Protein AF-0000000074821696 (afdb_homodimer)

Foldseek 3Di:
DVVVVVVVVVVLVVVLCLAANFQADFAFDDLVLDVQSQVNQLAAHDFQQDDQLAQDDPPPPDQPPPDNVVVVVVVVVVCFVVVQVVLVVVSVVVSPDCPVVVVVVVVSVVVVVVVPVVGVFVSVVVVDPDDPPKGWDGKWWWWKHGSRITFTWMWTQILFWTKTWGSGWHWDADPVRDIGIDIDMDIGTLLFWLDWDWDADVVDNSRIWIWIAGNVGDIIIIHNTPDPVVVSVSSVVSSVVNVVVVCVVDVDDDPDRDHPPPD/DVVVVVVVVVVLVVVLCLAANFQADFAFDDLVLDVQSQVNQLAAHDFQQDDQLAQDPPPPPDQPPPDNVVCVVVVVVVCFVVVQVVLVVVSVVVSPDCPVVVVVVVCSCVSVVVVPVVGVFVSVVVVDPDDPPKGWDGKWWWWKHGSRITFTWMWTQILFWTKTWGSGWHWDADPVRDIHIDIDMDIGTLLFWLDWDWDADVVDNSRIWIWIAGPVGDIIIIHNTPDPVVVSVSSVVSSVVNVVVCCVVDVDDDPDRDHPPPD

pLDDT: mean 73.21, std 23.99, range [20.97, 98.19]

Structure (mmCIF, N/CA/C/O backbone):
data_AF-0000000074821696-model_v1
#
loop_
_entity.id
_entity.type
_entity.pdbx_description
1 polymer 'GRAM domain-containing protein'
#
loop_
_atom_site.group_PDB
_atom_site.id
_atom_site.type_symbol
_atom_site.label_atom_id
_atom_site.label_alt_id
_atom_site.label_comp_id
_atom_site.label_asym_id
_atom_site.label_entity_id
_atom_site.label_seq_id
_atom_site.pdbx_PDB_ins_code
_atom_site.Cartn_x
_atom_site.Cartn_y
_atom_site.Cartn_z
_atom_site.occupancy
_atom_site.B_iso_or_equiv
_atom_site.auth_seq_id
_atom_site.auth_comp_id
_atom_site.auth_asym_id
_atom_site.auth_atom_id
_atom_site.pdbx_PDB_model_num
ATOM 1 N N . MET A 1 1 ? -38.719 -5.297 4.23 1 27.41 1 MET A N 1
ATOM 2 C CA . MET A 1 1 ? -37.75 -5.375 5.336 1 27.41 1 MET A CA 1
ATOM 3 C C . MET A 1 1 ? -36.312 -5.238 4.832 1 27.41 1 MET A C 1
ATOM 5 O O . MET A 1 1 ? -35.375 -5.164 5.625 1 27.41 1 MET A O 1
ATOM 9 N N . GLU A 1 2 ? -36.094 -5.566 3.521 1 35.81 2 GLU A N 1
ATOM 10 C CA . GLU A 1 2 ? -34.781 -5.488 2.883 1 35.81 2 GLU A CA 1
ATOM 11 C C . GLU A 1 2 ? -34.406 -4.043 2.592 1 35.81 2 GLU A C 1
ATOM 13 O O . GLU A 1 2 ? -33.219 -3.729 2.445 1 35.81 2 GLU A O 1
ATOM 18 N N . LYS A 1 3 ? -35.406 -3.154 2.291 1 40.69 3 LYS A N 1
ATOM 19 C CA . LYS A 1 3 ? -35.188 -1.759 1.918 1 40.69 3 LYS A CA 1
ATOM 20 C C . LYS A 1 3 ? -34.719 -0.937 3.113 1 40.69 3 LYS A C 1
ATOM 22 O O . LYS A 1 3 ? -34.188 0.164 2.945 1 40.69 3 LYS A O 1
ATOM 27 N N . ASP A 1 4 ? -35.125 -1.34 4.277 1 32.97 4 ASP A N 1
ATOM 28 C CA . ASP A 1 4 ? -34.812 -0.548 5.465 1 32.97 4 ASP A CA 1
ATOM 29 C C . ASP A 1 4 ? -33.375 -0.733 5.891 1 32.97 4 ASP A C 1
ATOM 31 O O . ASP A 1 4 ? -32.844 0.04 6.699 1 32.97 4 ASP A O 1
ATOM 35 N N . ALA A 1 5 ? -32.719 -1.918 5.574 1 38.72 5 ALA A N 1
ATOM 36 C CA . ALA A 1 5 ? -31.344 -2.219 5.953 1 38.72 5 ALA A CA 1
ATOM 37 C C . ALA A 1 5 ? -30.359 -1.371 5.156 1 38.72 5 ALA A C 1
ATOM 39 O O . ALA A 1 5 ? -29.328 -0.947 5.684 1 38.72 5 ALA A O 1
ATOM 40 N N . LYS A 1 6 ? -30.703 -1.022 3.91 1 43.06 6 LYS A N 1
ATOM 41 C CA . LYS A 1 6 ? -29.844 -0.192 3.07 1 43.06 6 LYS A CA 1
ATOM 42 C C . LYS A 1 6 ? -29.828 1.252 3.564 1 43.06 6 LYS A C 1
ATOM 44 O O . LYS A 1 6 ? -28.812 1.937 3.455 1 43.06 6 LYS A O 1
ATOM 49 N N . VAL A 1 7 ? -30.922 1.675 4.098 1 41.69 7 VAL A N 1
ATOM 50 C CA . VAL A 1 7 ? -31.062 3.066 4.508 1 41.69 7 VAL A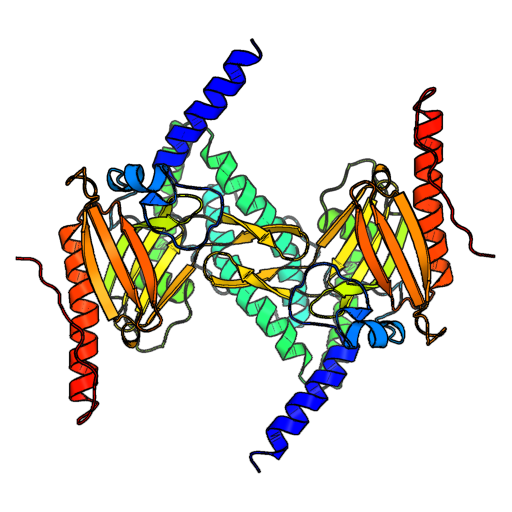 CA 1
ATOM 51 C C . VAL A 1 7 ? -30.312 3.295 5.82 1 41.69 7 VAL A C 1
ATOM 53 O O . VAL A 1 7 ? -29.688 4.336 6.012 1 41.69 7 VAL A O 1
ATOM 56 N N . VAL A 1 8 ? -30.297 2.367 6.727 1 40.09 8 VAL A N 1
ATOM 57 C CA . VAL A 1 8 ? -29.578 2.436 7.992 1 40.09 8 VAL A CA 1
ATOM 58 C C . VAL A 1 8 ? -28.078 2.311 7.738 1 40.09 8 VAL A C 1
ATOM 60 O O . VAL A 1 8 ? -27.281 3 8.375 1 40.09 8 VAL A O 1
ATOM 63 N N . ASP A 1 9 ? -27.719 1.516 6.816 1 43.44 9 ASP A N 1
ATOM 64 C CA . ASP A 1 9 ? -26.312 1.338 6.473 1 43.44 9 ASP A CA 1
ATOM 65 C C . ASP A 1 9 ? -25.719 2.611 5.863 1 43.44 9 ASP A C 1
ATOM 67 O O . ASP A 1 9 ? -24.594 3.004 6.188 1 43.44 9 ASP A O 1
ATOM 71 N N . ALA A 1 10 ? -26.609 3.316 5.125 1 45.69 10 ALA A N 1
ATOM 72 C CA . ALA A 1 10 ? -26.219 4.59 4.523 1 45.69 10 ALA A CA 1
ATOM 73 C C . ALA A 1 10 ? -26.125 5.688 5.578 1 45.69 10 ALA A C 1
ATOM 75 O O . ALA A 1 10 ? -25.234 6.539 5.516 1 45.69 10 ALA A O 1
ATOM 76 N N . HIS A 1 11 ? -27.016 5.758 6.426 1 44.62 11 HIS A N 1
ATOM 77 C CA . HIS A 1 11 ? -27.031 6.777 7.469 1 44.62 11 HIS A CA 1
ATOM 78 C C . HIS A 1 11 ? -25.891 6.582 8.445 1 44.62 11 HIS A C 1
ATOM 80 O O . HIS A 1 11 ? -25.297 7.559 8.922 1 44.62 11 HIS A O 1
ATOM 86 N N . VAL A 1 12 ? -25.656 5.41 8.875 1 45.12 12 VAL A N 1
ATOM 87 C CA . VAL A 1 12 ? -24.531 5.086 9.75 1 45.12 12 VAL A CA 1
ATOM 88 C C . VAL A 1 12 ? -23.219 5.398 9.039 1 45.12 12 VAL A C 1
ATOM 90 O O . VAL A 1 12 ? -22.281 5.918 9.656 1 45.12 12 VAL A O 1
ATOM 93 N N . ASP A 1 13 ? -23.344 5.305 7.723 1 53.25 13 ASP A N 1
ATOM 94 C CA . ASP A 1 13 ? -22.156 5.574 6.914 1 53.25 13 ASP A CA 1
ATOM 95 C C . ASP A 1 13 ? -21.844 7.066 6.879 1 53.25 13 ASP A C 1
ATOM 97 O O . ASP A 1 13 ? -20.688 7.469 7.008 1 53.25 13 ASP A O 1
ATOM 101 N N . ALA A 1 14 ? -23.016 7.812 6.957 1 52.31 14 ALA A N 1
ATOM 102 C CA . ALA A 1 14 ? -22.812 9.258 6.871 1 52.31 14 ALA A CA 1
ATOM 103 C C . ALA A 1 14 ? -22.266 9.812 8.188 1 52.31 14 ALA A C 1
ATOM 105 O O . ALA A 1 14 ? -21.391 10.688 8.188 1 52.31 14 ALA A O 1
ATOM 106 N N . ALA A 1 15 ? -22.859 9.344 9.312 1 54.56 15 ALA A N 1
ATOM 107 C CA . ALA A 1 15 ? -22.391 9.836 10.602 1 54.56 15 ALA A CA 1
ATOM 108 C C . ALA A 1 15 ? -20.938 9.414 10.859 1 54.56 15 ALA A C 1
ATOM 110 O O . ALA A 1 15 ? -20.156 10.18 11.414 1 54.56 15 ALA A O 1
ATOM 111 N N . GLU A 1 16 ? -20.703 8.273 10.43 1 56.75 16 GLU A N 1
ATOM 112 C CA . GLU A 1 16 ? -19.344 7.762 10.562 1 56.75 16 GLU A CA 1
ATOM 113 C C . GLU A 1 16 ? -18.359 8.547 9.695 1 56.75 16 GLU A C 1
ATOM 115 O O . GLU A 1 16 ? -17.234 8.836 10.109 1 56.75 16 GLU A O 1
ATOM 120 N N . GLN A 1 17 ? -18.875 8.82 8.547 1 60.59 17 GLN A N 1
ATOM 121 C CA . GLN A 1 17 ? -18.062 9.633 7.652 1 60.59 17 GLN A CA 1
ATOM 122 C C . GLN A 1 17 ? -17.828 11.023 8.227 1 60.59 17 GLN A C 1
ATOM 124 O O . GLN A 1 17 ? -16.766 11.609 8.031 1 60.59 17 GLN A O 1
ATOM 129 N N . ALA A 1 18 ? -18.828 11.492 8.93 1 61.31 18 ALA A N 1
ATOM 130 C CA . ALA A 1 18 ? -18.703 12.82 9.523 1 61.31 18 ALA A CA 1
ATOM 131 C C . ALA A 1 18 ? -17.641 12.844 10.617 1 61.31 18 ALA A C 1
ATOM 133 O O . ALA A 1 18 ? -16.922 13.828 10.773 1 61.31 18 ALA A O 1
ATOM 134 N N . LYS A 1 19 ? -17.484 11.641 11.234 1 63.94 19 LYS A N 1
ATOM 135 C CA . LYS A 1 19 ? -16.547 11.648 12.352 1 63.94 19 LYS A CA 1
ATOM 136 C C . LYS A 1 19 ? -15.141 11.242 11.906 1 63.94 19 LYS A C 1
ATOM 138 O O . LYS A 1 19 ? -14.148 11.852 12.312 1 63.94 19 LYS A O 1
ATOM 143 N N . TRP A 1 20 ? -15.133 10.352 10.906 1 71.56 20 TRP A N 1
ATOM 144 C CA . TRP A 1 20 ? -13.812 9.773 10.68 1 71.56 20 TRP A CA 1
ATOM 145 C C . TRP A 1 20 ? -13.32 10.07 9.266 1 71.56 20 TRP A C 1
ATOM 147 O O . TRP A 1 20 ? -12.156 9.836 8.945 1 71.56 20 TRP A O 1
ATOM 157 N N . GLY A 1 21 ? -14.125 10.672 8.477 1 84.88 21 GLY A N 1
ATOM 158 C CA . GLY A 1 21 ? -13.734 10.953 7.102 1 84.88 21 GLY A CA 1
ATOM 159 C C . GLY A 1 21 ? -13.828 9.742 6.191 1 84.88 21 GLY A C 1
ATOM 160 O O . GLY A 1 21 ? -14.547 8.789 6.496 1 84.88 21 GLY A O 1
ATOM 161 N N . THR A 1 22 ? -13.219 9.789 5.082 1 89.88 22 THR A N 1
ATOM 162 C CA . THR A 1 22 ? -13.305 8.766 4.047 1 89.88 22 THR A CA 1
ATOM 163 C C . THR A 1 22 ? -12.461 7.547 4.414 1 89.88 22 THR A C 1
ATOM 165 O O . THR A 1 22 ? -11.461 7.672 5.117 1 89.88 22 THR A O 1
ATOM 168 N N . ARG A 1 23 ? -12.852 6.395 3.904 1 87.56 23 ARG A N 1
ATOM 169 C CA . ARG A 1 23 ? -12.117 5.141 4.07 1 87.56 23 ARG A CA 1
ATOM 170 C C . ARG A 1 23 ? -11.203 4.875 2.879 1 87.56 23 ARG A C 1
ATOM 172 O O . ARG A 1 23 ? -10.297 4.043 2.959 1 87.56 23 ARG A O 1
ATOM 179 N N . GLN A 1 24 ? -11.445 5.617 1.85 1 93.69 24 GLN A N 1
ATOM 180 C CA . GLN A 1 24 ? -10.719 5.41 0.603 1 93.69 24 GLN A CA 1
ATOM 181 C C . GLN A 1 24 ? -9.648 6.48 0.41 1 93.69 24 GLN A C 1
ATOM 183 O O . GLN A 1 24 ? -9.875 7.656 0.692 1 93.69 24 GLN A O 1
ATOM 188 N N . MET A 1 25 ? -8.539 6.039 -0.016 1 95.19 25 MET A N 1
ATOM 189 C CA . MET A 1 25 ? -7.473 6.992 -0.301 1 95.19 25 MET A CA 1
ATOM 190 C C . MET A 1 25 ? -7.676 7.645 -1.666 1 95.19 25 MET A C 1
ATOM 192 O O . MET A 1 25 ? -7.918 6.953 -2.658 1 95.19 25 MET A O 1
ATOM 196 N N . GLY A 1 26 ? -7.652 8.961 -1.725 1 97.19 26 GLY A N 1
ATOM 197 C CA . GLY A 1 26 ? -7.672 9.742 -2.951 1 97.19 26 GLY A CA 1
ATOM 198 C C . GLY A 1 26 ? -6.574 10.789 -3.008 1 97.19 26 GLY A C 1
ATOM 199 O O . GLY A 1 26 ? -5.977 11.125 -1.984 1 97.19 26 GLY A O 1
ATOM 200 N N . PRO A 1 27 ? -6.242 11.211 -4.199 1 97.56 27 PRO A N 1
ATOM 201 C CA . PRO A 1 27 ? -5.258 12.289 -4.297 1 97.56 27 PRO A CA 1
ATOM 202 C C . PRO A 1 27 ? -5.746 13.594 -3.668 1 97.56 27 PRO A C 1
ATOM 204 O O . PRO A 1 27 ? -6.953 13.812 -3.555 1 97.56 27 PRO A O 1
ATOM 207 N N . PRO A 1 28 ? -4.793 14.422 -3.211 1 97.62 28 PRO A N 1
ATOM 208 C CA . PRO A 1 28 ? -5.219 15.75 -2.764 1 97.62 28 PRO A CA 1
ATOM 209 C C . PRO A 1 28 ? -6.051 16.484 -3.811 1 97.62 28 PRO A C 1
ATOM 211 O O . PRO A 1 28 ? -5.781 16.375 -5.008 1 97.62 28 PRO A O 1
ATOM 214 N N . ALA A 1 29 ? -7.133 17.141 -3.342 1 97.69 29 ALA A N 1
ATOM 215 C CA . ALA A 1 29 ? -8.031 17.844 -4.254 1 97.69 29 ALA A CA 1
ATOM 216 C C . ALA A 1 29 ? -8.703 19.016 -3.557 1 97.69 29 ALA A C 1
ATOM 218 O O . ALA A 1 29 ? -8.812 19.047 -2.328 1 97.69 29 ALA A O 1
ATOM 219 N N . ALA A 1 30 ? -9.141 19.906 -4.383 1 96.25 30 ALA A N 1
ATOM 220 C CA . ALA A 1 30 ? -9.867 21.062 -3.846 1 96.25 30 ALA A CA 1
ATOM 221 C C . ALA A 1 30 ? -11.141 20.625 -3.127 1 96.25 30 ALA A C 1
ATOM 223 O O . ALA A 1 30 ? -11.734 19.609 -3.475 1 96.25 30 ALA A O 1
ATOM 224 N N . PRO A 1 31 ? -11.531 21.422 -2.135 1 94.75 31 PRO A N 1
ATOM 225 C CA . PRO A 1 31 ? -12.711 21.047 -1.344 1 94.75 31 PRO A CA 1
ATOM 226 C C . PRO A 1 31 ? -13.938 20.781 -2.207 1 94.75 31 PRO A C 1
ATOM 228 O O . PRO A 1 31 ? -14.781 19.953 -1.849 1 94.75 31 PRO A O 1
ATOM 231 N N . ALA A 1 32 ? -14.062 21.344 -3.359 1 93.69 32 ALA A N 1
ATOM 232 C CA . ALA A 1 32 ? -15.227 21.188 -4.227 1 93.69 32 ALA A CA 1
ATOM 233 C C . ALA A 1 32 ? -15.227 19.828 -4.906 1 93.69 32 ALA A C 1
ATOM 235 O O . ALA A 1 32 ? -16.234 19.406 -5.473 1 93.69 32 ALA A O 1
ATOM 236 N N . ALA A 1 33 ? -14.156 19.094 -4.875 1 95.06 33 ALA A N 1
ATOM 237 C CA . ALA A 1 33 ? -14 17.828 -5.578 1 95.06 33 ALA A CA 1
ATOM 238 C C . ALA A 1 33 ? -14.906 16.75 -4.969 1 95.06 33 ALA A C 1
ATOM 240 O O . ALA A 1 33 ? -15.18 15.734 -5.602 1 95.06 33 ALA A O 1
ATOM 241 N N . HIS A 1 34 ? -15.289 16.906 -3.756 1 93.31 34 HIS A N 1
ATOM 242 C CA . HIS A 1 34 ? -16.156 15.969 -3.049 1 93.31 34 HIS A CA 1
ATOM 243 C C . HIS A 1 34 ? -17.078 16.688 -2.08 1 93.31 34 HIS A C 1
ATOM 245 O O . HIS A 1 34 ? -16.641 17.531 -1.296 1 93.31 34 HIS A O 1
ATOM 251 N N . PRO A 1 35 ? -18.297 16.359 -2.027 1 89.56 35 PRO A N 1
ATOM 252 C CA . PRO A 1 35 ? -19.25 17.078 -1.186 1 89.56 35 PRO A CA 1
ATOM 253 C C . PRO A 1 35 ? -18.906 17 0.299 1 89.56 35 PRO A C 1
ATOM 255 O O . PRO A 1 35 ? -19.125 17.969 1.037 1 89.56 35 PRO A O 1
ATOM 258 N N . GLU A 1 36 ? -18.312 15.984 0.751 1 91.94 36 GLU A N 1
ATOM 259 C CA . GLU A 1 36 ? -18.031 15.812 2.172 1 91.94 36 GLU A CA 1
ATOM 260 C C . GLU A 1 36 ? -16.859 16.688 2.611 1 91.94 36 GLU A C 1
ATOM 262 O O . GLU A 1 36 ? -16.703 16.969 3.801 1 91.94 36 GLU A O 1
ATOM 267 N N . ASN A 1 37 ? -16.062 17.078 1.688 1 92.75 37 ASN A N 1
ATOM 268 C CA . ASN A 1 37 ? -14.984 18 2.041 1 92.75 37 ASN A CA 1
ATOM 269 C C . ASN A 1 37 ? -15.523 19.312 2.59 1 92.75 37 ASN A C 1
ATOM 271 O O . ASN A 1 37 ? -15.023 19.828 3.594 1 92.75 37 ASN A O 1
ATOM 275 N N . GLN A 1 38 ? -16.5 19.875 1.955 1 87.44 38 GLN A N 1
ATOM 276 C CA . GLN A 1 38 ? -17.078 21.141 2.396 1 87.44 38 GLN A CA 1
ATOM 277 C C . GLN A 1 38 ? -17.75 20.984 3.758 1 87.44 38 GLN A C 1
ATOM 279 O O . GLN A 1 38 ? -17.672 21.875 4.602 1 87.44 38 GLN A O 1
ATOM 284 N N . ARG A 1 39 ? -18.297 19.844 3.947 1 88.69 39 ARG A N 1
ATOM 285 C CA . ARG A 1 39 ? -18.953 19.594 5.223 1 88.69 39 ARG A CA 1
ATOM 286 C C . ARG A 1 39 ? -17.938 19.438 6.348 1 88.69 39 ARG A C 1
ATOM 288 O O . ARG A 1 39 ? -18.188 19.859 7.48 1 88.69 39 ARG A O 1
ATOM 295 N N . ALA A 1 40 ? -16.859 18.875 6.012 1 91.44 40 ALA A N 1
ATOM 296 C CA . ALA A 1 40 ? -15.836 18.594 7.016 1 91.44 40 ALA A CA 1
ATOM 297 C C . ALA A 1 40 ? -15.25 19.891 7.578 1 91.44 40 ALA A C 1
ATOM 299 O O . ALA A 1 40 ? -14.688 19.891 8.672 1 91.44 40 ALA A O 1
ATOM 300 N N . ALA A 1 41 ? -15.383 20.969 6.836 1 89.75 41 ALA A N 1
ATOM 301 C CA . ALA A 1 41 ? -14.906 22.266 7.309 1 89.75 41 ALA A CA 1
ATOM 302 C C . ALA A 1 41 ? -15.672 22.703 8.555 1 89.75 41 ALA A C 1
ATOM 304 O O . ALA A 1 41 ? -15.211 23.578 9.289 1 89.75 41 ALA A O 1
ATOM 305 N N . LEU A 1 42 ? -16.828 22.047 8.719 1 86.56 42 LEU A N 1
ATOM 306 C CA . LEU A 1 42 ? -17.672 22.422 9.852 1 86.56 42 LEU A CA 1
ATOM 307 C C . LEU A 1 42 ? -17.562 21.391 10.969 1 86.56 42 LEU A C 1
ATOM 309 O O . LEU A 1 42 ? -18.203 21.531 12.016 1 86.56 42 LEU A O 1
ATOM 313 N N . TRP A 1 43 ? -16.766 20.406 10.734 1 82.5 43 TRP A N 1
ATOM 314 C CA . TRP A 1 43 ? -16.594 19.359 11.742 1 82.5 43 TRP A CA 1
ATOM 315 C C . TRP A 1 43 ? -15.414 19.672 12.664 1 82.5 43 TRP A C 1
ATOM 317 O O . TRP A 1 43 ? -14.57 20.516 12.336 1 82.5 43 TRP A O 1
ATOM 327 N N . THR A 1 44 ? -15.539 19.156 13.875 1 77.44 44 THR A N 1
ATOM 328 C CA . THR A 1 44 ? -14.375 19.141 14.758 1 77.44 44 THR A CA 1
ATOM 329 C C . THR A 1 44 ? -13.945 17.703 15.047 1 77.44 44 THR A C 1
ATOM 331 O O . THR A 1 44 ? -14.75 16.891 15.508 1 77.44 44 THR A O 1
ATOM 334 N N . LEU A 1 45 ? -12.742 17.453 14.625 1 74.94 45 LEU A N 1
ATOM 335 C CA . LEU A 1 45 ? -12.242 16.094 14.766 1 74.94 45 LEU A CA 1
ATOM 336 C C . LEU A 1 45 ? -11.961 15.773 16.234 1 74.94 45 LEU A C 1
ATOM 338 O O . LEU A 1 45 ? -12.586 14.875 16.797 1 74.94 45 LEU A O 1
ATOM 342 N N . ARG A 1 46 ? -11.039 16.391 16.891 1 73.25 46 ARG A N 1
ATOM 343 C CA . ARG A 1 46 ? -10.625 16.25 18.281 1 73.25 46 ARG A CA 1
ATOM 344 C C . ARG A 1 46 ? -9.844 17.469 18.75 1 73.25 46 ARG A C 1
ATOM 346 O O . ARG A 1 46 ? -9.602 18.391 17.969 1 73.25 46 ARG A O 1
ATOM 353 N N . GLY A 1 47 ? -9.641 17.375 20.016 1 74.62 47 GLY A N 1
ATOM 354 C CA . GLY A 1 47 ? -8.82 18.453 20.531 1 74.62 47 GLY A CA 1
ATOM 355 C C . GLY A 1 47 ? -7.379 18.391 20.078 1 74.62 47 GLY A C 1
ATOM 356 O O . GLY A 1 47 ? -6.852 17.312 19.812 1 74.62 47 GLY A O 1
ATOM 357 N N . ASP A 1 48 ? -6.742 19.484 19.969 1 73.56 48 ASP A N 1
ATOM 358 C CA . ASP A 1 48 ? -5.371 19.562 19.469 1 73.56 48 ASP A CA 1
ATOM 359 C C . ASP A 1 48 ? -4.406 18.844 20.406 1 73.56 48 ASP A C 1
ATOM 361 O O . ASP A 1 48 ? -3.326 18.422 19.984 1 73.56 48 ASP A O 1
ATOM 365 N N . ASP A 1 49 ? -4.828 18.75 21.609 1 70.94 49 ASP A N 1
ATOM 366 C CA . ASP A 1 49 ? -3.953 18.125 22.594 1 70.94 49 ASP A CA 1
ATOM 367 C C . ASP A 1 49 ? -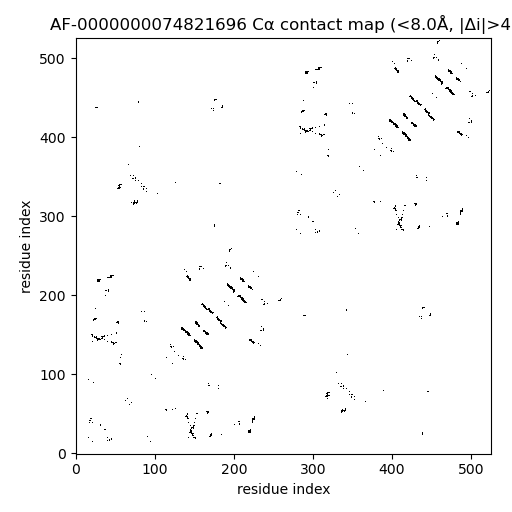4.234 16.625 22.703 1 70.94 49 ASP A C 1
ATOM 369 O O . ASP A 1 49 ? -3.541 15.914 23.438 1 70.94 49 ASP A O 1
ATOM 373 N N . GLU A 1 50 ? -5.23 16.359 21.891 1 71.12 50 GLU A N 1
ATOM 374 C CA . GLU A 1 50 ? -5.57 14.945 21.922 1 71.12 50 GLU A CA 1
ATOM 375 C C . GLU A 1 50 ? -4.703 14.141 20.969 1 71.12 50 GLU A C 1
ATOM 377 O O . GLU A 1 50 ? -4.539 14.516 19.812 1 71.12 50 GLU A O 1
ATOM 382 N N . HIS A 1 51 ? -4.043 13.125 21.453 1 65.5 51 HIS A N 1
ATOM 383 C CA . HIS A 1 51 ? -3.189 12.273 20.641 1 65.5 51 HIS A CA 1
ATOM 384 C C . HIS A 1 51 ? -4.004 11.539 19.578 1 65.5 51 HIS A C 1
ATOM 386 O O . HIS A 1 51 ? -5.137 11.125 19.828 1 65.5 51 HIS A O 1
ATOM 392 N N . PRO A 1 52 ? -3.389 11.609 18.344 1 64.19 52 PRO A N 1
ATOM 393 C CA . PRO A 1 52 ? -4.078 10.789 17.344 1 64.19 52 PRO A CA 1
ATOM 394 C C . PRO A 1 52 ? -4.152 9.312 17.75 1 64.19 52 PRO A C 1
ATOM 396 O O . PRO A 1 52 ? -3.307 8.828 18.5 1 64.19 52 PRO A O 1
ATOM 399 N N . PRO A 1 53 ? -5.105 8.742 17.391 1 54.16 53 PRO A N 1
ATOM 400 C CA . PRO A 1 53 ? -5.246 7.328 17.734 1 54.16 53 PRO A CA 1
ATOM 401 C C . PRO A 1 53 ? -4.195 6.445 17.062 1 54.16 53 PRO A C 1
ATOM 403 O O . PRO A 1 53 ? -4.078 5.262 17.391 1 54.16 53 PRO A O 1
ATOM 406 N N . TYR A 1 54 ? -3.324 7.109 16.156 1 52.25 54 TYR A N 1
ATOM 407 C CA . TYR A 1 54 ? -2.494 6.246 15.32 1 52.25 54 TYR A CA 1
ATOM 408 C C . TYR A 1 54 ? -1.22 5.844 16.047 1 52.25 54 TYR A C 1
ATOM 410 O O . TYR A 1 54 ? -0.421 5.059 15.539 1 52.25 54 TYR A O 1
ATOM 418 N N . VAL A 1 55 ? -0.673 6.648 17.109 1 44.72 55 VAL A N 1
ATOM 419 C CA . VAL A 1 55 ? 0.764 6.715 17.344 1 44.72 55 VAL A CA 1
ATOM 420 C C . VAL A 1 55 ? 1.197 5.535 18.219 1 44.72 55 VAL A C 1
ATOM 422 O O . VAL A 1 55 ? 0.733 5.387 19.344 1 44.72 55 VAL A O 1
ATOM 425 N N . LEU A 1 56 ? 1.634 4.32 17.5 1 38.72 56 LEU A N 1
ATOM 426 C CA . LEU A 1 56 ? 2.092 3.191 18.297 1 38.72 56 LEU A CA 1
ATOM 427 C C . LEU A 1 56 ? 3.551 3.369 18.703 1 38.72 56 LEU A C 1
ATOM 429 O O . LEU A 1 56 ? 4.328 3.998 17.984 1 38.72 56 LEU A O 1
ATOM 433 N N . ASP A 1 57 ? 3.875 3.287 19.922 1 34.06 57 ASP A N 1
ATOM 434 C CA . ASP A 1 57 ? 5.184 3.236 20.562 1 34.06 57 ASP A CA 1
ATOM 435 C C . ASP A 1 57 ? 5.977 2.018 20.094 1 34.06 57 ASP A C 1
ATOM 437 O O . ASP A 1 57 ? 5.535 0.88 20.266 1 34.06 57 ASP A O 1
ATOM 441 N N . PHE A 1 58 ? 6.617 2.057 18.953 1 34.03 58 PHE A N 1
ATOM 442 C CA . PHE A 1 58 ? 7.535 0.979 18.594 1 34.03 58 PHE A CA 1
ATOM 443 C C . PHE A 1 58 ? 8.641 0.846 19.641 1 34.03 58 PHE A C 1
ATOM 445 O O . PHE A 1 58 ? 9.406 1.786 19.875 1 34.03 58 PHE A O 1
ATOM 452 N N . GLN A 1 59 ? 8.305 0.129 20.672 1 34.28 59 GLN A N 1
ATOM 453 C CA . GLN A 1 59 ? 9.562 -0.242 21.312 1 34.28 59 GLN A CA 1
ATOM 454 C C . GLN A 1 59 ? 10.414 -1.118 20.391 1 34.28 59 GLN A C 1
ATOM 456 O O . GLN A 1 59 ? 9.906 -2.066 19.781 1 34.28 59 GLN A O 1
ATOM 461 N N . PRO A 1 60 ? 11.531 -0.548 19.953 1 33.31 60 PRO A N 1
ATOM 462 C CA . PRO A 1 60 ? 12.422 -1.427 19.188 1 33.31 60 PRO A CA 1
ATOM 463 C C . PRO A 1 60 ? 12.516 -2.83 19.781 1 33.31 60 PRO A C 1
ATOM 465 O O . PRO A 1 60 ? 12.727 -2.984 20.984 1 33.31 60 PRO A O 1
ATOM 468 N N . VAL A 1 61 ? 11.727 -3.756 19.453 1 32.19 61 VAL A N 1
ATOM 469 C CA . VAL A 1 61 ? 12 -5.105 19.922 1 32.19 61 VAL A CA 1
ATOM 470 C C . VAL A 1 61 ? 13.43 -5.5 19.562 1 32.19 61 VAL A C 1
ATOM 472 O O . VAL A 1 61 ? 13.93 -5.148 18.5 1 32.19 61 VAL A O 1
ATOM 475 N N . SER A 1 62 ? 14.102 -5.82 20.641 1 32.44 62 SER A N 1
ATOM 476 C CA . SER A 1 62 ? 15.461 -6.344 20.578 1 32.44 62 SER A CA 1
ATOM 477 C C . SER A 1 62 ? 15.586 -7.426 19.516 1 32.44 62 SER A C 1
ATOM 479 O O . SER A 1 62 ? 14.695 -8.266 19.359 1 32.44 62 SER A O 1
ATOM 481 N N . ARG A 1 63 ? 16.422 -7.113 18.547 1 38.19 63 ARG A N 1
ATOM 482 C CA . ARG A 1 63 ? 16.828 -7.977 17.438 1 38.19 63 ARG A CA 1
ATOM 483 C C . ARG A 1 63 ? 17.141 -9.391 17.938 1 38.19 63 ARG A C 1
ATOM 485 O O . ARG A 1 63 ? 17.984 -9.578 18.797 1 38.19 63 ARG A O 1
ATOM 492 N N . PRO A 1 64 ? 16.188 -10.297 17.938 1 37.28 64 PRO A N 1
ATOM 493 C CA . PRO A 1 64 ? 16.766 -11.578 18.359 1 37.28 64 PRO A CA 1
ATOM 494 C C . PRO A 1 64 ? 18.016 -11.953 17.562 1 37.28 64 PRO A C 1
ATOM 496 O O . PRO A 1 64 ? 18.188 -11.508 16.438 1 37.28 64 PRO A O 1
ATOM 499 N N . ALA A 1 65 ? 19 -12.648 18.031 1 36.28 65 ALA A N 1
ATOM 500 C CA . ALA A 1 65 ? 20.312 -13.117 17.594 1 36.28 65 ALA A CA 1
ATOM 501 C C . ALA A 1 65 ? 20.219 -13.875 16.281 1 36.28 65 ALA A C 1
ATOM 503 O O . ALA A 1 65 ? 21.25 -14.297 15.719 1 36.28 65 ALA A O 1
ATOM 504 N N . GLY A 1 66 ? 19.047 -14.492 15.797 1 39.09 66 GLY A N 1
ATOM 505 C CA . GLY A 1 66 ? 19.078 -15.32 14.594 1 39.09 66 GLY A CA 1
ATOM 506 C C . GLY A 1 66 ? 19.062 -14.508 13.312 1 39.09 66 GLY A C 1
ATOM 507 O O . GLY A 1 66 ? 19.031 -13.281 13.352 1 39.09 66 GLY A O 1
ATOM 508 N N . SER A 1 67 ? 19.219 -15 11.977 1 44.34 67 SER A N 1
ATOM 509 C CA . SER A 1 67 ? 19.531 -14.219 10.781 1 44.34 67 SER A CA 1
ATOM 510 C C . SER A 1 67 ? 18.484 -13.133 10.555 1 44.34 67 SER A C 1
ATOM 512 O O . SER A 1 67 ? 17.297 -13.406 10.531 1 44.34 67 SER A O 1
ATOM 514 N N . PRO A 1 68 ? 18.797 -11.945 10.656 1 48.59 68 PRO A N 1
ATOM 515 C CA . PRO A 1 68 ? 18 -10.719 10.75 1 48.59 68 PRO A CA 1
ATOM 516 C C . PRO A 1 68 ? 17.047 -10.547 9.562 1 48.59 68 PRO A C 1
ATOM 518 O O . PRO A 1 68 ? 15.914 -10.102 9.742 1 48.59 68 PRO A O 1
ATOM 521 N N . MET A 1 69 ? 17.484 -11.117 8.398 1 50.47 69 MET A N 1
ATOM 522 C CA . MET A 1 69 ? 16.703 -10.812 7.211 1 50.47 69 MET A CA 1
ATOM 523 C C . MET A 1 69 ? 15.469 -11.703 7.137 1 50.47 69 MET A C 1
ATOM 525 O O . MET A 1 69 ? 14.375 -11.242 6.793 1 50.47 69 MET A O 1
ATOM 529 N N . GLU A 1 70 ? 15.68 -13.062 7.34 1 47.66 70 GLU A N 1
ATOM 530 C CA . GLU A 1 70 ? 14.547 -13.984 7.336 1 47.66 70 GLU A CA 1
ATOM 531 C C . GLU A 1 70 ? 13.469 -13.547 8.328 1 47.66 70 GLU A C 1
ATOM 533 O O . GLU A 1 70 ? 12.273 -13.633 8.039 1 47.66 70 GLU A O 1
ATOM 538 N N . SER A 1 71 ? 14.062 -13.133 9.383 1 50.5 71 SER A N 1
ATOM 539 C CA . SER A 1 71 ? 13.148 -12.672 10.422 1 50.5 71 SER A CA 1
ATOM 540 C C . SER A 1 71 ? 12.367 -11.438 9.969 1 50.5 71 SER A C 1
ATOM 542 O O . SER A 1 71 ? 11.18 -11.305 10.273 1 50.5 71 SER A O 1
ATOM 544 N N . ILE A 1 72 ? 13.062 -10.758 9.062 1 54.97 72 ILE A N 1
ATOM 545 C CA . ILE A 1 72 ? 12.453 -9.508 8.617 1 54.97 72 ILE A CA 1
ATOM 546 C C . ILE A 1 72 ? 11.359 -9.797 7.598 1 54.97 72 ILE A C 1
ATOM 548 O O . ILE A 1 72 ? 10.258 -9.25 7.684 1 54.97 72 ILE A O 1
ATOM 552 N N . LEU A 1 73 ? 11.703 -10.742 6.672 1 54.75 73 LEU A N 1
ATOM 553 C CA . LEU A 1 73 ? 10.734 -11.055 5.625 1 54.75 73 LEU A CA 1
ATOM 554 C C . LEU A 1 73 ? 9.508 -11.75 6.207 1 54.75 73 LEU A C 1
ATOM 556 O O . LEU A 1 73 ? 8.375 -11.445 5.828 1 54.75 73 LEU A O 1
ATOM 560 N N . ASP A 1 74 ? 9.82 -12.695 7.074 1 50.06 74 ASP A N 1
ATOM 561 C CA . ASP A 1 74 ? 8.711 -13.367 7.75 1 50.06 74 ASP A CA 1
ATOM 562 C C . ASP A 1 74 ? 7.84 -12.367 8.5 1 50.06 74 ASP A C 1
ATOM 564 O O . ASP A 1 74 ? 6.609 -12.453 8.453 1 50.06 74 ASP A O 1
ATOM 568 N N . TYR A 1 75 ? 8.57 -11.578 9.18 1 51.81 75 TYR A N 1
ATOM 569 C CA . TYR A 1 75 ? 7.859 -10.547 9.938 1 51.81 75 TYR A CA 1
ATOM 570 C C . TYR A 1 75 ? 7.047 -9.648 9.008 1 51.81 75 TYR A C 1
ATOM 572 O O . TYR A 1 75 ? 5.887 -9.344 9.297 1 51.81 75 TYR A O 1
ATOM 580 N N . PHE A 1 76 ? 7.543 -9.508 7.859 1 59.41 76 PHE A N 1
ATOM 581 C CA . PHE A 1 76 ? 6.891 -8.609 6.918 1 59.41 76 PHE A CA 1
ATOM 582 C C . PHE A 1 76 ? 5.637 -9.25 6.332 1 59.41 76 PHE A C 1
ATOM 584 O O . PHE A 1 76 ? 4.586 -8.609 6.254 1 59.41 76 PHE A O 1
ATOM 591 N N . ASN A 1 77 ? 5.762 -10.469 5.906 1 52.59 77 ASN A N 1
ATOM 592 C CA . ASN A 1 77 ? 4.625 -11.164 5.32 1 52.59 77 ASN A CA 1
ATOM 593 C C . ASN A 1 77 ? 3.479 -11.312 6.32 1 52.59 77 ASN A C 1
ATOM 595 O O . ASN A 1 77 ? 2.318 -11.078 5.98 1 52.59 77 ASN A O 1
ATOM 599 N N . SER A 1 78 ? 3.848 -11.773 7.477 1 53.97 78 SER A N 1
ATOM 600 C CA . SER A 1 78 ? 2.842 -11.938 8.516 1 53.97 78 SER A CA 1
ATOM 601 C C . SER A 1 78 ? 2.121 -10.625 8.812 1 53.97 78 SER A C 1
ATOM 603 O O . SER A 1 78 ? 0.909 -10.617 9.031 1 53.97 78 SER A O 1
ATOM 605 N N . TRP A 1 79 ? 2.945 -9.789 8.562 1 59.19 79 TRP A N 1
ATOM 606 C CA . TRP A 1 79 ? 2.404 -8.492 8.961 1 59.19 79 TRP A CA 1
ATOM 607 C C . TRP A 1 79 ? 1.585 -7.871 7.836 1 59.19 79 TRP A C 1
ATOM 609 O O . TRP A 1 79 ? 0.571 -7.215 8.086 1 59.19 79 TRP A O 1
ATOM 619 N N . ALA A 1 80 ? 1.965 -8.258 6.609 1 61.38 80 ALA A N 1
ATOM 620 C CA . ALA A 1 80 ? 1.252 -7.609 5.512 1 61.38 80 ALA A CA 1
ATOM 621 C C . ALA A 1 80 ? -0.22 -8.008 5.504 1 61.38 80 ALA A C 1
ATOM 623 O O . ALA A 1 80 ? -1.103 -7.156 5.395 1 61.38 80 ALA A O 1
ATOM 624 N N . LYS A 1 81 ? -0.458 -9.312 5.602 1 62.53 81 LYS A N 1
ATOM 625 C CA . LYS A 1 81 ? -1.846 -9.766 5.645 1 62.53 81 LYS A CA 1
ATOM 626 C C . LYS A 1 81 ? -2.549 -9.258 6.898 1 62.53 81 LYS A C 1
ATOM 628 O O . LYS A 1 81 ? -3.682 -8.773 6.832 1 62.53 81 LYS A O 1
ATOM 633 N N . LYS A 1 82 ? -1.894 -9.43 7.984 1 61.44 82 LYS A N 1
ATOM 634 C CA . LYS A 1 82 ? -2.469 -8.984 9.25 1 61.44 82 LYS A CA 1
ATOM 635 C C . LYS A 1 82 ? -2.773 -7.488 9.211 1 61.44 82 LYS A C 1
ATOM 637 O O . LYS A 1 82 ? -3.799 -7.047 9.734 1 61.44 82 LYS A O 1
ATOM 642 N N . ALA A 1 83 ? -1.799 -6.852 8.578 1 64.38 83 ALA A N 1
ATOM 643 C CA . ALA A 1 83 ? -1.999 -5.41 8.469 1 64.38 83 ALA A CA 1
ATOM 644 C C . ALA A 1 83 ? -3.24 -5.086 7.641 1 64.38 83 ALA A C 1
ATOM 646 O O . ALA A 1 83 ? -4.008 -4.188 7.988 1 64.38 83 ALA A O 1
ATOM 647 N N . GLU A 1 84 ? -3.367 -5.875 6.586 1 65.94 84 GLU A N 1
ATOM 648 C CA . GLU A 1 84 ? -4.555 -5.688 5.762 1 65.94 84 GLU A CA 1
ATOM 649 C C . GLU A 1 84 ? -5.828 -5.992 6.547 1 65.94 84 GLU A C 1
ATOM 651 O O . GLU A 1 84 ? -6.801 -5.234 6.484 1 65.94 84 GLU A O 1
ATOM 656 N N . ASP A 1 85 ? -5.797 -7.066 7.227 1 65.31 85 ASP A N 1
ATOM 657 C CA . ASP A 1 85 ? -6.949 -7.445 8.039 1 65.31 85 ASP A CA 1
ATOM 658 C C . ASP A 1 85 ? -7.215 -6.414 9.133 1 65.31 85 ASP A C 1
ATOM 660 O O . ASP A 1 85 ? -8.367 -6.059 9.391 1 65.31 85 ASP A O 1
ATOM 664 N N . LEU A 1 86 ? -6.121 -5.992 9.773 1 64.62 86 LEU A N 1
ATOM 665 C CA . LEU A 1 86 ? -6.258 -5.012 10.844 1 64.62 86 LEU A CA 1
ATOM 666 C C . LEU A 1 86 ? -6.805 -3.691 10.312 1 64.62 86 LEU A C 1
ATOM 668 O O . LEU A 1 86 ? -7.684 -3.084 10.922 1 64.62 86 LEU A O 1
ATOM 672 N N . ALA A 1 87 ? -6.273 -3.334 9.195 1 69.06 87 ALA A N 1
ATOM 673 C CA . ALA A 1 87 ? -6.766 -2.1 8.586 1 69.06 87 ALA A CA 1
ATOM 674 C C . ALA A 1 87 ? -8.258 -2.189 8.297 1 69.06 87 ALA A C 1
ATOM 676 O O . ALA A 1 87 ? -9.008 -1.249 8.562 1 69.06 87 ALA A O 1
ATOM 677 N N . HIS A 1 88 ? -8.656 -3.324 7.797 1 66.94 88 HIS A N 1
ATOM 678 C CA . HIS A 1 88 ? -10.07 -3.555 7.523 1 66.94 88 HIS A CA 1
ATOM 679 C C . HIS A 1 88 ? -10.891 -3.518 8.812 1 66.94 88 HIS A C 1
ATOM 681 O O . HIS A 1 88 ? -11.977 -2.932 8.844 1 66.94 88 HIS A O 1
ATOM 687 N N . ASN A 1 89 ? -10.375 -4.078 9.828 1 62.91 89 ASN A N 1
ATOM 688 C CA . ASN A 1 89 ? -11.07 -4.184 11.109 1 62.91 89 ASN A CA 1
ATOM 689 C C . ASN A 1 89 ? -11.18 -2.826 11.797 1 62.91 89 ASN A C 1
ATOM 691 O O . ASN A 1 89 ? -12.164 -2.562 12.492 1 62.91 89 ASN A O 1
ATOM 695 N N . ILE A 1 90 ? -10.195 -2.061 11.672 1 64.19 90 ILE A N 1
ATOM 696 C CA . ILE A 1 90 ? -10.219 -0.736 12.281 1 64.19 90 ILE A CA 1
ATOM 697 C C . ILE A 1 90 ? -11.461 0.025 11.812 1 64.19 90 ILE A C 1
ATOM 699 O O . ILE A 1 90 ? -12.141 0.672 12.617 1 64.19 90 ILE A O 1
ATOM 703 N N . TRP A 1 91 ? -11.805 -0.138 10.625 1 64.62 91 TRP A N 1
ATOM 704 C CA . TRP A 1 91 ? -12.969 0.571 10.109 1 64.62 91 TRP A CA 1
ATOM 705 C C . TRP A 1 91 ? -14.266 -0.092 10.57 1 64.62 91 TRP A C 1
ATOM 707 O O . TRP A 1 91 ? -15.258 0.588 10.844 1 64.62 91 TRP A O 1
ATOM 717 N N . HIS A 1 92 ? -14.32 -1.391 10.703 1 60.06 92 HIS A N 1
ATOM 718 C CA . HIS A 1 92 ? -15.516 -2.115 11.109 1 60.06 92 HIS A CA 1
ATOM 719 C C . HIS A 1 92 ? -15.766 -1.965 12.609 1 60.06 92 HIS A C 1
ATOM 721 O O . HIS A 1 92 ? -16.922 -1.901 13.047 1 60.06 92 HIS A O 1
ATOM 727 N N . ASN A 1 93 ? -14.742 -2.117 13.352 1 51.75 93 ASN A N 1
ATOM 728 C CA . ASN A 1 93 ? -14.906 -1.982 14.797 1 51.75 93 ASN A CA 1
ATOM 729 C C . ASN A 1 93 ? -15.32 -0.565 15.188 1 51.75 93 ASN A C 1
ATOM 731 O O . ASN A 1 93 ? -15.953 -0.362 16.219 1 51.75 93 ASN A O 1
ATOM 735 N N . LEU A 1 94 ? -14.883 0.341 14.461 1 51.69 94 LEU A N 1
ATOM 736 C CA . LEU A 1 94 ? -15.344 1.697 14.742 1 51.69 94 LEU A CA 1
ATOM 737 C C . LEU A 1 94 ? -16.844 1.823 14.5 1 51.69 94 LEU A C 1
ATOM 739 O O . LEU A 1 94 ? -17.5 2.688 15.078 1 51.69 94 LEU A O 1
ATOM 743 N N . LYS A 1 95 ? -17.453 0.995 13.703 1 47.59 95 LYS A N 1
ATOM 744 C CA . LYS A 1 95 ? -18.906 0.993 13.492 1 47.59 95 LYS A CA 1
ATOM 745 C C . LYS A 1 95 ? -19.641 0.511 14.734 1 47.59 95 LYS A C 1
ATOM 747 O O . LYS A 1 95 ? -20.812 0.837 14.93 1 47.59 95 LYS A O 1
ATOM 752 N N . ALA A 1 96 ? -19.234 -0.435 15.453 1 43.84 96 ALA A N 1
ATOM 753 C CA . ALA A 1 96 ? -20.016 -0.858 16.609 1 43.84 96 ALA A CA 1
ATOM 754 C C . ALA A 1 96 ? -20.156 0.275 17.625 1 43.84 96 ALA A C 1
ATOM 756 O O . ALA A 1 96 ? -19.312 1.182 17.672 1 43.84 96 ALA A O 1
ATOM 757 N N . ALA A 1 97 ? -21.344 0.321 18.609 1 37.44 97 ALA A N 1
ATOM 758 C CA . ALA A 1 97 ? -21.922 1.351 19.469 1 37.44 97 ALA A CA 1
ATOM 759 C C . ALA A 1 97 ? -20.828 2.141 20.188 1 37.44 97 ALA A C 1
ATOM 761 O O . ALA A 1 97 ? -19.844 1.565 20.641 1 37.44 97 ALA A O 1
ATOM 762 N N . PRO A 1 98 ? -20.938 3.549 20.188 1 38.88 98 PRO A N 1
ATOM 763 C CA . PRO A 1 98 ? -20.156 4.609 20.828 1 38.88 98 PRO A CA 1
ATOM 764 C C . PRO A 1 98 ? -19.703 4.234 22.234 1 38.88 98 PRO A C 1
ATOM 766 O O . PRO A 1 98 ? -18.734 4.82 22.75 1 38.88 98 PRO A O 1
ATOM 769 N N . SER A 1 99 ? -20.547 3.533 22.984 1 37.38 99 SER A N 1
ATOM 770 C CA . SER A 1 99 ? -20.312 3.354 24.406 1 37.38 99 SER A CA 1
ATOM 771 C C . SER A 1 99 ? -19.031 2.572 24.672 1 37.38 99 SER A C 1
ATOM 773 O O . SER A 1 99 ? -18.25 2.908 25.562 1 37.38 99 SER A O 1
ATOM 775 N N . MET A 1 100 ? -18.812 1.434 24.109 1 35.5 100 MET A N 1
ATOM 776 C CA . MET A 1 100 ? -17.609 0.637 24.344 1 35.5 100 MET A CA 1
ATOM 777 C C . MET A 1 100 ? -16.422 1.185 23.531 1 35.5 100 MET A C 1
ATOM 779 O O . MET A 1 100 ? -15.273 1.046 23.938 1 35.5 100 MET A O 1
ATOM 783 N N . THR A 1 101 ? -16.625 1.816 22.531 1 37.22 101 THR A N 1
ATOM 784 C CA . THR A 1 101 ? -15.609 2.422 21.672 1 37.22 101 THR A CA 1
ATOM 785 C C . THR A 1 101 ? -15.094 3.723 22.281 1 37.22 101 THR A C 1
ATOM 787 O O . THR A 1 101 ? -13.898 4.012 22.234 1 37.22 101 THR A O 1
ATOM 790 N N . GLU A 1 102 ? -15.984 4.531 22.953 1 38.34 102 GLU A N 1
ATOM 791 C CA . GLU A 1 102 ? -15.555 5.707 23.703 1 38.34 102 GLU A CA 1
ATOM 792 C C . GLU A 1 102 ? -14.695 5.309 24.906 1 38.34 102 GLU A C 1
ATOM 794 O O . GLU A 1 102 ? -13.695 5.965 25.203 1 38.34 102 GLU A O 1
ATOM 799 N N . ALA A 1 103 ? -15.203 4.363 25.719 1 35.56 103 ALA A N 1
ATOM 800 C CA . ALA A 1 103 ? -14.438 3.896 26.875 1 35.56 103 ALA A CA 1
ATOM 801 C C . ALA A 1 103 ? -13.117 3.268 26.438 1 35.56 103 ALA A C 1
ATOM 803 O O . ALA A 1 103 ? -12.094 3.449 27.094 1 35.56 103 ALA A O 1
ATOM 804 N N . ALA A 1 104 ? -13.102 2.547 25.391 1 34.97 104 ALA A N 1
ATOM 805 C CA . ALA A 1 104 ? -11.898 1.926 24.844 1 34.97 104 ALA A CA 1
ATOM 806 C C . ALA A 1 104 ? -10.977 2.971 24.234 1 34.97 104 ALA A C 1
ATOM 808 O O . ALA A 1 104 ? -9.75 2.877 24.344 1 34.97 104 ALA A O 1
ATOM 809 N N . MET A 1 105 ? -11.586 4.008 23.734 1 38.97 105 MET A N 1
ATOM 810 C CA . MET A 1 105 ? -10.812 5.172 23.312 1 38.97 105 MET A CA 1
ATOM 811 C C . MET A 1 105 ? -10.258 5.922 24.516 1 38.97 105 MET A C 1
ATOM 813 O O . MET A 1 105 ? -9.234 6.598 24.422 1 38.97 105 MET A O 1
ATOM 817 N N . GLY A 1 106 ? -10.977 6.004 25.594 1 34.31 106 GLY A N 1
ATOM 818 C CA . GLY A 1 106 ? -10.5 6.582 26.844 1 34.31 106 GLY A CA 1
ATOM 819 C C . GLY A 1 106 ? -9.266 5.887 27.391 1 34.31 106 GLY A C 1
ATOM 820 O O . GLY A 1 106 ? -8.32 6.543 27.828 1 34.31 106 GLY A O 1
ATOM 821 N N . LYS A 1 107 ? -9.305 4.531 27.547 1 33.78 107 LYS A N 1
ATOM 822 C CA . LYS A 1 107 ? -8.172 3.77 28.062 1 33.78 107 LYS A CA 1
ATOM 823 C C . LYS A 1 107 ? -7.043 3.701 27.047 1 33.78 107 LYS A C 1
ATOM 825 O O . LYS A 1 107 ? -5.879 3.52 27.406 1 33.78 107 LYS A O 1
ATOM 830 N N . LEU A 1 108 ? -7.27 3.707 25.781 1 36.41 108 LEU A N 1
ATOM 831 C CA . LEU A 1 108 ? -6.273 3.969 24.75 1 36.41 108 LEU A CA 1
ATOM 832 C C . LEU A 1 108 ? -5.48 5.23 25.062 1 36.41 108 LEU A C 1
ATOM 834 O O . LEU A 1 108 ? -4.301 5.336 24.719 1 36.41 108 LEU A O 1
ATOM 838 N N . SER A 1 109 ? -6.031 6.062 25.75 1 32.84 109 SER A N 1
ATOM 839 C CA . SER A 1 109 ? -5.406 7.254 26.312 1 32.84 109 SER A CA 1
ATOM 840 C C . SER A 1 109 ? -4.352 6.891 27.344 1 32.84 109 SER A C 1
ATOM 842 O O . SER A 1 109 ? -3.34 7.582 27.484 1 32.84 109 SER A O 1
ATOM 844 N N . LEU A 1 110 ? -4.637 5.809 28.109 1 32 110 LEU A N 1
ATOM 845 C CA . LEU A 1 110 ? -3.688 5.512 29.188 1 32 110 LEU A CA 1
ATOM 846 C C . LEU A 1 110 ? -2.398 4.93 28.609 1 32 110 LEU A C 1
ATOM 848 O O . LEU A 1 110 ? -1.305 5.254 29.078 1 32 110 LEU A O 1
ATOM 852 N N . SER A 1 111 ? -2.361 3.904 27.781 1 33.38 111 SER A N 1
ATOM 853 C CA . SER A 1 111 ? -1.122 3.416 27.188 1 33.38 111 SER A CA 1
ATOM 854 C C . SER A 1 111 ? -0.476 4.477 26.297 1 33.38 111 SER A C 1
ATOM 856 O O . SER A 1 111 ? 0.676 4.332 25.891 1 33.38 111 SER A O 1
ATOM 858 N N . ALA A 1 112 ? -1.126 5.406 25.906 1 37.34 112 ALA A N 1
ATOM 859 C CA . ALA A 1 112 ? -0.648 6.734 25.547 1 37.34 112 ALA A CA 1
ATOM 860 C C . ALA A 1 112 ? 0.305 7.285 26.609 1 37.34 112 ALA A C 1
ATOM 862 O O . ALA A 1 112 ? 1.137 8.148 26.312 1 37.34 112 ALA A O 1
ATOM 863 N N . LYS A 1 113 ? 0.079 6.867 27.734 1 35.72 113 LYS A N 1
ATOM 864 C CA . LYS A 1 113 ? 0.975 7.363 28.781 1 35.72 113 LYS A CA 1
ATOM 865 C C . LYS A 1 113 ? 2.426 7.004 28.469 1 35.72 113 LYS A C 1
ATOM 867 O O . LYS A 1 113 ? 3.33 7.812 28.688 1 35.72 113 LYS A O 1
ATOM 872 N N . ALA A 1 114 ? 2.656 5.734 28.172 1 36.41 114 ALA A N 1
ATOM 873 C CA . ALA A 1 114 ? 4.062 5.398 27.953 1 36.41 114 ALA A CA 1
ATOM 874 C C . ALA A 1 114 ? 4.621 6.141 26.75 1 36.41 114 ALA A C 1
ATOM 876 O O . ALA A 1 114 ? 5.84 6.227 26.578 1 36.41 114 ALA A O 1
ATOM 877 N N . PHE A 1 115 ? 3.795 6.434 25.734 1 41.44 115 PHE A N 1
ATOM 878 C CA . PHE A 1 115 ? 4.125 7.43 24.719 1 41.44 115 PHE A CA 1
ATOM 879 C C . PHE A 1 115 ? 4.566 8.734 25.359 1 41.44 115 PHE A C 1
ATOM 881 O O . PHE A 1 115 ? 5.07 9.633 24.672 1 41.44 115 PHE A O 1
ATOM 888 N N . THR A 1 116 ? 4.184 8.938 26.453 1 41.97 116 THR A N 1
ATOM 889 C CA . THR A 1 116 ? 4.355 10.141 27.25 1 41.97 116 THR A CA 1
ATOM 890 C C . THR A 1 116 ? 5.809 10.609 27.219 1 41.97 116 THR A C 1
ATOM 892 O O . THR A 1 116 ? 6.078 11.812 27.312 1 41.97 116 THR A O 1
ATOM 895 N N . GLU A 1 117 ? 6.703 9.742 27.188 1 48.09 117 GLU A N 1
ATOM 896 C CA . GLU A 1 117 ? 7.859 10.523 27.625 1 48.09 117 GLU A CA 1
ATOM 897 C C . GLU A 1 117 ? 8.336 11.461 26.516 1 48.09 117 GLU A C 1
ATOM 899 O O . GLU A 1 117 ? 8.953 12.492 26.781 1 48.09 117 GLU A O 1
ATOM 904 N N . GLY A 1 118 ? 7.746 11.164 25.266 1 58.84 118 GLY A N 1
ATOM 905 C CA . GLY A 1 118 ? 8.312 12.102 24.297 1 58.84 118 GLY A CA 1
ATOM 906 C C . GLY A 1 118 ? 7.266 12.938 23.594 1 58.84 118 GLY A C 1
ATOM 907 O O . GLY A 1 118 ? 7.602 13.852 22.844 1 58.84 118 GLY A O 1
ATOM 908 N N . GLY A 1 119 ? 5.949 12.773 23.969 1 72.88 119 GLY A N 1
ATOM 909 C CA . GLY A 1 119 ? 4.891 13.648 23.484 1 72.88 119 GLY A CA 1
ATOM 910 C C . GLY A 1 119 ? 4.738 13.602 21.969 1 72.88 119 GLY A C 1
ATOM 911 O O . GLY A 1 119 ? 5 12.57 21.344 1 72.88 119 GLY A O 1
ATOM 912 N N . PHE A 1 120 ? 4.27 14.602 21.297 1 80.12 120 PHE A N 1
ATOM 913 C CA . PHE A 1 120 ? 4.027 14.711 19.859 1 80.12 120 PHE A CA 1
ATOM 914 C C . PHE A 1 120 ? 5.336 14.672 19.078 1 80.12 120 PHE A C 1
ATOM 916 O O . PHE A 1 120 ? 5.371 14.219 17.938 1 80.12 120 PHE A O 1
ATOM 923 N N . GLU A 1 121 ? 6.422 15 19.781 1 85.19 121 GLU A N 1
ATOM 924 C CA . GLU A 1 121 ? 7.73 14.953 19.141 1 85.19 121 GLU A CA 1
ATOM 925 C C . GLU A 1 121 ? 8.133 13.516 18.812 1 85.19 121 GLU A C 1
ATOM 927 O O . GLU A 1 121 ? 8.57 13.227 17.703 1 85.19 121 GLU A O 1
ATOM 932 N N . SER A 1 122 ? 8.047 12.758 19.719 1 77.94 122 SER A N 1
ATOM 933 C CA . SER A 1 122 ? 8.383 11.352 19.516 1 77.94 122 SER A CA 1
ATOM 934 C C . SER A 1 122 ? 7.496 10.719 18.453 1 77.94 122 SER A C 1
ATOM 936 O O . SER A 1 122 ? 7.973 9.93 17.625 1 77.94 122 SER A O 1
ATOM 938 N N . LEU A 1 123 ? 6.246 11.023 18.516 1 78.06 123 LEU A N 1
ATOM 939 C CA . LEU A 1 123 ? 5.309 10.508 17.516 1 78.06 123 LEU A CA 1
ATOM 940 C C . LEU A 1 123 ? 5.699 10.953 16.125 1 78.06 123 LEU A C 1
ATOM 942 O O . LEU A 1 123 ? 5.668 10.156 15.18 1 78.06 123 LEU A O 1
ATOM 946 N N . TYR A 1 124 ? 6.016 12.18 16.031 1 86.5 124 TYR A N 1
ATOM 947 C CA . TYR A 1 124 ? 6.438 12.742 14.75 1 86.5 124 TYR A CA 1
ATOM 948 C C . TYR A 1 124 ? 7.652 12 14.203 1 86.5 124 TYR A C 1
ATOM 950 O O . TYR A 1 124 ? 7.676 11.617 13.031 1 86.5 124 TYR A O 1
ATOM 958 N N . ARG A 1 125 ? 8.594 11.711 14.961 1 81.38 125 ARG A N 1
ATOM 959 C CA . ARG A 1 125 ? 9.844 11.078 14.555 1 81.38 125 ARG A CA 1
ATOM 960 C C . ARG A 1 125 ? 9.633 9.609 14.203 1 81.38 125 ARG A C 1
ATOM 962 O O . ARG A 1 125 ? 10.344 9.055 13.367 1 81.38 125 ARG A O 1
ATOM 969 N N . ARG A 1 126 ? 8.711 9.094 14.75 1 74.94 126 ARG A N 1
ATOM 970 C CA . ARG A 1 126 ? 8.398 7.695 14.469 1 74.94 126 ARG A CA 1
ATOM 971 C C . ARG A 1 126 ? 7.578 7.562 13.188 1 74.94 126 ARG A C 1
ATOM 973 O O . ARG A 1 126 ? 7.625 6.527 12.523 1 74.94 126 ARG A O 1
ATOM 980 N N . THR A 1 127 ? 6.812 8.562 12.898 1 77.75 127 THR A N 1
ATOM 981 C CA . THR A 1 127 ? 5.895 8.523 11.766 1 77.75 127 THR A CA 1
ATOM 982 C C . THR A 1 127 ? 6.609 8.906 10.469 1 77.75 127 THR A C 1
ATOM 984 O O . THR A 1 127 ? 6.324 8.352 9.406 1 77.75 127 THR A O 1
ATOM 987 N N . PHE A 1 128 ? 7.535 9.805 10.594 1 83.19 128 PHE A N 1
ATOM 988 C CA . PHE A 1 128 ? 8.188 10.359 9.414 1 83.19 128 PHE A CA 1
ATOM 989 C C . PHE A 1 128 ? 9.703 10.234 9.531 1 83.19 128 PHE A C 1
ATOM 991 O O . PHE A 1 128 ? 10.242 10.125 10.633 1 83.19 128 PHE A O 1
ATOM 998 N N . HIS A 1 129 ? 10.281 10.156 8.375 1 80.81 129 HIS A N 1
ATOM 999 C CA . HIS A 1 129 ? 11.734 10.328 8.344 1 80.81 129 HIS A CA 1
ATOM 1000 C C . HIS A 1 129 ? 12.117 11.789 8.523 1 80.81 129 HIS A C 1
ATOM 1002 O O . HIS A 1 129 ? 11.805 12.625 7.676 1 80.81 129 HIS A O 1
ATOM 1008 N N . THR A 1 130 ? 12.836 12.047 9.633 1 87 130 THR A N 1
ATOM 1009 C CA . THR A 1 130 ? 13.148 13.438 9.961 1 87 130 THR A CA 1
ATOM 1010 C C . THR A 1 130 ? 14.648 13.617 10.156 1 87 130 THR A C 1
ATOM 1012 O O . THR A 1 130 ? 15.359 12.664 10.477 1 87 130 THR A O 1
ATOM 1015 N N . ASP A 1 131 ? 15.078 14.812 9.969 1 90.94 131 ASP A N 1
ATOM 1016 C CA . ASP A 1 131 ? 16.453 15.18 10.305 1 90.94 131 ASP A CA 1
ATOM 1017 C C . ASP A 1 131 ? 16.672 15.195 11.812 1 90.94 131 ASP A C 1
ATOM 1019 O O . ASP A 1 131 ? 15.797 15.617 12.57 1 90.94 131 ASP A O 1
ATOM 1023 N N . PRO A 1 132 ? 17.844 14.852 12.234 1 90.44 132 PRO A N 1
ATOM 1024 C CA . PRO A 1 132 ? 18.125 14.828 13.672 1 90.44 132 PRO A CA 1
ATOM 1025 C C . PRO A 1 132 ? 17.953 16.203 14.328 1 90.44 132 PRO A C 1
ATOM 1027 O O . PRO A 1 132 ? 17.594 16.281 15.508 1 90.44 132 PRO A O 1
ATOM 1030 N N . ASN A 1 133 ? 18.141 17.234 13.586 1 92.81 133 ASN A N 1
ATOM 1031 C CA . ASN A 1 133 ? 18.078 18.578 14.156 1 92.81 133 ASN A CA 1
ATOM 1032 C C . ASN A 1 133 ? 16.688 19.188 13.992 1 92.81 133 ASN A C 1
ATOM 1034 O O . ASN A 1 133 ? 16.422 20.297 14.484 1 92.81 133 ASN A O 1
ATOM 1038 N N . GLU A 1 134 ? 15.844 18.516 13.328 1 95.25 134 GLU A N 1
ATOM 1039 C CA . GLU A 1 134 ? 14.484 19 13.133 1 95.25 134 GLU A CA 1
ATOM 1040 C C . GLU A 1 134 ? 13.68 18.922 14.43 1 95.25 134 GLU A C 1
ATOM 1042 O O . GLU A 1 134 ? 13.812 17.969 15.188 1 95.25 134 GLU A O 1
ATOM 1047 N N . ARG A 1 135 ? 12.922 19.984 14.727 1 94.94 135 ARG A N 1
ATOM 1048 C CA . ARG A 1 135 ? 12.102 20.016 15.93 1 94.94 135 ARG A CA 1
ATOM 1049 C C . ARG A 1 135 ? 10.633 20.266 15.578 1 94.94 135 ARG A C 1
ATOM 1051 O O . ARG A 1 135 ? 10.336 21.109 14.727 1 94.94 135 ARG A O 1
ATOM 1058 N N . LEU A 1 136 ? 9.812 19.594 16.25 1 95.12 136 LEU A N 1
ATOM 1059 C CA . LEU A 1 136 ? 8.375 19.812 16.094 1 95.12 136 LEU A CA 1
ATOM 1060 C C . LEU A 1 136 ? 7.938 21.062 16.828 1 95.12 136 LEU A C 1
ATOM 1062 O O . LEU A 1 136 ? 8.266 21.25 18.016 1 95.12 136 LEU A O 1
ATOM 1066 N N . LYS A 1 137 ? 7.207 21.922 16.172 1 95.31 137 LYS A N 1
ATOM 1067 C CA . LYS A 1 137 ? 6.734 23.172 16.766 1 95.31 137 LYS A CA 1
ATOM 1068 C C . LYS A 1 137 ? 5.312 23.016 17.312 1 95.31 137 LYS A C 1
ATOM 1070 O O . LYS A 1 137 ? 5.016 23.438 18.422 1 95.31 137 LYS A O 1
ATOM 1075 N N . LYS A 1 138 ? 4.43 22.484 16.484 1 94.44 138 LYS A N 1
ATOM 1076 C CA . LYS A 1 138 ? 3.02 22.406 16.859 1 94.44 138 LYS A CA 1
ATOM 1077 C C . LYS A 1 138 ? 2.314 21.281 16.094 1 94.44 138 LYS A C 1
ATOM 1079 O O . LYS A 1 138 ? 2.783 20.859 15.039 1 94.44 138 LYS A O 1
ATOM 1084 N N . THR A 1 139 ? 1.277 20.75 16.703 1 93.31 139 THR A N 1
ATOM 1085 C CA . THR A 1 139 ? 0.415 19.766 16.062 1 93.31 139 THR A CA 1
ATOM 1086 C C . THR A 1 139 ? -1.044 20.203 16.109 1 93.31 139 THR A C 1
ATOM 1088 O O . THR A 1 139 ? -1.475 20.844 17.078 1 93.31 139 THR A O 1
ATOM 1091 N N . PHE A 1 140 ? -1.814 19.875 15.07 1 92.88 140 PHE A N 1
ATOM 1092 C CA . PHE A 1 140 ? -3.242 20.172 15.016 1 92.88 140 PHE A CA 1
ATOM 1093 C C . PHE A 1 140 ? -4.02 18.984 14.469 1 92.88 140 PHE A C 1
ATOM 1095 O O . PHE A 1 140 ? -3.613 18.359 13.477 1 92.88 140 PHE A O 1
ATOM 1102 N N . ALA A 1 141 ? -5.129 18.641 15.133 1 90.12 141 ALA A N 1
ATOM 1103 C CA . ALA A 1 141 ? -6.082 17.719 14.508 1 90.12 141 ALA A CA 1
ATOM 1104 C C . ALA A 1 141 ? -6.867 18.422 13.398 1 90.12 141 ALA A C 1
ATOM 1106 O O . ALA A 1 141 ? -7.301 19.562 13.57 1 90.12 141 ALA A O 1
ATOM 1107 N N . CYS A 1 142 ? -7.016 17.75 12.281 1 94.06 142 CYS A N 1
ATOM 1108 C CA . CYS A 1 142 ? -7.734 18.375 11.18 1 94.06 142 CYS A CA 1
ATOM 1109 C C . CYS A 1 142 ? -8.125 17.344 10.125 1 94.06 142 CYS A C 1
ATOM 1111 O O . CYS A 1 142 ? -8.016 16.141 10.359 1 94.06 142 CYS A O 1
ATOM 1113 N N . TYR A 1 143 ? -8.734 17.828 9.039 1 94.94 143 TYR A N 1
ATOM 1114 C CA . TYR A 1 143 ? -9.008 17.031 7.844 1 94.94 143 TYR A CA 1
ATOM 1115 C C . TYR A 1 143 ? -8.203 17.531 6.652 1 94.94 143 TYR A C 1
ATOM 1117 O O . TYR A 1 143 ? -7.953 18.734 6.527 1 94.94 143 TYR A O 1
ATOM 1125 N N . LEU A 1 144 ? -7.773 16.641 5.84 1 97.31 144 LEU A N 1
ATOM 1126 C CA . LEU A 1 144 ? -7.184 16.953 4.539 1 97.31 144 LEU A CA 1
ATOM 1127 C C . LEU A 1 144 ? -8.164 16.656 3.412 1 97.31 144 LEU A C 1
ATOM 1129 O O . LEU A 1 144 ? -8.742 15.562 3.354 1 97.31 144 LEU A O 1
ATOM 1133 N N . SER A 1 145 ? -8.336 17.609 2.555 1 97.5 145 SER A N 1
ATOM 1134 C CA . SER A 1 145 ? -9.25 17.453 1.431 1 97.5 145 SER A CA 1
ATOM 1135 C C . SER A 1 145 ? -8.656 16.562 0.347 1 97.5 145 SER A C 1
ATOM 1137 O O . SER A 1 145 ? -7.523 16.781 -0.086 1 97.5 145 SER A O 1
ATOM 1139 N N . THR A 1 146 ? -9.422 15.523 -0.106 1 97.88 146 THR A N 1
ATOM 1140 C CA . THR A 1 146 ? -8.992 14.656 -1.2 1 97.88 146 THR A CA 1
ATOM 1141 C C . THR A 1 146 ? -10.141 14.414 -2.174 1 97.88 146 THR A C 1
ATOM 1143 O O . THR A 1 146 ? -11.281 14.797 -1.907 1 97.88 146 THR A O 1
ATOM 1146 N N . ALA A 1 147 ? -9.844 13.797 -3.332 1 97.81 147 ALA A N 1
ATOM 1147 C CA . ALA A 1 147 ? -10.844 13.477 -4.34 1 97.81 147 ALA A CA 1
ATOM 1148 C C . ALA A 1 147 ? -11.812 12.414 -3.826 1 97.81 147 ALA A C 1
ATOM 1150 O O . ALA A 1 147 ? -12.914 12.258 -4.363 1 97.81 147 ALA A O 1
ATOM 1151 N N . ALA A 1 148 ? -11.414 11.695 -2.762 1 96.75 148 ALA A N 1
ATOM 1152 C CA . ALA A 1 148 ? -12.258 10.641 -2.211 1 96.75 148 ALA A CA 1
ATOM 1153 C C . ALA A 1 148 ? -12.977 11.117 -0.952 1 96.75 148 ALA A C 1
ATOM 1155 O O . ALA A 1 148 ? -13.672 10.336 -0.292 1 96.75 148 ALA A O 1
ATOM 1156 N N . GLY A 1 149 ? -12.766 12.367 -0.58 1 95.88 149 GLY A N 1
ATOM 1157 C CA . GLY A 1 149 ? -13.352 12.922 0.628 1 95.88 149 GLY A CA 1
ATOM 1158 C C . GLY A 1 149 ? -12.32 13.367 1.646 1 95.88 149 GLY A C 1
ATOM 1159 O O . GLY A 1 149 ? -11.117 13.258 1.407 1 95.88 149 GLY A O 1
ATOM 1160 N N . PRO A 1 150 ? -12.812 13.883 2.709 1 96.06 150 PRO A N 1
ATOM 1161 C CA . PRO A 1 150 ? -11.891 14.375 3.734 1 96.06 150 PRO A CA 1
ATOM 1162 C C . PRO A 1 150 ? -11.211 13.242 4.504 1 96.06 150 PRO A C 1
ATOM 1164 O O . PRO A 1 150 ? -11.859 12.266 4.875 1 96.06 150 PRO A O 1
ATOM 1167 N N . VAL A 1 151 ? -9.992 13.422 4.715 1 94.31 151 VAL A N 1
ATOM 1168 C CA . VAL A 1 151 ? -9.211 12.469 5.492 1 94.31 151 VAL A CA 1
ATOM 1169 C C . VAL A 1 151 ? -8.898 13.055 6.871 1 94.31 151 VAL A C 1
ATOM 1171 O O . VAL A 1 151 ? -8.25 14.094 6.977 1 94.31 151 VAL A O 1
ATOM 1174 N N . ALA A 1 152 ? -9.367 12.352 7.906 1 91.38 152 ALA A N 1
ATOM 1175 C CA . ALA A 1 152 ? -9.102 12.781 9.273 1 91.38 152 ALA A CA 1
ATOM 1176 C C . ALA A 1 152 ? -7.668 12.445 9.688 1 91.38 152 ALA A C 1
ATOM 1178 O O . ALA A 1 152 ? -7.184 11.344 9.422 1 91.38 152 ALA A O 1
ATOM 1179 N N . GLY A 1 153 ? -6.996 13.461 10.289 1 90.94 153 GLY A N 1
ATOM 1180 C CA . GLY A 1 153 ? -5.629 13.188 10.703 1 90.94 153 GLY A CA 1
ATOM 1181 C C . GLY A 1 153 ? -5.012 14.32 11.5 1 90.94 153 GLY A C 1
ATOM 1182 O O . GLY A 1 153 ? -5.727 15.102 12.141 1 90.94 153 GLY A O 1
ATOM 1183 N N . THR A 1 154 ? -3.699 14.258 11.617 1 90.94 154 THR A N 1
ATOM 1184 C CA . THR A 1 154 ? -2.941 15.234 12.391 1 90.94 154 THR A CA 1
ATOM 1185 C C . THR A 1 154 ? -1.945 15.977 11.508 1 90.94 154 THR A C 1
ATOM 1187 O O . THR A 1 154 ? -1.218 15.359 10.727 1 90.94 154 THR A O 1
ATOM 1190 N N . LEU A 1 155 ? -2.008 17.25 11.617 1 95.69 155 LEU A N 1
ATOM 1191 C CA . LEU A 1 155 ? -1.038 18.125 10.969 1 95.69 155 LEU A CA 1
ATOM 1192 C C . LEU A 1 155 ? 0.137 18.422 11.898 1 95.69 155 LEU A C 1
ATOM 1194 O O . LEU A 1 155 ? -0.059 18.797 13.055 1 95.69 155 LEU A O 1
ATOM 1198 N N . TYR A 1 156 ? 1.304 18.203 11.414 1 94.19 156 TYR A N 1
ATOM 1199 C CA . TYR A 1 156 ? 2.541 18.469 12.141 1 94.19 156 TYR A CA 1
ATOM 1200 C C . TYR A 1 156 ? 3.301 19.625 11.523 1 94.19 156 TYR A C 1
ATOM 1202 O O . TYR A 1 156 ? 3.617 19.609 10.328 1 94.19 156 TYR A O 1
ATOM 1210 N N . ILE A 1 157 ? 3.578 20.625 12.32 1 97.56 157 ILE A N 1
ATOM 1211 C CA . ILE A 1 157 ? 4.395 21.75 11.891 1 97.56 157 ILE A CA 1
ATOM 1212 C C . ILE A 1 157 ? 5.746 21.703 12.602 1 97.56 157 ILE A C 1
ATOM 1214 O O . ILE A 1 157 ? 5.812 21.844 13.828 1 97.56 157 ILE A O 1
ATOM 1218 N N . SER A 1 158 ? 6.797 21.516 11.859 1 97.12 158 SER A N 1
ATOM 1219 C CA . SER A 1 158 ? 8.141 21.469 12.43 1 97.12 158 SER A CA 1
ATOM 1220 C C . SER A 1 158 ? 9.008 22.609 11.914 1 97.12 158 SER A C 1
ATOM 1222 O O . SER A 1 158 ? 8.508 23.516 11.234 1 97.12 158 SER A O 1
ATOM 1224 N N . THR A 1 159 ? 10.242 22.641 12.273 1 96.75 159 THR A N 1
ATOM 1225 C CA . THR A 1 159 ? 11.188 23.656 11.828 1 96.75 159 THR A CA 1
ATOM 1226 C C . THR A 1 159 ? 11.602 23.422 10.383 1 96.75 159 THR A C 1
ATOM 1228 O O . THR A 1 159 ? 12.234 24.266 9.758 1 96.75 159 THR A O 1
ATOM 1231 N N . ALA A 1 160 ? 11.18 22.25 9.805 1 96.75 160 ALA A N 1
ATOM 1232 C CA . ALA A 1 160 ? 11.688 21.922 8.477 1 96.75 160 ALA A CA 1
ATOM 1233 C C . ALA A 1 160 ? 10.539 21.578 7.531 1 96.75 160 ALA A C 1
ATOM 1235 O O . ALA A 1 160 ? 10.656 21.75 6.312 1 96.75 160 ALA A O 1
ATOM 1236 N N . ASN A 1 161 ? 9.43 21.078 8.117 1 97.75 161 ASN A N 1
ATOM 1237 C CA . ASN A 1 161 ? 8.391 20.516 7.266 1 97.75 161 ASN A CA 1
ATOM 1238 C C . ASN A 1 161 ? 6.992 20.844 7.793 1 97.75 161 ASN A C 1
ATOM 1240 O O . ASN A 1 161 ? 6.824 21.109 8.984 1 97.75 161 ASN A O 1
ATOM 1244 N N . VAL A 1 162 ? 6.07 20.859 6.914 1 98.12 162 VAL A N 1
ATOM 1245 C CA . VAL A 1 162 ? 4.66 20.625 7.211 1 98.12 162 VAL A CA 1
ATOM 1246 C C . VAL A 1 162 ? 4.27 19.203 6.809 1 98.12 162 VAL A C 1
ATOM 1248 O O . VAL A 1 162 ? 4.422 18.828 5.648 1 98.12 162 VAL A O 1
ATOM 1251 N N . ALA A 1 163 ? 3.779 18.422 7.746 1 95.88 163 ALA A N 1
ATOM 1252 C CA . ALA A 1 163 ? 3.475 17.016 7.469 1 95.88 163 ALA A CA 1
ATOM 1253 C C . ALA A 1 163 ? 2.072 16.656 7.953 1 95.88 163 ALA A C 1
ATOM 1255 O O . ALA A 1 163 ? 1.544 17.281 8.875 1 95.88 163 ALA A O 1
ATOM 1256 N N . PHE A 1 164 ? 1.448 15.742 7.348 1 95.56 164 PHE A N 1
ATOM 1257 C CA . PHE A 1 164 ? 0.125 15.242 7.703 1 95.56 164 PHE A CA 1
ATOM 1258 C C . PHE A 1 164 ? 0.1 13.719 7.699 1 95.56 164 PHE A C 1
ATOM 1260 O O . PHE A 1 164 ? 0.665 13.086 6.809 1 95.56 164 PHE A O 1
ATOM 1267 N N . CYS A 1 165 ? -0.493 13.172 8.656 1 89.31 165 CYS A N 1
ATOM 1268 C CA . CYS A 1 165 ? -0.719 11.727 8.695 1 89.31 165 CYS A CA 1
ATOM 1269 C C . CYS A 1 165 ? -2.152 11.414 9.102 1 89.31 165 CYS A C 1
ATOM 1271 O O . CYS A 1 165 ? -2.66 11.969 10.078 1 89.31 165 CYS A O 1
ATOM 1273 N N . SER A 1 166 ? -2.795 10.531 8.383 1 88.81 166 SER A N 1
ATOM 1274 C CA . SER A 1 166 ? -4.168 10.148 8.695 1 88.81 166 SER A CA 1
ATOM 1275 C C . SER A 1 166 ? -4.242 9.398 10.016 1 88.81 166 SER A C 1
ATOM 1277 O O . SER A 1 166 ? -3.279 8.742 10.422 1 88.81 166 SER A O 1
ATOM 1279 N N . ASP A 1 167 ? -5.344 9.43 10.617 1 80.5 167 ASP A N 1
ATOM 1280 C CA . ASP A 1 167 ? -5.574 8.758 11.891 1 80.5 167 ASP A CA 1
ATOM 1281 C C . ASP A 1 167 ? -5.75 7.254 11.695 1 80.5 167 ASP A C 1
ATOM 1283 O O . ASP A 1 167 ? -5.605 6.48 12.648 1 80.5 167 ASP A O 1
ATOM 1287 N N . ARG A 1 168 ? -6.125 6.93 10.469 1 77.38 168 ARG A N 1
ATOM 1288 C CA . ARG A 1 168 ? -6.363 5.527 10.141 1 77.38 168 ARG A CA 1
ATOM 1289 C C . ARG A 1 168 ? -5.836 5.191 8.75 1 77.38 168 ARG A C 1
ATOM 1291 O O . ARG A 1 168 ? -5.672 6.078 7.91 1 77.38 168 ARG A O 1
ATOM 1298 N N . PRO A 1 169 ? -5.602 3.816 8.617 1 81 169 PRO A N 1
ATOM 1299 C CA . PRO A 1 169 ? -5.25 3.424 7.254 1 81 169 PRO A CA 1
ATOM 1300 C C . PRO A 1 169 ? -6.418 3.566 6.281 1 81 169 PRO A C 1
ATOM 1302 O O . PRO A 1 169 ? -7.578 3.393 6.672 1 81 169 PRO A O 1
ATOM 1305 N N . LEU A 1 170 ? -6.059 3.854 5.117 1 87.69 170 LEU A N 1
ATOM 1306 C CA . LEU A 1 170 ? -7.059 4 4.066 1 87.69 170 LEU A CA 1
ATOM 1307 C C . LEU A 1 170 ? -6.832 2.979 2.957 1 87.69 170 LEU A C 1
ATOM 1309 O O . LEU A 1 170 ? -5.703 2.551 2.719 1 87.69 170 LEU A O 1
ATOM 1313 N N . SER A 1 171 ? -7.879 2.611 2.336 1 88.88 171 SER A N 1
ATOM 1314 C CA . SER A 1 171 ? -7.805 1.602 1.285 1 88.88 171 SER A CA 1
ATOM 1315 C C . SER A 1 171 ? -7.605 2.242 -0.084 1 88.88 171 SER A C 1
ATOM 1317 O O . SER A 1 171 ? -8.062 3.361 -0.325 1 88.88 171 SER A O 1
ATOM 1319 N N . PHE A 1 172 ? -6.902 1.568 -0.95 1 92.19 172 PHE A N 1
ATOM 1320 C CA . PHE A 1 172 ? -6.773 1.938 -2.355 1 92.19 172 PHE A CA 1
ATOM 1321 C C . PHE A 1 172 ? -6.336 0.741 -3.191 1 92.19 172 PHE A C 1
ATOM 1323 O O . PHE A 1 172 ? -5.973 -0.304 -2.646 1 92.19 172 PHE A O 1
ATOM 1330 N N . ARG A 1 173 ? -6.508 0.856 -4.488 1 93.31 173 ARG A N 1
ATOM 1331 C CA . ARG A 1 173 ? -6.176 -0.239 -5.391 1 93.31 173 ARG A CA 1
ATOM 1332 C C . ARG A 1 173 ? -4.73 -0.137 -5.867 1 93.31 173 ARG A C 1
ATOM 1334 O O . ARG A 1 173 ? -4.316 0.9 -6.391 1 93.31 173 ARG A O 1
ATOM 1341 N N . ALA A 1 174 ? -3.906 -1.187 -5.648 1 92.69 174 ALA A N 1
ATOM 1342 C CA . ALA A 1 174 ? -2.539 -1.257 -6.156 1 92.69 174 ALA A CA 1
ATOM 1343 C C . ALA A 1 174 ? -2.525 -1.515 -7.66 1 92.69 174 ALA A C 1
ATOM 1345 O O . ALA A 1 174 ? -3.541 -1.913 -8.234 1 92.69 174 ALA A O 1
ATOM 1346 N N . PRO A 1 175 ? -1.357 -1.303 -8.352 1 94.12 175 PRO A N 1
ATOM 1347 C CA . PRO A 1 175 ? -1.281 -1.545 -9.789 1 94.12 175 PRO A CA 1
ATOM 1348 C C . PRO A 1 175 ? -1.59 -2.992 -10.164 1 94.12 175 PRO A C 1
ATOM 1350 O O . PRO A 1 175 ? -2.059 -3.262 -11.273 1 94.12 175 PRO A O 1
ATOM 1353 N N . SER A 1 176 ? -1.35 -3.924 -9.281 1 92.88 176 SER A N 1
ATOM 1354 C CA . SER A 1 176 ? -1.651 -5.332 -9.523 1 92.88 176 SER A CA 1
ATOM 1355 C C . SER A 1 176 ? -3.156 -5.57 -9.602 1 92.88 176 SER A C 1
ATOM 1357 O O . SER A 1 176 ? -3.602 -6.617 -10.07 1 92.88 176 SER A O 1
ATOM 1359 N N . GLY A 1 177 ? -3.932 -4.625 -9.078 1 92.06 177 GLY A N 1
ATOM 1360 C CA . GLY A 1 177 ? -5.379 -4.758 -9.016 1 92.06 177 GLY A CA 1
ATOM 1361 C C . GLY A 1 177 ? -5.883 -5.113 -7.633 1 92.06 177 GLY A C 1
ATOM 1362 O O . GLY A 1 177 ? -7.086 -5.027 -7.363 1 92.06 177 GLY A O 1
ATOM 1363 N N . GLN A 1 178 ? -5.012 -5.438 -6.719 1 89.19 178 GLN A N 1
ATOM 1364 C CA . GLN A 1 178 ? -5.422 -5.832 -5.375 1 89.19 178 GLN A CA 1
ATOM 1365 C C . GLN A 1 178 ? -5.754 -4.609 -4.523 1 89.19 178 GLN A C 1
ATOM 1367 O O . GLN A 1 178 ? -5.203 -3.529 -4.738 1 89.19 178 GLN A O 1
ATOM 1372 N N . GLU A 1 179 ? -6.609 -4.832 -3.566 1 87.56 179 GLU A N 1
ATOM 1373 C CA . GLU A 1 179 ? -6.84 -3.811 -2.549 1 87.56 179 GLU A CA 1
ATOM 1374 C C . GLU A 1 179 ? -5.715 -3.793 -1.52 1 87.56 179 GLU A C 1
ATOM 1376 O O . GLU A 1 179 ? -5.25 -4.848 -1.082 1 87.56 179 GLU A O 1
ATOM 1381 N N . THR A 1 180 ? -5.25 -2.648 -1.193 1 83.94 180 THR A N 1
ATOM 1382 C CA . THR A 1 180 ? -4.23 -2.492 -0.163 1 83.94 180 THR A CA 1
ATOM 1383 C C . THR A 1 180 ? -4.578 -1.338 0.772 1 83.94 180 THR A C 1
ATOM 1385 O O . THR A 1 180 ? -5.59 -0.658 0.578 1 83.94 180 THR A O 1
ATOM 1388 N N . TRP A 1 181 ? -3.779 -1.226 1.891 1 82.12 181 TRP A N 1
ATOM 1389 C CA . TRP A 1 181 ? -4.066 -0.261 2.947 1 82.12 181 TRP A CA 1
ATOM 1390 C C . TRP A 1 181 ? -2.789 0.438 3.406 1 82.12 181 TRP A C 1
ATOM 1392 O O . TRP A 1 181 ? -1.735 -0.192 3.521 1 82.12 181 TRP A O 1
ATOM 1402 N N . SER A 1 182 ? -2.916 1.697 3.641 1 83.44 182 SER A N 1
ATOM 1403 C CA . SER A 1 182 ? -1.812 2.465 4.207 1 83.44 182 SER A CA 1
ATOM 1404 C C . SER A 1 182 ? -2.312 3.744 4.871 1 83.44 182 SER A C 1
ATOM 1406 O O . SER A 1 182 ? -3.406 4.223 4.562 1 83.44 182 SER A O 1
ATOM 1408 N N . TYR A 1 183 ? -1.509 4.223 5.758 1 84.5 183 TYR A N 1
ATOM 1409 C CA . TYR A 1 183 ? -1.774 5.578 6.23 1 84.5 183 TYR A CA 1
ATOM 1410 C C . TYR A 1 183 ? -1.534 6.602 5.129 1 84.5 183 TYR A C 1
ATOM 1412 O O . TYR A 1 183 ? -0.648 6.422 4.289 1 84.5 183 TYR A O 1
ATOM 1420 N N . TYR A 1 184 ? -2.383 7.598 5.199 1 89.75 184 TYR A N 1
ATOM 1421 C CA . TYR A 1 184 ? -2.197 8.734 4.305 1 89.75 184 TYR A CA 1
ATOM 1422 C C . TYR A 1 184 ? -1.124 9.68 4.836 1 89.75 184 TYR A C 1
ATOM 1424 O O . TYR A 1 184 ? -1.294 10.289 5.895 1 89.75 184 TYR A O 1
ATOM 1432 N N . LYS A 1 185 ? -0.047 9.82 4.152 1 90.56 185 LYS A N 1
ATOM 1433 C CA . LYS A 1 185 ? 1.048 10.664 4.621 1 90.56 185 LYS A CA 1
ATOM 1434 C C . LYS A 1 185 ? 1.429 11.703 3.568 1 90.56 185 LYS A C 1
ATOM 1436 O O . LYS A 1 185 ? 1.495 11.398 2.377 1 90.56 185 LYS A O 1
ATOM 1441 N N . VAL A 1 186 ? 1.601 12.906 4.047 1 95.19 186 VAL A N 1
ATOM 1442 C CA . VAL A 1 186 ? 2.105 14.023 3.252 1 95.19 186 VAL A CA 1
ATOM 1443 C C . VAL A 1 186 ? 3.227 14.727 4.008 1 95.19 186 VAL A C 1
ATOM 1445 O O . VAL A 1 186 ? 3.129 14.945 5.219 1 95.19 186 VAL A O 1
ATOM 1448 N N . MET A 1 187 ? 4.25 14.984 3.34 1 95.25 187 MET A N 1
ATOM 1449 C CA . MET A 1 187 ? 5.336 15.789 3.896 1 95.25 187 MET A CA 1
ATOM 1450 C C . MET A 1 187 ? 5.773 16.875 2.914 1 95.25 187 MET A C 1
ATOM 1452 O O . MET A 1 187 ? 6.191 16.562 1.795 1 95.25 187 MET A O 1
ATOM 1456 N N . ILE A 1 188 ? 5.668 18.078 3.326 1 97.12 188 ILE A N 1
ATOM 1457 C CA . ILE A 1 188 ? 6.02 19.234 2.506 1 97.12 188 ILE A CA 1
ATOM 1458 C C . ILE A 1 188 ? 7.156 20.016 3.17 1 97.12 188 ILE A C 1
ATOM 1460 O O . ILE A 1 188 ? 6.957 20.656 4.203 1 97.12 188 ILE A O 1
ATOM 1464 N N . PRO A 1 189 ? 8.352 19.984 2.594 1 96.81 189 PRO A N 1
ATOM 1465 C CA . PRO A 1 189 ? 9.391 20.844 3.139 1 96.81 189 PRO A CA 1
ATOM 1466 C C . PRO A 1 189 ? 9 22.328 3.117 1 96.81 189 PRO A C 1
ATOM 1468 O O . PRO A 1 189 ? 8.422 22.797 2.133 1 96.81 189 PRO A O 1
ATOM 1471 N N . LEU A 1 190 ? 9.336 23.031 4.148 1 97.5 190 LEU A N 1
ATOM 1472 C CA . LEU A 1 190 ? 8.984 24.438 4.242 1 97.5 190 LEU A CA 1
ATOM 1473 C C . LEU A 1 190 ? 9.562 25.219 3.072 1 97.5 190 LEU A C 1
ATOM 1475 O O . LEU A 1 190 ? 8.906 26.125 2.543 1 97.5 190 LEU A O 1
ATOM 1479 N N . GLY A 1 191 ? 10.703 24.875 2.613 1 96 191 GLY A N 1
ATOM 1480 C CA . GLY A 1 191 ? 11.359 25.562 1.513 1 96 191 GLY A CA 1
ATOM 1481 C C . GLY A 1 191 ? 10.656 25.359 0.181 1 96 191 GLY A C 1
ATOM 1482 O O . GLY A 1 191 ? 10.93 26.078 -0.784 1 96 191 GLY A O 1
ATOM 1483 N N . LYS A 1 192 ? 9.719 24.469 0.13 1 96.69 192 LYS A N 1
ATOM 1484 C CA . LYS A 1 192 ? 9.016 24.188 -1.114 1 96.69 192 LYS A CA 1
ATOM 1485 C C . LYS A 1 192 ? 7.605 24.766 -1.095 1 96.69 192 LYS A C 1
ATOM 1487 O O . LYS A 1 192 ? 6.828 24.547 -2.027 1 96.69 192 LYS A O 1
ATOM 1492 N N . ILE A 1 193 ? 7.238 25.438 -0.024 1 97.5 193 ILE A N 1
ATOM 1493 C CA . ILE A 1 193 ? 5.918 26.062 0.068 1 97.5 193 ILE A CA 1
ATOM 1494 C C . ILE A 1 193 ? 5.953 27.453 -0.558 1 97.5 193 ILE A C 1
ATOM 1496 O O . ILE A 1 193 ? 6.734 28.312 -0.138 1 97.5 193 ILE A O 1
ATOM 1500 N N . ALA A 1 194 ? 5.133 27.656 -1.549 1 96.75 194 ALA A N 1
ATOM 1501 C CA . ALA A 1 194 ? 5.031 28.938 -2.229 1 96.75 194 ALA A CA 1
ATOM 1502 C C . ALA A 1 194 ? 4.078 29.875 -1.488 1 96.75 194 ALA A C 1
ATOM 1504 O O . ALA A 1 194 ? 4.355 31.078 -1.353 1 96.75 194 ALA A O 1
ATOM 1505 N N . ASN A 1 195 ? 2.959 29.266 -1.029 1 96.56 195 ASN A N 1
ATOM 1506 C CA . ASN A 1 195 ? 1.941 30.109 -0.408 1 96.56 195 ASN A CA 1
ATOM 1507 C C . ASN A 1 195 ? 1.106 29.328 0.601 1 96.56 195 ASN A C 1
ATOM 1509 O O . ASN A 1 195 ? 0.833 28.141 0.4 1 96.56 195 ASN A O 1
ATOM 1513 N N . VAL A 1 196 ? 0.794 29.969 1.646 1 97.69 196 VAL A N 1
ATOM 1514 C CA . VAL A 1 196 ? -0.202 29.516 2.613 1 97.69 196 VAL A CA 1
ATOM 1515 C C . VAL A 1 196 ? -1.308 30.562 2.738 1 97.69 196 VAL A C 1
ATOM 1517 O O . VAL A 1 196 ? -1.039 31.719 3.051 1 97.69 196 VAL A O 1
ATOM 1520 N N . SER A 1 197 ? -2.609 30.078 2.561 1 95.75 197 SER A N 1
ATOM 1521 C CA . SER A 1 197 ? -3.693 31.062 2.547 1 95.75 197 SER A CA 1
ATOM 1522 C C . SER A 1 197 ? -4.922 30.531 3.287 1 95.75 197 SER A C 1
ATOM 1524 O O . SER A 1 197 ? -5.527 29.547 2.869 1 95.75 197 SER A O 1
ATOM 1526 N N . PRO A 1 198 ? -5.211 31.188 4.391 1 94.38 198 PRO A N 1
ATOM 1527 C CA . PRO A 1 198 ? -6.547 30.922 4.926 1 94.38 198 PRO A CA 1
ATOM 1528 C C . PRO A 1 198 ? -7.664 31.359 3.986 1 94.38 198 PRO A C 1
ATOM 1530 O O . PRO A 1 198 ? -7.617 32.469 3.455 1 94.38 198 PRO A O 1
ATOM 1533 N N . THR A 1 199 ? -8.531 30.406 3.635 1 90.12 199 THR A N 1
ATOM 1534 C CA . THR A 1 199 ? -9.594 30.719 2.684 1 90.12 199 THR A CA 1
ATOM 1535 C C . THR A 1 199 ? -10.93 30.188 3.178 1 90.12 199 THR A C 1
ATOM 1537 O O . THR A 1 199 ? -10.984 29.406 4.125 1 90.12 199 THR A O 1
ATOM 1540 N N . THR A 1 200 ? -11.969 30.75 2.646 1 85.38 200 THR A N 1
ATOM 1541 C CA . THR A 1 200 ? -13.32 30.281 2.918 1 85.38 200 THR A CA 1
ATOM 1542 C C . THR A 1 200 ? -13.984 29.781 1.635 1 85.38 200 THR A C 1
ATOM 1544 O O . THR A 1 200 ? -13.523 30.094 0.534 1 85.38 200 THR A O 1
ATOM 1547 N N . SER A 1 201 ? -14.883 28.906 1.787 1 76.94 201 SER A N 1
ATOM 1548 C CA . SER A 1 201 ? -15.656 28.5 0.621 1 76.94 201 SER A CA 1
ATOM 1549 C C . SER A 1 201 ? -16.594 29.625 0.163 1 76.94 201 SER A C 1
ATOM 1551 O O . SER A 1 201 ? -17.109 30.375 0.985 1 76.94 201 SER A O 1
ATOM 1553 N N . GLY A 1 202 ? -16.531 30.156 -1.098 1 68.25 202 GLY A N 1
ATOM 1554 C CA . GLY A 1 202 ? -17.25 31.281 -1.666 1 68.25 202 GLY A CA 1
ATOM 1555 C C . GLY A 1 202 ? -18.625 31.484 -1.06 1 68.25 202 GLY A C 1
ATOM 1556 O O . GLY A 1 202 ? -19.078 32.625 -0.876 1 68.25 202 GLY A O 1
ATOM 1557 N N . GLY A 1 203 ? -19.234 30.531 -0.653 1 68.12 203 GLY A N 1
ATOM 1558 C CA . GLY A 1 203 ? -20.609 30.781 -0.251 1 68.12 203 GLY A CA 1
ATOM 1559 C C . GLY A 1 203 ? -20.859 30.547 1.229 1 68.12 203 GLY A C 1
ATOM 1560 O O . GLY A 1 203 ? -21.938 30.828 1.739 1 68.12 203 GLY A O 1
ATOM 1561 N N . ASN A 1 204 ? -19.938 30.172 1.958 1 80.25 204 ASN A N 1
ATOM 1562 C CA . ASN A 1 204 ? -20.156 29.906 3.375 1 80.25 204 ASN A CA 1
ATOM 1563 C C . ASN A 1 204 ? -18.922 30.25 4.207 1 80.25 204 ASN A C 1
ATOM 1565 O O . ASN A 1 204 ? -17.984 29.453 4.305 1 80.25 204 ASN A O 1
ATOM 1569 N N . PRO A 1 205 ? -18.969 31.438 4.855 1 81.75 205 PRO A N 1
ATOM 1570 C CA . PRO A 1 205 ? -17.812 31.891 5.625 1 81.75 205 PRO A CA 1
ATOM 1571 C C . PRO A 1 205 ? -17.453 30.953 6.773 1 81.75 205 PRO A C 1
ATOM 1573 O O . PRO A 1 205 ? -16.359 31.031 7.328 1 81.75 205 PRO A O 1
ATOM 1576 N N . ALA A 1 206 ? -18.391 30.125 7.059 1 84.31 206 ALA A N 1
ATOM 1577 C CA . ALA A 1 206 ? -18.141 29.203 8.164 1 84.31 206 ALA A CA 1
ATOM 1578 C C . ALA A 1 206 ? -17.234 28.047 7.73 1 84.31 206 ALA A C 1
ATOM 1580 O O . ALA A 1 206 ? -16.609 27.391 8.562 1 84.31 206 ALA A O 1
ATOM 1581 N N . GLN A 1 207 ? -17.188 27.891 6.445 1 90.81 207 GLN A N 1
ATOM 1582 C CA . GLN A 1 207 ? -16.328 26.844 5.926 1 90.81 207 GLN A CA 1
ATOM 1583 C C . GLN A 1 207 ? -14.922 27.375 5.633 1 90.81 207 GLN A C 1
ATOM 1585 O O . GLN A 1 207 ? -14.688 27.969 4.578 1 90.81 207 GLN A O 1
ATOM 1590 N N . LYS A 1 208 ? -14.07 27.125 6.539 1 92.56 208 LYS A N 1
ATOM 1591 C CA . LYS A 1 208 ? -12.719 27.672 6.453 1 92.56 208 LYS A CA 1
ATOM 1592 C C . LYS A 1 208 ? -11.711 26.578 6.078 1 92.56 208 LYS A C 1
ATOM 1594 O O . LYS A 1 208 ? -11.805 25.438 6.551 1 92.56 208 LYS A O 1
ATOM 1599 N N . PHE A 1 209 ? -10.758 27.031 5.203 1 95 209 PHE A N 1
ATOM 1600 C CA . PHE A 1 209 ? -9.695 26.156 4.738 1 95 209 PHE A CA 1
ATOM 1601 C C . PHE A 1 209 ? -8.344 26.859 4.816 1 95 209 PHE A C 1
ATOM 1603 O O . PHE A 1 209 ? -8.266 28.078 4.664 1 95 209 PHE A O 1
ATOM 1610 N N . ILE A 1 210 ? -7.375 26.141 5.137 1 97.31 210 ILE A N 1
ATOM 1611 C CA . ILE A 1 210 ? -6.023 26.625 4.875 1 97.31 210 ILE A CA 1
ATOM 1612 C C . ILE A 1 210 ? -5.504 26 3.576 1 97.31 210 ILE A C 1
ATOM 1614 O O . ILE A 1 210 ? -5.336 24.781 3.48 1 97.31 210 ILE A O 1
ATOM 1618 N N . HIS A 1 211 ? -5.305 26.766 2.637 1 97.75 211 HIS A N 1
ATOM 1619 C CA . HIS A 1 211 ? -4.824 26.359 1.321 1 97.75 211 HIS A CA 1
ATOM 1620 C C . HIS A 1 211 ? -3.307 26.484 1.227 1 97.75 211 HIS A C 1
ATOM 1622 O O . HIS A 1 211 ? -2.756 27.578 1.416 1 97.75 211 HIS A O 1
ATOM 1628 N N . VAL A 1 212 ? -2.596 25.422 0.984 1 98.12 212 VAL A N 1
ATOM 1629 C CA . VAL A 1 212 ? -1.143 25.406 0.845 1 98.12 212 VAL A CA 1
ATOM 1630 C C . VAL A 1 212 ? -0.767 25.062 -0.594 1 98.12 212 VAL A C 1
ATOM 1632 O O . VAL A 1 212 ? -1.229 24.047 -1.139 1 98.12 212 VAL A O 1
ATOM 1635 N N . VAL A 1 213 ? 0.016 25.859 -1.194 1 97.81 213 VAL A N 1
ATOM 1636 C CA . VAL A 1 213 ? 0.476 25.641 -2.562 1 97.81 213 VAL A CA 1
ATOM 1637 C C . VAL A 1 213 ? 1.999 25.531 -2.584 1 97.81 213 VAL A C 1
ATOM 1639 O O . VAL A 1 213 ? 2.699 26.359 -1.993 1 97.81 213 VAL A O 1
ATOM 1642 N N . THR A 1 214 ? 2.512 24.484 -3.24 1 97.56 214 THR A N 1
ATOM 1643 C CA . THR A 1 214 ? 3.957 24.312 -3.344 1 97.56 214 THR A CA 1
ATOM 1644 C C . THR A 1 214 ? 4.5 25.031 -4.574 1 97.56 214 THR A C 1
ATOM 1646 O O . THR A 1 214 ? 3.734 25.438 -5.457 1 97.56 214 THR A O 1
ATOM 1649 N N . VAL A 1 215 ? 5.816 25.141 -4.629 1 96.81 215 VAL A N 1
ATOM 1650 C CA . VAL A 1 215 ? 6.492 25.844 -5.715 1 96.81 215 VAL A CA 1
ATOM 1651 C C . VAL A 1 215 ? 6.254 25.109 -7.035 1 96.81 215 VAL A C 1
ATOM 1653 O O . VAL A 1 215 ? 6.191 25.75 -8.094 1 96.81 215 VAL A O 1
ATOM 1656 N N . ASP A 1 216 ? 6.074 23.844 -7.035 1 95.5 216 ASP A N 1
ATOM 1657 C CA . ASP A 1 216 ? 5.867 23.047 -8.242 1 95.5 216 ASP A CA 1
ATOM 1658 C C . ASP A 1 216 ? 4.379 22.922 -8.562 1 95.5 216 ASP A C 1
ATOM 1660 O O . ASP A 1 216 ? 3.988 22.125 -9.406 1 95.5 216 ASP A O 1
ATOM 1664 N N . GLY A 1 217 ? 3.537 23.531 -7.84 1 95.69 217 GLY A N 1
ATOM 1665 C CA . GLY A 1 217 ? 2.139 23.656 -8.219 1 95.69 217 GLY A CA 1
ATOM 1666 C C . GLY A 1 217 ? 1.238 22.641 -7.543 1 95.69 217 GLY A C 1
ATOM 1667 O O . GLY A 1 217 ? 0.07 22.5 -7.91 1 95.69 217 GLY A O 1
ATOM 1668 N N . HIS A 1 218 ? 1.729 21.922 -6.57 1 96.75 218 HIS A N 1
ATOM 1669 C CA . HIS A 1 218 ? 0.868 21.031 -5.793 1 96.75 218 HIS A CA 1
ATOM 1670 C C . HIS A 1 218 ? 0.054 21.812 -4.77 1 96.75 218 HIS A C 1
ATOM 1672 O O . HIS A 1 218 ? 0.557 22.766 -4.168 1 96.75 218 HIS A O 1
ATOM 1678 N N . GLU A 1 219 ? -1.21 21.359 -4.559 1 97.81 219 GLU A N 1
ATOM 1679 C CA . GLU A 1 219 ? -2.115 22.062 -3.664 1 97.81 219 GLU A CA 1
ATOM 1680 C C . GLU A 1 219 ? -2.672 21.141 -2.586 1 97.81 219 GLU A C 1
ATOM 1682 O O . GLU A 1 219 ? -2.98 19.984 -2.859 1 97.81 219 GLU A O 1
ATOM 1687 N N . PHE A 1 220 ? -2.826 21.703 -1.438 1 98.19 220 PHE A N 1
ATOM 1688 C CA . PHE A 1 220 ? -3.402 21 -0.297 1 98.19 220 PHE A CA 1
ATOM 1689 C C . PHE A 1 220 ? -4.363 21.906 0.465 1 98.19 220 PHE A C 1
ATOM 1691 O O . PHE A 1 220 ? -4.102 23.109 0.636 1 98.19 220 PHE A O 1
ATOM 1698 N N . TRP A 1 221 ? -5.473 21.375 0.901 1 97.5 221 TRP A N 1
ATOM 1699 C CA . TRP A 1 221 ? -6.449 22.094 1.712 1 97.5 221 TRP A CA 1
ATOM 1700 C C . TRP A 1 221 ? -6.688 21.375 3.039 1 97.5 221 TRP A C 1
ATOM 1702 O O . TRP A 1 221 ? -7.105 20.219 3.059 1 97.5 221 TRP A O 1
ATOM 1712 N N . PHE A 1 222 ? -6.477 22.078 4.09 1 97.38 222 PHE A N 1
ATOM 1713 C CA . PHE A 1 222 ? -6.738 21.562 5.434 1 97.38 222 PHE A CA 1
ATOM 1714 C C . PHE A 1 222 ? -7.93 22.281 6.059 1 97.38 222 PHE A C 1
ATOM 1716 O O . PHE A 1 222 ? -8.109 23.484 5.863 1 97.38 222 PHE A O 1
ATOM 1723 N N . MET A 1 223 ? -8.703 21.531 6.883 1 95.69 223 MET A N 1
ATOM 1724 C CA . MET A 1 223 ? -9.922 22.109 7.449 1 95.69 223 MET A CA 1
ATOM 1725 C C . MET A 1 223 ? -10.305 21.391 8.75 1 95.69 223 MET A C 1
ATOM 1727 O O . MET A 1 223 ? -9.664 20.422 9.133 1 95.69 223 MET A O 1
ATOM 1731 N N . GLY A 1 224 ? -11.258 22.016 9.398 1 93.12 224 GLY A N 1
ATOM 1732 C CA . GLY A 1 224 ? -11.828 21.375 10.57 1 93.12 224 GLY A CA 1
ATOM 1733 C C . GLY A 1 224 ? -11 21.562 11.82 1 93.12 224 GLY A C 1
ATOM 1734 O O . GLY A 1 224 ? -11.062 20.734 12.742 1 93.12 224 GLY A O 1
ATOM 1735 N N . PHE A 1 225 ? -10.289 22.641 11.922 1 92.94 225 PHE A N 1
ATOM 1736 C CA . PHE A 1 225 ? -9.469 22.938 13.086 1 92.94 225 PHE A CA 1
ATOM 1737 C C . PHE A 1 225 ? -10.336 23.406 14.25 1 92.94 225 PHE A C 1
ATOM 1739 O O . PHE A 1 225 ? -11.273 24.188 14.062 1 92.94 225 PHE A O 1
ATOM 1746 N N . VAL A 1 226 ? -9.992 22.922 15.508 1 90.75 226 VAL A N 1
ATOM 1747 C CA . VAL A 1 226 ? -10.648 23.484 16.688 1 90.75 226 VAL A CA 1
ATOM 1748 C C . VAL A 1 226 ? -10.344 24.984 16.781 1 90.75 226 VAL A C 1
ATOM 1750 O O . VAL A 1 226 ? -11.242 25.781 17.047 1 90.75 226 VAL A O 1
ATOM 1753 N N . ASN A 1 227 ? -9.133 25.312 16.594 1 91.81 227 ASN A N 1
ATOM 1754 C CA . ASN A 1 227 ? -8.711 26.703 16.531 1 91.81 227 ASN A CA 1
ATOM 1755 C C . ASN A 1 227 ? -8.086 27.047 15.172 1 91.81 227 ASN A C 1
ATOM 1757 O O . ASN A 1 227 ? -6.867 26.953 15.016 1 91.81 227 ASN A O 1
ATOM 1761 N N . PHE A 1 228 ? -8.883 27.469 14.328 1 93.94 228 PHE A N 1
ATOM 1762 C CA . PHE A 1 228 ? -8.492 27.734 12.945 1 93.94 228 PHE A CA 1
ATOM 1763 C C . PHE A 1 228 ? -7.418 28.812 12.891 1 93.94 228 PHE A C 1
ATOM 1765 O O . PHE A 1 228 ? -6.41 28.672 12.195 1 93.94 228 PHE A O 1
ATOM 1772 N N . GLU A 1 229 ? -7.629 29.875 13.602 1 94.56 229 GLU A N 1
ATOM 1773 C CA . GLU A 1 229 ? -6.719 31.016 13.562 1 94.56 229 GLU A CA 1
ATOM 1774 C C . GLU A 1 229 ? -5.332 30.625 14.07 1 94.56 229 GLU A C 1
ATOM 1776 O O . GLU A 1 229 ? -4.32 31.031 13.5 1 94.56 229 GLU A O 1
ATOM 1781 N N . LYS A 1 230 ? -5.332 29.891 15.078 1 95.62 230 LYS A N 1
ATOM 1782 C CA . LYS A 1 230 ? -4.062 29.438 15.641 1 95.62 230 LYS A CA 1
ATOM 1783 C C . LYS A 1 230 ? -3.297 28.562 14.656 1 95.62 230 LYS A C 1
ATOM 1785 O O . LYS A 1 230 ? -2.082 28.703 14.508 1 95.62 230 LYS A O 1
ATOM 1790 N N . ALA A 1 231 ? -3.998 27.672 13.977 1 96.31 231 ALA A N 1
ATOM 1791 C CA . ALA A 1 231 ? -3.363 26.797 12.992 1 96.31 231 ALA A CA 1
ATOM 1792 C C . ALA A 1 231 ? -2.797 27.594 11.828 1 96.31 231 ALA A C 1
ATOM 1794 O O . ALA A 1 231 ? -1.653 27.375 11.414 1 96.31 231 ALA A O 1
ATOM 1795 N N . ALA A 1 232 ? -3.594 28.531 11.367 1 97.25 232 ALA A N 1
ATOM 1796 C CA . ALA A 1 232 ? -3.148 29.375 10.258 1 97.25 232 ALA A CA 1
ATOM 1797 C C . ALA A 1 232 ? -1.914 30.188 10.648 1 97.25 232 ALA A C 1
ATOM 1799 O O . ALA A 1 232 ? -0.958 30.281 9.875 1 97.25 232 ALA A O 1
ATOM 1800 N N . GLU A 1 233 ? -1.953 30.688 11.797 1 97.56 233 GLU A N 1
ATOM 1801 C CA . GLU A 1 233 ? -0.846 31.516 12.289 1 97.56 233 GLU A CA 1
ATOM 1802 C C . GLU A 1 233 ? 0.437 30.688 12.398 1 97.56 233 GLU A C 1
ATOM 1804 O O . GLU A 1 233 ? 1.501 31.141 11.961 1 97.56 233 GLU A O 1
ATOM 1809 N N . HIS A 1 234 ? 0.35 29.562 12.984 1 97.25 234 HIS A N 1
ATOM 1810 C CA . HIS A 1 234 ? 1.531 28.734 13.164 1 97.25 234 HIS A CA 1
ATOM 1811 C C . HIS A 1 234 ? 2.109 28.297 11.82 1 97.25 234 HIS A C 1
ATOM 1813 O O . HIS A 1 234 ? 3.33 28.219 11.656 1 97.25 234 HIS A O 1
ATOM 1819 N N . LEU A 1 235 ? 1.231 27.984 10.859 1 97.81 235 LEU A N 1
ATOM 1820 C CA . LEU A 1 235 ? 1.692 27.594 9.531 1 97.81 235 LEU A CA 1
ATOM 1821 C C . LEU A 1 235 ? 2.402 28.766 8.844 1 97.81 235 LEU A C 1
ATOM 1823 O O . LEU A 1 235 ? 3.494 28.594 8.297 1 97.81 235 LEU A O 1
ATOM 1827 N N . LEU A 1 236 ? 1.803 29.906 8.945 1 97.44 236 LEU A N 1
ATOM 1828 C CA . LEU A 1 236 ? 2.383 31.094 8.336 1 97.44 236 LEU A CA 1
ATOM 1829 C C . LEU A 1 236 ? 3.709 31.453 9 1 97.44 236 LEU A C 1
ATOM 1831 O O . LEU A 1 236 ? 4.68 31.797 8.32 1 97.44 236 LEU A O 1
ATOM 1835 N N . ASP A 1 237 ? 3.779 31.344 10.25 1 97.44 237 ASP A N 1
ATOM 1836 C CA . ASP A 1 237 ? 5 31.641 11 1 97.44 237 ASP A CA 1
ATOM 1837 C C . ASP A 1 237 ? 6.121 30.672 10.609 1 97.44 237 ASP A C 1
ATOM 1839 O O . ASP A 1 237 ? 7.281 31.078 10.492 1 97.44 237 ASP A O 1
ATOM 1843 N N . ALA A 1 238 ? 5.75 29.438 10.484 1 97.19 238 ALA A N 1
ATOM 1844 C CA . ALA A 1 238 ? 6.758 28.438 10.141 1 97.19 238 ALA A CA 1
ATOM 1845 C C . ALA A 1 238 ? 7.398 28.75 8.789 1 97.19 238 ALA A C 1
ATOM 1847 O O . ALA A 1 238 ? 8.617 28.656 8.641 1 97.19 238 ALA A O 1
ATOM 1848 N N . VAL A 1 239 ? 6.582 29.109 7.832 1 96.75 239 VAL A N 1
ATOM 1849 C CA . VAL A 1 239 ? 7.074 29.422 6.496 1 96.75 239 VAL A CA 1
ATOM 1850 C C . VAL A 1 239 ? 7.918 30.703 6.547 1 96.75 239 VAL A C 1
ATOM 1852 O O . VAL A 1 239 ? 8.992 30.766 5.949 1 96.75 239 VAL A O 1
ATOM 1855 N N . ALA A 1 240 ? 7.473 31.688 7.289 1 95.81 240 ALA A N 1
ATOM 1856 C CA . ALA A 1 240 ? 8.188 32.938 7.422 1 95.81 240 ALA A CA 1
ATOM 1857 C C . ALA A 1 240 ? 9.539 32.75 8.109 1 95.81 240 ALA A C 1
ATOM 1859 O O . ALA A 1 240 ? 10.555 33.281 7.676 1 95.81 240 ALA A O 1
ATOM 1860 N N . ASP A 1 241 ? 9.516 32.031 9.195 1 95.12 241 ASP A N 1
ATOM 1861 C CA . ASP A 1 241 ? 10.734 31.766 9.945 1 95.12 241 ASP A CA 1
ATOM 1862 C C . ASP A 1 241 ? 11.773 31.062 9.07 1 95.12 241 ASP A C 1
ATOM 1864 O O . ASP A 1 241 ? 12.961 31.359 9.148 1 95.12 241 ASP A O 1
ATOM 1868 N N . TYR A 1 242 ? 11.297 30.141 8.328 1 94.06 242 TYR A N 1
ATOM 1869 C CA . TYR A 1 242 ? 12.203 29.391 7.453 1 94.06 242 TYR A CA 1
ATOM 1870 C C . TYR A 1 242 ? 12.812 30.312 6.402 1 94.06 242 TYR A C 1
ATOM 1872 O O . TYR A 1 242 ? 14.016 30.234 6.125 1 94.06 242 TYR A O 1
ATOM 1880 N N . ALA A 1 243 ? 11.977 31.125 5.816 1 92.06 243 ALA A N 1
ATOM 1881 C CA . ALA A 1 243 ? 12.453 32.062 4.801 1 92.06 243 ALA A CA 1
ATOM 1882 C C . ALA A 1 243 ? 13.484 33.031 5.387 1 92.06 243 ALA A C 1
ATOM 1884 O O . ALA A 1 243 ? 14.484 33.344 4.734 1 92.06 243 ALA A O 1
ATOM 1885 N N . ALA A 1 244 ? 13.25 33.438 6.535 1 92.12 244 ALA A N 1
ATOM 1886 C CA . ALA A 1 244 ? 14.164 34.375 7.199 1 92.12 244 ALA A CA 1
ATOM 1887 C C . ALA A 1 244 ? 15.5 33.688 7.496 1 92.12 244 ALA A C 1
ATOM 1889 O O . ALA A 1 244 ? 16.562 34.312 7.316 1 92.12 244 ALA A O 1
ATOM 1890 N N . ALA A 1 245 ? 15.438 32.469 7.898 1 89.75 245 ALA A N 1
ATOM 1891 C CA . ALA A 1 245 ? 16.656 31.734 8.188 1 89.75 245 ALA A CA 1
ATOM 1892 C C . ALA A 1 245 ? 17.453 31.453 6.914 1 89.75 245 ALA A C 1
ATOM 1894 O O . ALA A 1 245 ? 18.672 31.5 6.91 1 89.75 245 ALA A O 1
ATOM 1895 N N . ALA A 1 246 ? 16.781 31.156 5.879 1 84.75 246 ALA A N 1
ATOM 1896 C CA . ALA A 1 246 ? 17.422 30.891 4.598 1 84.75 246 ALA A CA 1
ATOM 1897 C C . ALA A 1 246 ? 18.078 32.156 4.043 1 84.75 246 ALA A C 1
ATOM 1899 O O . ALA A 1 246 ? 19.156 32.094 3.457 1 84.75 246 ALA A O 1
ATOM 1900 N N . ALA A 1 247 ? 17.391 33.25 4.203 1 84.19 247 ALA A N 1
ATOM 1901 C CA . ALA A 1 247 ? 17.922 34.531 3.758 1 84.19 247 ALA A CA 1
ATOM 1902 C C . ALA A 1 247 ? 19.172 34.938 4.559 1 84.19 247 ALA A C 1
ATOM 1904 O O . ALA A 1 247 ? 20.125 35.469 4.008 1 84.19 247 ALA A O 1
ATOM 1905 N N . ALA A 1 248 ? 19.125 34.594 5.734 1 82.62 248 ALA A N 1
ATOM 1906 C CA . ALA A 1 248 ? 20.25 34.938 6.602 1 82.62 248 ALA A CA 1
ATOM 1907 C C . ALA A 1 248 ? 21.453 34.031 6.285 1 82.62 248 ALA A C 1
ATOM 1909 O O . ALA A 1 248 ? 22.609 34.469 6.363 1 82.62 248 ALA A O 1
ATOM 1910 N N . ALA A 1 249 ? 21.047 32.781 5.973 1 73.31 249 ALA A N 1
ATOM 1911 C CA . ALA A 1 249 ? 22.125 31.859 5.613 1 73.31 249 ALA A CA 1
ATOM 1912 C C . ALA A 1 249 ? 22.641 32.125 4.203 1 73.31 249 ALA A C 1
ATOM 1914 O O . ALA A 1 249 ? 23.797 31.875 3.896 1 73.31 249 ALA A O 1
ATOM 1915 N N . GLY A 1 250 ? 21.531 32.312 3.152 1 61.91 250 GLY A N 1
ATOM 1916 C CA . GLY A 1 250 ? 21.906 32.656 1.785 1 61.91 250 GLY A CA 1
ATOM 1917 C C . GLY A 1 250 ? 22.203 34.125 1.591 1 61.91 250 GLY A C 1
ATOM 1918 O O . GLY A 1 250 ? 21.344 34.969 1.836 1 61.91 250 GLY A O 1
ATOM 1919 N N . GLY A 1 251 ? 23.078 34.938 1.79 1 44.5 251 GLY A N 1
ATOM 1920 C CA . GLY A 1 251 ? 23.312 36.219 1.185 1 44.5 251 GLY A CA 1
ATOM 1921 C C . GLY A 1 251 ? 22.516 36.438 -0.091 1 44.5 251 GLY A C 1
ATOM 1922 O O . GLY A 1 251 ? 22.156 37.562 -0.417 1 44.5 251 GLY A O 1
ATOM 1923 N N . ALA A 1 252 ? 22.562 35.719 -1.324 1 36.28 252 ALA A N 1
ATOM 1924 C CA . ALA A 1 252 ? 22.109 36.188 -2.641 1 36.28 252 ALA A CA 1
ATOM 1925 C C . ALA A 1 252 ? 20.609 35.938 -2.805 1 36.28 252 ALA A C 1
ATOM 1927 O O . ALA A 1 252 ? 19.938 35.5 -1.877 1 36.28 252 ALA A O 1
ATOM 1928 N N . GLN A 1 253 ? 19.859 35.125 -4.078 1 35.84 253 GLN A N 1
ATOM 1929 C CA . GLN A 1 253 ? 18.766 35.312 -5.02 1 35.84 253 GLN A CA 1
ATOM 1930 C C . GLN A 1 253 ? 17.469 34.656 -4.512 1 35.84 253 GLN A C 1
ATOM 1932 O O . GLN A 1 253 ? 17.219 33.5 -4.777 1 35.84 253 GLN A O 1
ATOM 1937 N N . GLN A 1 254 ? 17.062 34.688 -3.426 1 37 254 GLN A N 1
ATOM 1938 C CA . GLN A 1 254 ? 15.883 33.906 -3.102 1 37 254 GLN A CA 1
ATOM 1939 C C . GLN A 1 254 ? 14.625 34.5 -3.705 1 37 254 GLN A C 1
ATOM 1941 O O . GLN A 1 254 ? 14.375 35.719 -3.557 1 37 254 GLN A O 1
ATOM 1946 N N . PRO A 1 255 ? 13.781 33.906 -4.738 1 38 255 PRO A N 1
ATOM 1947 C CA . PRO A 1 255 ? 12.547 34.531 -5.23 1 38 255 PRO A CA 1
ATOM 1948 C C . PRO A 1 255 ? 11.547 34.812 -4.117 1 38 255 PRO A C 1
ATOM 1950 O O . PRO A 1 255 ? 11.57 34.156 -3.076 1 38 255 PRO A O 1
ATOM 1953 N N . GLY A 1 256 ? 10.867 36 -3.936 1 32.53 256 GLY A N 1
ATOM 1954 C CA . GLY A 1 256 ? 9.906 36.688 -3.076 1 32.53 256 GLY A CA 1
ATOM 1955 C C . GLY A 1 256 ? 8.641 35.875 -2.842 1 32.53 256 GLY A C 1
ATOM 1956 O O . GLY A 1 256 ? 8.008 35.406 -3.793 1 32.53 256 GLY A O 1
ATOM 1957 N N . ILE A 1 257 ? 8.469 35.156 -1.765 1 36.31 257 ILE A N 1
ATOM 1958 C CA . ILE A 1 257 ? 7.227 34.531 -1.328 1 36.31 257 ILE A CA 1
ATOM 1959 C C . ILE A 1 257 ? 6.121 35.562 -1.266 1 36.31 257 ILE A C 1
ATOM 1961 O O . ILE A 1 257 ? 6.258 36.594 -0.58 1 36.31 257 ILE A O 1
ATOM 1965 N N . ALA A 1 258 ? 5.133 35.719 -2.189 1 34.03 258 ALA A N 1
ATOM 1966 C CA . ALA A 1 258 ? 4.012 36.656 -2.189 1 34.03 258 ALA A CA 1
ATOM 1967 C C . ALA A 1 258 ? 3.041 36.344 -1.055 1 34.03 258 ALA A C 1
ATOM 1969 O O . ALA A 1 258 ? 2.547 35.219 -0.94 1 34.03 258 ALA A O 1
ATOM 1970 N N . GLN A 1 259 ? 3.018 36.875 0.066 1 31.59 259 GLN A N 1
ATOM 1971 C CA . GLN A 1 259 ? 2.064 36.906 1.171 1 31.59 259 GLN A CA 1
ATOM 1972 C C . GLN A 1 259 ? 0.746 37.531 0.75 1 31.59 259 GLN A C 1
ATOM 1974 O O . GLN A 1 259 ? 0.698 38.75 0.461 1 31.59 259 GLN A O 1
ATOM 1979 N N . SER A 1 260 ? -0.161 37.031 -0.056 1 28.78 260 SER A N 1
ATOM 1980 C CA . SER A 1 260 ? -1.4 37.781 -0.262 1 28.78 260 SER A CA 1
ATOM 1981 C C . SER A 1 260 ? -2.24 37.812 1.011 1 28.78 260 SER A C 1
ATOM 1983 O O . SER A 1 260 ? -2.723 36.781 1.473 1 28.78 260 SER A O 1
ATOM 1985 N N . VAL A 1 261 ? -1.989 38.688 1.91 1 28.02 261 VAL A N 1
ATOM 1986 C CA . VAL A 1 261 ? -2.846 39.094 3.016 1 28.02 261 VAL A CA 1
ATOM 1987 C C . VAL A 1 261 ? -4.148 39.688 2.471 1 28.02 261 VAL A C 1
ATOM 1989 O O . VAL A 1 261 ? -4.133 40.688 1.762 1 28.02 261 VAL A O 1
ATOM 1992 N N . GLY A 1 262 ? -5.098 39 1.978 1 20.97 262 GLY A N 1
ATOM 1993 C CA . GLY A 1 262 ? -6.344 39.688 1.677 1 20.97 262 GLY A CA 1
ATOM 1994 C C . GLY A 1 262 ? -6.867 40.5 2.842 1 20.97 262 GLY A C 1
ATOM 1995 O O . GLY A 1 262 ? -7.012 40 3.953 1 20.97 262 GLY A O 1
ATOM 1996 N N . VAL A 1 263 ? -6.617 41.812 2.867 1 24.08 263 VAL A N 1
ATOM 1997 C CA . VAL A 1 263 ? -7.492 42.781 3.504 1 24.08 263 VAL A CA 1
ATOM 1998 C C . VAL A 1 263 ? -8.891 42.688 2.9 1 24.08 263 VAL A C 1
ATOM 2000 O O . VAL A 1 263 ? -9.039 42.5 1.689 1 24.08 263 VAL A O 1
ATOM 2003 N N . MET B 1 1 ? 36.531 8.797 -12.484 1 28.39 1 MET B N 1
ATOM 2004 C CA . MET B 1 1 ? 36.281 7.84 -11.414 1 28.39 1 MET B CA 1
ATOM 2005 C C . MET B 1 1 ? 34.781 7.805 -11.062 1 28.39 1 MET B C 1
ATOM 2007 O O . MET B 1 1 ? 34.344 6.926 -10.328 1 28.39 1 MET B O 1
ATOM 2011 N N . GLU B 1 2 ? 34.062 8.938 -11.352 1 36.5 2 GLU B N 1
ATOM 2012 C CA . GLU B 1 2 ? 32.625 9.055 -11.102 1 36.5 2 GLU B CA 1
ATOM 2013 C C . GLU B 1 2 ? 31.828 8.281 -12.141 1 36.5 2 GLU B C 1
ATOM 2015 O O . GLU B 1 2 ? 30.672 7.906 -11.891 1 36.5 2 GLU B O 1
ATOM 2020 N N . LYS B 1 3 ? 32.344 8.18 -13.422 1 40.94 3 LYS B N 1
ATOM 2021 C CA . LYS B 1 3 ? 31.688 7.523 -14.531 1 40.94 3 LYS B CA 1
ATOM 2022 C C . LYS B 1 3 ? 31.625 6.012 -14.328 1 40.94 3 LYS B C 1
ATOM 2024 O O . LYS B 1 3 ? 30.797 5.328 -14.93 1 40.94 3 LYS B O 1
ATOM 2029 N N . ASP B 1 4 ? 32.594 5.492 -13.68 1 33.12 4 ASP B N 1
ATOM 2030 C CA . ASP B 1 4 ? 32.688 4.043 -13.523 1 33.12 4 ASP B CA 1
ATOM 2031 C C . ASP B 1 4 ? 31.703 3.523 -12.484 1 33.12 4 ASP B C 1
ATOM 2033 O O . ASP B 1 4 ? 31.406 2.328 -12.445 1 33.12 4 ASP B O 1
ATOM 2037 N N . ALA B 1 5 ? 31.344 4.363 -11.477 1 38.84 5 ALA B N 1
ATOM 2038 C CA . ALA B 1 5 ? 30.422 3.961 -10.406 1 38.84 5 ALA B CA 1
ATOM 2039 C C . ALA B 1 5 ? 29 3.801 -10.93 1 38.84 5 ALA B C 1
ATOM 2041 O O . ALA B 1 5 ? 28.281 2.898 -10.5 1 38.84 5 ALA B O 1
ATOM 2042 N N . LYS B 1 6 ? 28.609 4.605 -11.898 1 43.19 6 LYS B N 1
ATOM 2043 C CA . LYS B 1 6 ? 27.281 4.516 -12.492 1 43.19 6 LYS B CA 1
ATOM 2044 C C . LYS B 1 6 ? 27.125 3.248 -13.328 1 43.19 6 LYS B C 1
ATOM 2046 O O . LYS B 1 6 ? 26.031 2.68 -13.422 1 43.19 6 LYS B O 1
ATOM 2051 N N . VAL B 1 7 ? 28.188 2.852 -13.922 1 41.47 7 VAL B N 1
ATOM 2052 C CA . VAL B 1 7 ? 28.172 1.7 -14.82 1 41.47 7 VAL B CA 1
ATOM 2053 C C . VAL B 1 7 ? 28.109 0.411 -14 1 41.47 7 VAL B C 1
ATOM 2055 O O . VAL B 1 7 ? 27.406 -0.532 -14.375 1 41.47 7 VAL B O 1
ATOM 2058 N N . VAL B 1 8 ? 28.734 0.322 -12.875 1 39.44 8 VAL B N 1
ATOM 2059 C CA . VAL B 1 8 ? 28.703 -0.825 -11.969 1 39.44 8 VAL B CA 1
ATOM 2060 C C . VAL B 1 8 ? 27.359 -0.906 -11.281 1 39.44 8 VAL B C 1
ATOM 2062 O O . VAL B 1 8 ? 26.812 -1.997 -11.094 1 39.44 8 VAL B O 1
ATOM 2065 N N . ASP B 1 9 ? 26.797 0.202 -10.938 1 43.31 9 ASP B N 1
ATOM 2066 C CA . ASP B 1 9 ? 25.5 0.235 -10.297 1 43.31 9 ASP B CA 1
ATOM 2067 C C . ASP B 1 9 ? 24.406 -0.245 -11.25 1 43.31 9 ASP B C 1
ATOM 2069 O O . ASP B 1 9 ? 23.5 -0.984 -10.844 1 43.31 9 ASP B O 1
ATOM 2073 N N . ALA B 1 10 ? 24.609 0.073 -12.555 1 45.34 10 ALA B N 1
ATOM 2074 C CA . ALA B 1 10 ? 23.703 -0.372 -13.602 1 45.34 10 ALA B CA 1
ATOM 2075 C C . ALA B 1 10 ? 23.859 -1.863 -13.875 1 45.34 10 ALA B C 1
ATOM 2077 O O . ALA B 1 10 ? 22.891 -2.566 -14.133 1 45.34 10 ALA B O 1
ATOM 2078 N N . HIS B 1 11 ? 25 -2.316 -13.969 1 43.56 11 HIS B N 1
ATOM 2079 C CA . HIS B 1 11 ? 25.281 -3.725 -14.234 1 43.56 11 HIS B CA 1
ATOM 2080 C C . HIS B 1 11 ? 24.812 -4.605 -13.086 1 43.56 11 HIS B C 1
ATOM 2082 O O . HIS B 1 11 ? 24.312 -5.715 -13.305 1 43.56 11 HIS B O 1
ATOM 2088 N N . VAL B 1 12 ? 25.094 -4.266 -11.898 1 45.09 12 VAL B N 1
ATOM 2089 C CA . VAL B 1 12 ? 24.625 -4.973 -10.703 1 45.09 12 VAL B CA 1
ATOM 2090 C C . VAL B 1 12 ? 23.094 -4.949 -10.656 1 45.09 12 VAL B C 1
ATOM 2092 O O . VAL B 1 12 ? 22.469 -5.949 -10.297 1 45.09 12 VAL B O 1
ATOM 2095 N N . ASP B 1 13 ? 22.594 -3.879 -11.281 1 53.66 13 ASP B N 1
ATOM 2096 C CA . ASP B 1 13 ? 21.141 -3.725 -11.305 1 53.66 13 ASP B CA 1
ATOM 2097 C C . ASP B 1 13 ? 20.5 -4.711 -12.281 1 53.66 13 ASP B C 1
ATOM 2099 O O . ASP B 1 13 ? 19.484 -5.324 -11.961 1 53.66 13 ASP B O 1
ATOM 2103 N N . ALA B 1 14 ? 21.375 -4.965 -13.336 1 52.75 14 ALA B N 1
ATOM 2104 C CA . ALA B 1 14 ? 20.812 -5.855 -14.352 1 52.75 14 ALA B CA 1
ATOM 2105 C C . ALA B 1 14 ? 20.828 -7.305 -13.883 1 52.75 14 ALA B C 1
ATOM 2107 O O . ALA B 1 14 ? 19.875 -8.055 -14.117 1 52.75 14 ALA B O 1
ATOM 2108 N N . ALA B 1 15 ? 21.969 -7.703 -13.273 1 54.94 15 ALA B N 1
ATOM 2109 C CA . ALA B 1 15 ? 22.047 -9.078 -12.789 1 54.94 15 ALA B CA 1
ATOM 2110 C C . ALA B 1 15 ? 21.047 -9.328 -11.672 1 54.94 15 ALA B C 1
ATOM 2112 O O . ALA B 1 15 ? 20.438 -10.406 -11.602 1 54.94 15 ALA B O 1
ATOM 2113 N N . GLU B 1 16 ? 20.922 -8.367 -10.914 1 56.88 16 GLU B N 1
ATOM 2114 C CA . GLU B 1 16 ? 19.953 -8.461 -9.828 1 56.88 16 GLU B CA 1
ATOM 2115 C C . GLU B 1 16 ? 18.516 -8.523 -10.367 1 56.88 16 GLU B C 1
ATOM 2117 O O . GLU B 1 16 ? 17.688 -9.266 -9.852 1 56.88 16 GLU B O 1
ATOM 2122 N N . GLN B 1 17 ? 18.344 -7.723 -11.344 1 61.06 17 GLN B N 1
ATOM 2123 C CA . GLN B 1 17 ? 17.031 -7.75 -11.984 1 61.06 17 GLN B CA 1
ATOM 2124 C C . GLN B 1 17 ? 16.766 -9.102 -12.633 1 61.06 17 GLN B 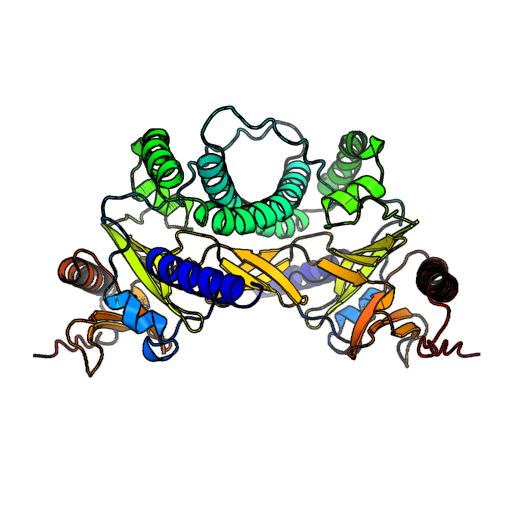C 1
ATOM 2126 O O . GLN B 1 17 ? 15.625 -9.57 -12.664 1 61.06 17 GLN B O 1
ATOM 2131 N N . ALA B 1 18 ? 17.828 -9.688 -13.117 1 61.88 18 ALA B N 1
ATOM 2132 C CA . ALA B 1 18 ? 17.688 -10.992 -13.758 1 61.88 18 ALA B CA 1
ATOM 2133 C C . ALA B 1 18 ? 17.281 -12.062 -12.742 1 61.88 18 ALA B C 1
ATOM 2135 O O . ALA B 1 18 ? 16.5 -12.961 -13.047 1 61.88 18 ALA B O 1
ATOM 2136 N N . LYS B 1 19 ? 17.75 -11.82 -11.477 1 64.06 19 LYS B N 1
ATOM 2137 C CA . LYS B 1 19 ? 17.469 -12.867 -10.492 1 64.06 19 LYS B CA 1
ATOM 2138 C C . LYS B 1 19 ? 16.156 -12.602 -9.758 1 64.06 19 LYS B C 1
ATOM 2140 O O . LYS B 1 19 ? 15.375 -13.523 -9.539 1 64.06 19 LYS B O 1
ATOM 2145 N N . TRP B 1 20 ? 15.883 -11.305 -9.602 1 71.56 20 TRP B N 1
ATOM 2146 C CA . TRP B 1 20 ? 14.789 -11.07 -8.664 1 71.56 20 TRP B CA 1
ATOM 2147 C C . TRP B 1 20 ? 13.625 -10.352 -9.352 1 71.56 20 TRP B C 1
ATOM 2149 O O . TRP B 1 20 ? 12.539 -10.234 -8.789 1 71.56 20 TRP B O 1
ATOM 2159 N N . GLY B 1 21 ? 13.797 -9.969 -10.555 1 84.88 21 GLY B N 1
ATOM 2160 C CA . GLY B 1 21 ? 12.75 -9.242 -11.25 1 84.88 21 GLY B CA 1
ATOM 2161 C C . GLY B 1 21 ? 12.68 -7.781 -10.859 1 84.88 21 GLY B C 1
ATOM 2162 O O . GLY B 1 21 ? 13.648 -7.219 -10.352 1 84.88 21 GLY B O 1
ATOM 2163 N N . THR B 1 22 ? 11.625 -7.145 -11.141 1 89.75 22 THR B N 1
ATOM 2164 C CA . THR B 1 22 ? 11.445 -5.711 -10.945 1 89.75 22 THR B CA 1
ATOM 2165 C C . THR B 1 22 ? 11.188 -5.391 -9.477 1 89.75 22 THR B C 1
ATOM 2167 O O . THR B 1 22 ? 10.648 -6.219 -8.742 1 89.75 22 THR B O 1
ATOM 2170 N N . ARG B 1 23 ? 11.531 -4.188 -9.078 1 87.5 23 ARG B N 1
ATOM 2171 C CA . ARG B 1 23 ? 11.289 -3.674 -7.73 1 87.5 23 ARG B CA 1
ATOM 2172 C C . ARG B 1 23 ? 10.008 -2.848 -7.684 1 87.5 23 ARG B C 1
ATOM 2174 O O . ARG B 1 23 ? 9.469 -2.582 -6.605 1 87.5 23 ARG B O 1
ATOM 2181 N N . GLN B 1 24 ? 9.555 -2.508 -8.852 1 93.5 24 GLN B N 1
ATOM 2182 C CA . GLN B 1 24 ? 8.391 -1.638 -8.961 1 93.5 24 GLN B CA 1
ATOM 2183 C C . GLN B 1 24 ? 7.141 -2.436 -9.328 1 93.5 24 GLN B C 1
ATOM 2185 O O . GLN B 1 24 ? 7.199 -3.344 -10.156 1 93.5 24 GLN B O 1
ATOM 2190 N N . MET B 1 25 ? 6.094 -2.1 -8.688 1 95.06 25 MET B N 1
ATOM 2191 C CA . MET B 1 25 ? 4.832 -2.754 -9.008 1 95.06 25 MET B CA 1
ATOM 2192 C C . MET B 1 25 ? 4.199 -2.129 -10.25 1 95.06 25 MET B C 1
ATOM 2194 O O . MET B 1 25 ? 4.09 -0.905 -10.344 1 95.06 25 MET B O 1
ATOM 2198 N N . GLY B 1 26 ? 3.846 -2.943 -11.234 1 97.12 26 GLY B N 1
ATOM 2199 C CA . GLY B 1 26 ? 3.096 -2.543 -12.414 1 97.12 26 GLY B CA 1
ATOM 2200 C C . GLY B 1 26 ? 1.893 -3.426 -12.68 1 97.12 26 GLY B C 1
ATOM 2201 O O . GLY B 1 26 ? 1.788 -4.527 -12.141 1 97.12 26 GLY B O 1
ATOM 2202 N N . PRO B 1 27 ? 0.947 -2.904 -13.422 1 97.5 27 PRO B N 1
ATOM 2203 C CA . PRO B 1 27 ? -0.185 -3.758 -13.789 1 97.5 27 PRO B CA 1
ATOM 2204 C C . PRO B 1 27 ? 0.226 -4.938 -14.664 1 97.5 27 PRO B C 1
ATOM 2206 O O . PRO B 1 27 ? 1.252 -4.879 -15.344 1 97.5 27 PRO B O 1
ATOM 2209 N N . PRO B 1 28 ? -0.546 -6.035 -14.578 1 97.56 28 PRO B N 1
ATOM 2210 C CA . PRO B 1 28 ? -0.279 -7.117 -15.531 1 97.56 28 PRO B CA 1
ATOM 2211 C C . PRO B 1 28 ? -0.239 -6.637 -16.984 1 97.56 28 PRO B C 1
ATOM 2213 O O . PRO B 1 28 ? -1.014 -5.754 -17.359 1 97.56 28 PRO B O 1
ATOM 2216 N N . ALA B 1 29 ? 0.751 -7.148 -17.75 1 97.69 29 ALA B N 1
ATOM 2217 C CA . ALA B 1 29 ? 0.917 -6.727 -19.141 1 97.69 29 ALA B CA 1
ATOM 2218 C C . ALA B 1 29 ? 1.548 -7.836 -19.969 1 97.69 29 ALA B C 1
ATOM 2220 O O . ALA B 1 29 ? 2.209 -8.727 -19.438 1 97.69 29 ALA B O 1
ATOM 2221 N N . ALA B 1 30 ? 1.327 -7.699 -21.234 1 96.25 30 ALA B N 1
ATOM 2222 C CA . ALA B 1 30 ? 1.927 -8.664 -22.156 1 96.25 30 ALA B CA 1
ATOM 2223 C C . ALA B 1 30 ? 3.451 -8.609 -22.094 1 96.25 30 ALA B C 1
ATOM 2225 O O . ALA B 1 30 ? 4.031 -7.562 -21.797 1 96.25 30 ALA B O 1
ATOM 2226 N N . PRO B 1 31 ? 4.066 -9.758 -22.375 1 94.75 31 PRO B N 1
ATOM 2227 C CA . PRO B 1 31 ? 5.527 -9.82 -22.281 1 94.75 31 PRO B CA 1
ATOM 2228 C C . PRO B 1 31 ? 6.223 -8.734 -23.094 1 94.75 31 PRO B C 1
ATOM 2230 O O . PRO B 1 31 ? 7.301 -8.273 -22.719 1 94.75 31 PRO B O 1
ATOM 2233 N N . ALA B 1 32 ? 5.645 -8.227 -24.125 1 93.62 32 ALA B N 1
ATOM 2234 C CA . ALA B 1 32 ? 6.258 -7.219 -25 1 93.62 32 ALA B CA 1
ATOM 2235 C C . ALA B 1 32 ? 6.246 -5.844 -24.328 1 93.62 32 ALA B C 1
ATOM 2237 O O . ALA B 1 32 ? 6.93 -4.926 -24.797 1 93.62 32 ALA B O 1
ATOM 2238 N N . ALA B 1 33 ? 5.512 -5.641 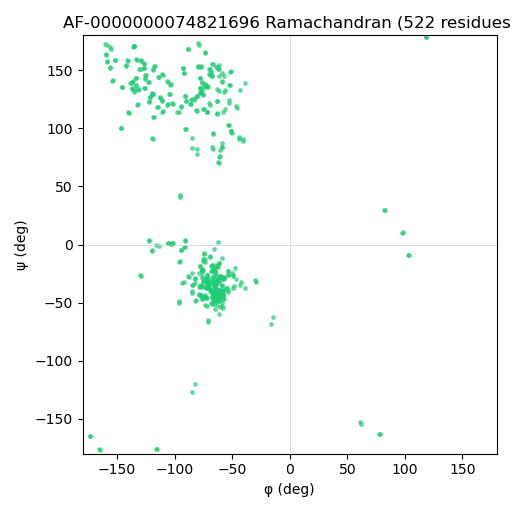-23.281 1 95 33 ALA B N 1
ATOM 2239 C CA . ALA B 1 33 ? 5.348 -4.344 -22.625 1 95 33 ALA B CA 1
ATOM 2240 C C . ALA B 1 33 ? 6.648 -3.889 -21.969 1 95 33 ALA B C 1
ATOM 2242 O O . ALA B 1 33 ? 6.816 -2.705 -21.672 1 95 33 ALA B O 1
ATOM 2243 N N . HIS B 1 34 ? 7.523 -4.789 -21.672 1 93.38 34 HIS B N 1
ATOM 2244 C CA . HIS B 1 34 ? 8.805 -4.5 -21.047 1 93.38 34 HIS B CA 1
ATOM 2245 C C . HIS B 1 34 ? 9.891 -5.457 -21.547 1 93.38 34 HIS B C 1
ATOM 2247 O O . HIS B 1 34 ? 9.688 -6.672 -21.562 1 93.38 34 HIS B O 1
ATOM 2253 N N . PRO B 1 35 ? 11.031 -4.988 -21.859 1 89.5 35 PRO B N 1
ATOM 2254 C CA . PRO B 1 35 ? 12.078 -5.844 -22.422 1 89.5 35 PRO B CA 1
ATOM 2255 C C . PRO B 1 35 ? 12.508 -6.953 -21.469 1 89.5 35 PRO B C 1
ATOM 2257 O O . PRO B 1 35 ? 12.82 -8.062 -21.906 1 89.5 35 PRO B O 1
ATOM 2260 N N . GLU B 1 36 ? 12.453 -6.762 -20.219 1 92 36 GLU B N 1
ATOM 2261 C CA . GLU B 1 36 ? 12.922 -7.75 -19.25 1 92 36 GLU B CA 1
ATOM 2262 C C . GLU B 1 36 ? 11.938 -8.914 -19.125 1 92 36 GLU B C 1
ATOM 2264 O O . GLU B 1 36 ? 12.305 -9.992 -18.672 1 92 36 GLU B O 1
ATOM 2269 N N . ASN B 1 37 ? 10.734 -8.688 -19.484 1 92.81 37 ASN B N 1
ATOM 2270 C CA . ASN B 1 37 ? 9.773 -9.789 -19.453 1 92.81 37 ASN B CA 1
ATOM 2271 C C . ASN B 1 37 ? 10.188 -10.906 -20.406 1 92.81 37 ASN B C 1
ATOM 2273 O O . ASN B 1 37 ? 10.133 -12.086 -20.047 1 92.81 37 ASN B O 1
ATOM 2277 N N . GLN B 1 38 ? 10.578 -10.562 -21.594 1 87.56 38 GLN B N 1
ATOM 2278 C CA . GLN B 1 38 ? 10.984 -11.562 -22.578 1 87.56 38 GLN B CA 1
ATOM 2279 C C . GLN B 1 38 ? 12.242 -12.297 -22.125 1 87.56 38 GLN B C 1
ATOM 2281 O O . GLN B 1 38 ? 12.359 -13.508 -22.328 1 87.56 38 GLN B O 1
ATOM 2286 N N . ARG B 1 39 ? 13.07 -11.578 -21.469 1 88.81 39 ARG B N 1
ATOM 2287 C CA . ARG B 1 39 ? 14.297 -12.195 -20.969 1 88.81 39 ARG B CA 1
ATOM 2288 C C . ARG B 1 39 ? 14 -13.156 -19.828 1 88.81 39 ARG B C 1
ATOM 2290 O O . ARG B 1 39 ? 14.656 -14.188 -19.688 1 88.81 39 ARG B O 1
ATOM 2297 N N . ALA B 1 40 ? 13.055 -12.805 -19.047 1 91.5 40 ALA B N 1
ATOM 2298 C CA . ALA B 1 40 ? 12.734 -13.594 -17.859 1 91.5 40 ALA B CA 1
ATOM 2299 C C . ALA B 1 40 ? 12.211 -14.977 -18.25 1 91.5 40 ALA B C 1
ATOM 2301 O O . ALA B 1 40 ? 12.25 -15.914 -17.453 1 91.5 40 ALA B O 1
ATOM 2302 N N . ALA B 1 41 ? 11.711 -15.086 -19.469 1 90.06 41 ALA B N 1
ATOM 2303 C CA . ALA B 1 41 ? 11.234 -16.375 -19.969 1 90.06 41 ALA B CA 1
ATOM 2304 C C . ALA B 1 41 ? 12.375 -17.391 -20.031 1 90.06 41 ALA B C 1
ATOM 2306 O O . ALA B 1 41 ? 12.141 -18.594 -20.094 1 90.06 41 ALA B O 1
ATOM 2307 N N . LEU B 1 42 ? 13.578 -16.812 -20.031 1 86.62 42 LEU B N 1
ATOM 2308 C CA . LEU B 1 42 ? 14.742 -17.688 -20.156 1 86.62 42 LEU B CA 1
ATOM 2309 C C . LEU B 1 42 ? 15.43 -17.875 -18.797 1 86.62 42 LEU B C 1
ATOM 2311 O O . LEU B 1 42 ? 16.438 -18.578 -18.703 1 86.62 42 LEU B O 1
ATOM 2315 N N . TRP B 1 43 ? 14.867 -17.25 -17.797 1 82.44 43 TRP B N 1
ATOM 2316 C CA . TRP B 1 43 ? 15.445 -17.359 -16.469 1 82.44 43 TRP B CA 1
ATOM 2317 C C . TRP B 1 43 ? 14.805 -18.5 -15.688 1 82.44 43 TRP B C 1
ATOM 2319 O O . TRP B 1 43 ? 13.742 -19 -16.062 1 82.44 43 TRP B O 1
ATOM 2329 N N . THR B 1 44 ? 15.609 -19.031 -14.781 1 77.38 44 THR B N 1
ATOM 2330 C CA . THR B 1 44 ? 15.047 -19.938 -13.781 1 77.38 44 THR B CA 1
ATOM 2331 C C . THR B 1 44 ? 15.148 -19.328 -12.383 1 77.38 44 THR B C 1
ATOM 2333 O O . THR B 1 44 ? 16.234 -18.953 -11.938 1 77.38 44 THR B O 1
ATOM 2336 N N . LEU B 1 45 ? 13.977 -19.141 -11.844 1 74.94 45 LEU B N 1
ATOM 2337 C CA . LEU B 1 45 ? 13.938 -18.484 -10.539 1 74.94 45 LEU B CA 1
ATOM 2338 C C . LEU B 1 45 ? 14.469 -19.406 -9.453 1 74.94 45 LEU B C 1
ATOM 2340 O O . LEU B 1 45 ? 15.484 -19.109 -8.82 1 74.94 45 LEU B O 1
ATOM 2344 N N . ARG B 1 46 ? 13.836 -20.484 -9.117 1 73.5 46 ARG B N 1
ATOM 2345 C CA . ARG B 1 46 ? 14.18 -21.5 -8.125 1 73.5 46 ARG B CA 1
ATOM 2346 C C . ARG B 1 46 ? 13.469 -22.812 -8.414 1 73.5 46 ARG B C 1
ATOM 2348 O O . ARG B 1 46 ? 12.68 -22.906 -9.359 1 73.5 46 ARG B O 1
ATOM 2355 N N . GLY B 1 47 ? 13.914 -23.734 -7.637 1 74.38 47 GLY B N 1
ATOM 2356 C CA . GLY B 1 47 ? 13.219 -25 -7.793 1 74.38 47 GLY B CA 1
ATOM 2357 C C . GLY B 1 47 ? 11.797 -24.969 -7.273 1 74.38 47 GLY B C 1
ATOM 2358 O O . GLY B 1 47 ? 11.484 -24.219 -6.344 1 74.38 47 GLY B O 1
ATOM 2359 N N . ASP B 1 48 ? 10.961 -25.75 -7.828 1 73.31 48 ASP B N 1
ATOM 2360 C CA . ASP B 1 48 ? 9.547 -25.766 -7.477 1 73.31 48 ASP B CA 1
ATOM 2361 C C . ASP B 1 48 ? 9.344 -26.203 -6.027 1 73.31 48 ASP B C 1
ATOM 2363 O O . ASP B 1 48 ? 8.328 -25.875 -5.41 1 73.31 48 ASP B O 1
ATOM 2367 N N . ASP B 1 49 ? 10.305 -26.938 -5.59 1 71.12 49 ASP B N 1
ATOM 2368 C CA . ASP B 1 49 ? 10.188 -27.469 -4.234 1 71.12 49 ASP B CA 1
ATOM 2369 C C . ASP B 1 49 ? 10.82 -26.516 -3.221 1 71.12 49 ASP B C 1
ATOM 2371 O O . ASP B 1 49 ? 10.75 -26.75 -2.012 1 71.12 49 ASP B O 1
ATOM 2375 N N . GLU B 1 50 ? 11.336 -25.5 -3.912 1 71.25 50 GLU B N 1
ATOM 2376 C CA . GLU B 1 50 ? 11.969 -24.531 -3.016 1 71.25 50 GLU B CA 1
ATOM 2377 C C . GLU B 1 50 ? 10.961 -23.516 -2.482 1 71.25 50 GLU B C 1
ATOM 2379 O O . GLU B 1 50 ? 10.172 -22.953 -3.25 1 71.25 50 GLU B O 1
ATOM 2384 N N . HIS B 1 51 ? 10.852 -23.391 -1.214 1 65.5 51 HIS B N 1
ATOM 2385 C CA . HIS B 1 51 ? 9.938 -22.453 -0.584 1 65.5 51 HIS B CA 1
ATOM 2386 C C . HIS B 1 51 ? 10.289 -21.016 -0.966 1 65.5 51 HIS B C 1
ATOM 2388 O O . HIS B 1 51 ? 11.461 -20.656 -1.085 1 65.5 51 HIS B O 1
ATOM 2394 N N . PRO B 1 52 ? 9.156 -20.344 -1.358 1 63.69 52 PRO B 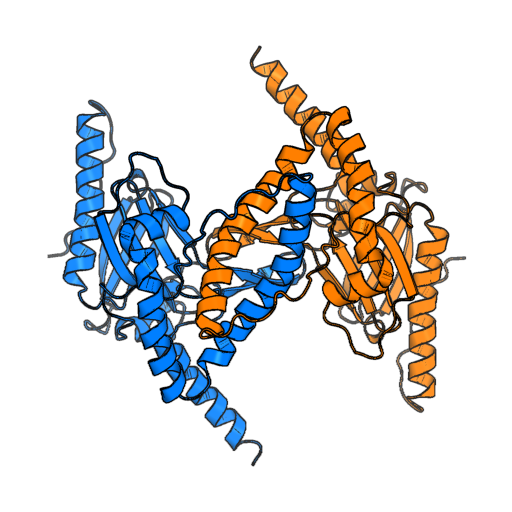N 1
ATOM 2395 C CA . PRO B 1 52 ? 9.453 -18.922 -1.583 1 63.69 52 PRO B CA 1
ATOM 2396 C C . PRO B 1 52 ? 10.055 -18.234 -0.353 1 63.69 52 PRO B C 1
ATOM 2398 O O . PRO B 1 52 ? 9.805 -18.672 0.776 1 63.69 52 PRO B O 1
ATOM 2401 N N . PRO B 1 53 ? 10.828 -17.438 -0.586 1 52.94 53 PRO B N 1
ATOM 2402 C CA . PRO B 1 53 ? 11.414 -16.734 0.558 1 52.94 53 PRO B CA 1
ATOM 2403 C C . PRO B 1 53 ? 10.383 -15.945 1.361 1 52.94 53 PRO B C 1
ATOM 2405 O O . PRO B 1 53 ? 10.727 -15.352 2.389 1 52.94 53 PRO B O 1
ATOM 2408 N N . TYR B 1 54 ? 8.969 -16.094 0.854 1 49.34 54 TYR B N 1
ATOM 2409 C CA . TYR B 1 54 ? 7.98 -15.227 1.482 1 49.34 54 TYR B CA 1
ATOM 2410 C C . TYR B 1 54 ? 7.684 -15.68 2.908 1 49.34 54 TYR B C 1
ATOM 2412 O O . TYR B 1 54 ? 7.285 -14.875 3.752 1 49.34 54 TYR B O 1
ATOM 2420 N N . VAL B 1 55 ? 7.449 -17.109 3.227 1 43.78 55 VAL B N 1
ATOM 2421 C CA . VAL B 1 55 ? 6.344 -17.672 4 1 43.78 55 VAL B CA 1
ATOM 2422 C C . VAL B 1 55 ? 6.672 -17.609 5.488 1 43.78 55 VAL B C 1
ATOM 2424 O O . VAL B 1 55 ? 7.613 -18.25 5.953 1 43.78 55 VAL B O 1
ATOM 2427 N N . LEU B 1 56 ? 6.402 -16.375 6.113 1 38.12 56 LEU B N 1
ATOM 2428 C CA . LEU B 1 56 ? 6.695 -16.406 7.539 1 38.12 56 LEU B CA 1
ATOM 2429 C C . LEU B 1 56 ? 5.527 -17 8.32 1 38.12 56 LEU B C 1
ATOM 2431 O O . LEU B 1 56 ? 4.371 -16.844 7.922 1 38.12 56 LEU B O 1
ATOM 2435 N N . ASP B 1 57 ? 5.656 -17.984 9.094 1 33.25 57 ASP B N 1
ATOM 2436 C CA . ASP B 1 57 ? 4.789 -18.688 10.039 1 33.25 57 ASP B CA 1
ATOM 2437 C C . ASP B 1 57 ? 4.277 -17.734 11.125 1 33.25 57 ASP B C 1
ATOM 2439 O O . ASP B 1 57 ? 5.07 -17.109 11.836 1 33.25 57 ASP B O 1
ATOM 2443 N N . PHE B 1 58 ? 3.217 -17 10.859 1 33.44 58 PHE B N 1
ATOM 2444 C CA . PHE B 1 58 ? 2.596 -16.234 11.938 1 33.44 58 PHE B CA 1
ATOM 2445 C C . PHE B 1 58 ? 2.158 -17.172 13.062 1 33.44 58 PHE B C 1
ATOM 2447 O O . PHE B 1 58 ? 1.357 -18.078 12.852 1 33.44 58 PHE B O 1
ATOM 2454 N N . GLN B 1 59 ? 3.059 -17.406 13.93 1 33.47 59 GLN B N 1
ATOM 2455 C CA . GLN B 1 59 ? 2.359 -17.906 15.109 1 33.47 59 GLN B CA 1
ATOM 2456 C C . GLN B 1 59 ? 1.423 -16.844 15.688 1 33.47 59 GLN B C 1
ATOM 2458 O O . GLN B 1 59 ? 1.807 -15.688 15.836 1 33.47 59 GLN B O 1
ATOM 2463 N N . PRO B 1 60 ? 0.12 -17.125 15.602 1 33.16 60 PRO B N 1
ATOM 2464 C CA . PRO B 1 60 ? -0.795 -16.203 16.266 1 33.16 60 PRO B CA 1
ATOM 2465 C C . PRO B 1 60 ? -0.271 -15.734 17.625 1 33.16 60 PRO B C 1
ATOM 2467 O O . PRO B 1 60 ? 0.157 -16.547 18.438 1 33.16 60 PRO B O 1
ATOM 2470 N N . VAL B 1 61 ? 0.44 -14.695 17.75 1 31.75 61 VAL B N 1
ATOM 2471 C CA . VAL B 1 61 ? 0.745 -14.227 19.094 1 31.75 61 VAL B CA 1
ATOM 2472 C C . VAL B 1 61 ? -0.548 -14.07 19.891 1 31.75 61 VAL B C 1
ATOM 2474 O O . VAL B 1 61 ? -1.58 -13.672 19.344 1 31.75 61 VAL B O 1
ATOM 2477 N N . SER B 1 62 ? -0.49 -14.766 20.984 1 32 62 SER B N 1
ATOM 2478 C CA . SER B 1 62 ? -1.541 -14.719 21.984 1 32 62 SER B CA 1
ATOM 2479 C C . SER B 1 62 ? -1.945 -13.281 22.297 1 32 62 SER B C 1
ATOM 2481 O O . SER B 1 62 ? -1.092 -12.391 22.391 1 32 62 SER B O 1
ATOM 2483 N N . ARG B 1 63 ? -3.219 -13 22.031 1 37.56 63 ARG B N 1
ATOM 2484 C CA . ARG B 1 63 ? -3.934 -11.758 22.297 1 37.56 63 ARG B CA 1
ATOM 2485 C C . ARG B 1 63 ? -3.617 -11.227 23.688 1 37.56 63 ARG B C 1
ATOM 2487 O O . ARG B 1 63 ? -3.84 -11.922 24.688 1 37.56 63 ARG B O 1
ATOM 2494 N N . PRO B 1 64 ? -2.617 -10.398 23.859 1 37.62 64 PRO B N 1
ATOM 2495 C CA . PRO B 1 64 ? -2.578 -9.992 25.266 1 37.62 64 PRO B CA 1
ATOM 2496 C C . PRO B 1 64 ? -3.926 -9.477 25.766 1 37.62 64 PRO B C 1
ATOM 2498 O O . PRO B 1 64 ? -4.746 -9.008 24.969 1 37.62 64 PRO B O 1
ATOM 2501 N N . ALA B 1 65 ? -4.336 -9.602 26.969 1 36.38 65 ALA B N 1
ATOM 2502 C CA . ALA B 1 65 ? -5.535 -9.305 27.75 1 36.38 65 ALA B CA 1
ATOM 2503 C C . ALA B 1 65 ? -5.934 -7.836 27.594 1 36.38 65 ALA B C 1
ATOM 2505 O O . ALA B 1 65 ? -6.949 -7.402 28.156 1 36.38 65 ALA B O 1
ATOM 2506 N N . GLY B 1 66 ? -5.055 -6.797 27.203 1 38.88 66 GLY B N 1
ATOM 2507 C CA . GLY B 1 66 ? -5.488 -5.41 27.203 1 38.88 66 GLY B CA 1
ATOM 2508 C C . GLY B 1 66 ? -6.324 -5.051 25.984 1 38.88 66 GLY B C 1
ATOM 2509 O O . GLY B 1 66 ? -6.578 -5.902 25.125 1 38.88 66 GLY B O 1
ATOM 2510 N N . SER B 1 67 ? -7.043 -3.842 25.75 1 44.75 67 SER B N 1
ATOM 2511 C CA . SER B 1 67 ? -8.07 -3.594 24.75 1 44.75 67 SER B CA 1
ATOM 2512 C C . SER B 1 67 ? -7.562 -3.887 23.344 1 44.75 67 SER B C 1
ATOM 2514 O O . SER B 1 67 ? -6.484 -3.424 22.969 1 44.75 67 SER B O 1
ATOM 2516 N N . PRO B 1 68 ? -8.078 -4.773 22.688 1 48.97 68 PRO B N 1
ATOM 2517 C CA . PRO B 1 68 ? -7.656 -5.422 21.453 1 48.97 68 PRO B CA 1
ATOM 2518 C C . PRO B 1 68 ? -7.441 -4.434 20.297 1 48.97 68 PRO B C 1
ATOM 2520 O O . PRO B 1 68 ? -6.5 -4.582 19.516 1 48.97 68 PRO B O 1
ATOM 2523 N N . MET B 1 69 ? -8.211 -3.293 20.391 1 51.31 69 MET B N 1
ATOM 2524 C CA . MET B 1 69 ? -8.164 -2.406 19.234 1 51.31 69 MET B CA 1
ATOM 2525 C C . MET B 1 69 ? -6.93 -1.512 19.281 1 51.31 69 MET B C 1
ATOM 2527 O O . MET B 1 69 ? -6.27 -1.297 18.266 1 51.31 69 MET B O 1
ATOM 2531 N N . GLU B 1 70 ? -6.695 -0.869 20.484 1 48.56 70 GLU B N 1
ATOM 2532 C CA . GLU B 1 70 ? -5.504 -0.036 20.656 1 48.56 70 GLU B CA 1
ATOM 2533 C C . GLU B 1 70 ? -4.238 -0.806 20.297 1 48.56 70 GLU B C 1
ATOM 2535 O O . GLU B 1 70 ? -3.328 -0.257 19.672 1 48.56 70 GLU B O 1
ATOM 2540 N N . SER B 1 71 ? -4.375 -1.957 20.719 1 51.12 71 SER B N 1
ATOM 2541 C CA . SER B 1 71 ? -3.225 -2.814 20.453 1 51.12 71 SER B CA 1
ATOM 2542 C C . SER B 1 71 ? -3.059 -3.061 18.953 1 51.12 71 SER B C 1
ATOM 2544 O O . SER B 1 71 ? -1.936 -3.098 18.453 1 51.12 71 SER B O 1
ATOM 2546 N N . ILE B 1 72 ? -4.227 -2.967 18.344 1 55.53 72 ILE B N 1
ATOM 2547 C CA . ILE B 1 72 ? -4.207 -3.275 16.922 1 55.53 72 ILE B CA 1
ATOM 2548 C C . ILE B 1 72 ? -3.674 -2.076 16.141 1 55.53 72 ILE B C 1
ATOM 2550 O O . ILE B 1 72 ? -2.818 -2.229 15.266 1 55.53 72 ILE B O 1
ATOM 2554 N N . LEU B 1 73 ? -4.168 -0.874 16.562 1 55.56 73 LEU B N 1
ATOM 2555 C CA . LEU B 1 73 ? -3.748 0.326 15.852 1 55.56 73 LEU B CA 1
ATOM 2556 C C . LEU B 1 73 ? -2.266 0.603 16.078 1 55.56 73 LEU B C 1
ATOM 2558 O O . LEU B 1 73 ? -1.544 0.953 15.133 1 55.56 73 LEU B O 1
ATOM 2562 N N . ASP B 1 74 ? -1.918 0.485 17.344 1 50.94 74 ASP B N 1
ATOM 2563 C CA . ASP B 1 74 ? -0.503 0.661 17.656 1 50.94 74 ASP B CA 1
ATOM 2564 C C . ASP B 1 74 ? 0.358 -0.325 16.859 1 50.94 74 ASP B C 1
ATOM 2566 O O . ASP B 1 74 ? 1.411 0.044 16.344 1 50.94 74 ASP B O 1
ATOM 2570 N N . TYR B 1 75 ? -0.149 -1.477 16.938 1 52.41 75 TYR B N 1
ATOM 2571 C CA . TYR B 1 75 ? 0.574 -2.523 16.234 1 52.41 75 TYR B CA 1
ATOM 2572 C C . TYR B 1 75 ? 0.637 -2.223 14.734 1 52.41 75 TYR B C 1
ATOM 2574 O O . TYR B 1 75 ? 1.689 -2.369 14.109 1 52.41 75 TYR B O 1
ATOM 2582 N N . PHE B 1 76 ? -0.379 -1.626 14.266 1 60.03 76 PHE B N 1
ATOM 2583 C CA . PHE B 1 76 ? -0.454 -1.345 12.836 1 60.03 76 PHE B CA 1
ATOM 2584 C C . PHE B 1 76 ? 0.494 -0.214 12.453 1 60.03 76 PHE B C 1
ATOM 2586 O O . PHE B 1 76 ? 1.212 -0.307 11.461 1 60.03 76 PHE B O 1
ATOM 2593 N N . ASN B 1 77 ? 0.472 0.827 13.227 1 53.94 77 ASN B N 1
ATOM 2594 C CA . ASN B 1 77 ? 1.338 1.97 12.953 1 53.94 77 ASN B CA 1
ATOM 2595 C C . ASN B 1 77 ? 2.812 1.584 13.023 1 53.94 77 ASN B C 1
ATOM 2597 O O . ASN B 1 77 ? 3.605 1.983 12.172 1 53.94 77 ASN B O 1
ATOM 2601 N N . SER B 1 78 ? 3.137 0.908 14.055 1 54.72 78 SER B N 1
ATOM 2602 C CA . SER B 1 78 ? 4.52 0.472 14.219 1 54.72 78 SER B CA 1
ATOM 2603 C C . SER B 1 78 ? 4.973 -0.388 13.047 1 54.72 78 SER B C 1
ATOM 2605 O O . SER B 1 78 ? 6.113 -0.275 12.594 1 54.72 78 SER B O 1
ATOM 2607 N N . TRP B 1 79 ? 3.969 -0.92 12.656 1 59.5 79 TRP B N 1
ATOM 2608 C CA . TRP B 1 79 ? 4.324 -1.908 11.641 1 59.5 79 TRP B CA 1
ATOM 2609 C C . TRP B 1 79 ? 4.367 -1.274 10.25 1 59.5 79 TRP B C 1
ATOM 2611 O O . TRP B 1 79 ? 5.207 -1.636 9.43 1 59.5 79 TRP B O 1
ATOM 2621 N N . ALA B 1 80 ? 3.57 -0.201 10.094 1 61.56 80 ALA B N 1
ATOM 2622 C CA . ALA B 1 80 ? 3.51 0.357 8.75 1 61.56 80 ALA B CA 1
ATOM 2623 C C . ALA B 1 80 ? 4.852 0.955 8.344 1 61.56 80 ALA B C 1
ATOM 2625 O O . ALA B 1 80 ? 5.355 0.685 7.246 1 61.56 80 ALA B O 1
ATOM 2626 N N . LYS B 1 81 ? 5.418 1.761 9.227 1 62.47 81 LYS B N 1
ATOM 2627 C CA . LYS B 1 81 ? 6.723 2.338 8.922 1 62.47 81 LYS B CA 1
ATOM 2628 C C . LYS B 1 81 ? 7.793 1.257 8.828 1 62.47 81 LYS B C 1
ATOM 2630 O O . LYS B 1 81 ? 8.617 1.262 7.91 1 62.47 81 LYS B O 1
ATOM 2635 N N . LYS B 1 82 ? 7.777 0.429 9.789 1 61.38 82 LYS B N 1
ATOM 2636 C CA . LYS B 1 82 ? 8.758 -0.649 9.805 1 61.38 82 LYS B CA 1
ATOM 2637 C C . LYS B 1 82 ? 8.664 -1.506 8.547 1 61.38 82 LYS B C 1
ATOM 2639 O O . LYS B 1 82 ? 9.68 -1.927 7.996 1 61.38 82 LYS B O 1
ATOM 2644 N N . ALA B 1 83 ? 7.395 -1.682 8.219 1 64.56 83 ALA B N 1
ATOM 2645 C CA . ALA B 1 83 ? 7.188 -2.482 7.02 1 64.56 83 ALA B CA 1
ATOM 2646 C C . ALA B 1 83 ? 7.773 -1.79 5.793 1 64.56 83 ALA B C 1
ATOM 2648 O O . ALA B 1 83 ? 8.383 -2.438 4.938 1 64.56 83 ALA B O 1
ATOM 2649 N N . GLU B 1 84 ? 7.555 -0.483 5.785 1 66.06 84 GLU B N 1
ATOM 2650 C CA . GLU B 1 84 ? 8.125 0.285 4.684 1 66.06 84 GLU B CA 1
ATOM 2651 C C . GLU B 1 84 ? 9.648 0.207 4.691 1 66.06 84 GLU B C 1
ATOM 2653 O O . GLU B 1 84 ? 10.273 0.005 3.643 1 66.06 84 GLU B O 1
ATOM 2658 N N . ASP B 1 85 ? 10.195 0.379 5.832 1 65.38 85 ASP B N 1
ATOM 2659 C CA . ASP B 1 85 ? 11.648 0.309 5.965 1 65.38 85 ASP B CA 1
ATOM 2660 C C . ASP B 1 85 ? 12.164 -1.086 5.617 1 65.38 85 ASP B C 1
ATOM 2662 O O . ASP B 1 85 ? 13.18 -1.226 4.934 1 65.38 85 ASP B O 1
ATOM 2666 N N . LEU B 1 86 ? 11.453 -2.08 6.125 1 64.62 86 LEU B N 1
ATOM 2667 C CA . LEU B 1 86 ? 11.859 -3.455 5.867 1 64.62 86 LEU B CA 1
ATOM 2668 C C . LEU B 1 86 ? 11.758 -3.781 4.383 1 64.62 86 LEU B C 1
ATOM 2670 O O . LEU B 1 86 ? 12.656 -4.41 3.82 1 64.62 86 LEU B O 1
ATOM 2674 N N . ALA B 1 87 ? 10.695 -3.33 3.82 1 69 87 ALA B N 1
ATOM 2675 C CA . ALA B 1 87 ? 10.539 -3.562 2.387 1 69 87 ALA B CA 1
ATOM 2676 C C . ALA B 1 87 ? 11.68 -2.926 1.602 1 69 87 ALA B C 1
ATOM 2678 O O . ALA B 1 87 ? 12.227 -3.539 0.681 1 69 87 ALA B O 1
ATOM 2679 N N . HIS B 1 88 ? 12.023 -1.741 1.994 1 66.94 88 HIS B N 1
ATOM 2680 C CA . HIS B 1 88 ? 13.148 -1.055 1.358 1 66.94 88 HIS B CA 1
ATOM 2681 C C . HIS B 1 88 ? 14.453 -1.814 1.572 1 66.94 88 HIS B C 1
ATOM 2683 O O . HIS B 1 88 ? 15.25 -1.953 0.646 1 66.94 88 HIS B O 1
ATOM 2689 N N . ASN B 1 89 ? 14.625 -2.326 2.727 1 62.75 89 ASN B N 1
ATOM 2690 C CA . ASN B 1 89 ? 15.852 -3.021 3.098 1 62.75 89 ASN B CA 1
ATOM 2691 C C . ASN B 1 89 ? 15.977 -4.367 2.385 1 62.75 89 ASN B C 1
ATOM 2693 O O . ASN B 1 89 ? 17.078 -4.812 2.076 1 62.75 89 ASN B O 1
ATOM 2697 N N . ILE B 1 90 ? 14.906 -4.992 2.225 1 64.12 90 ILE B N 1
ATOM 2698 C CA . ILE B 1 90 ? 14.914 -6.281 1.544 1 64.12 90 ILE B CA 1
ATOM 2699 C C . ILE B 1 90 ? 15.57 -6.133 0.173 1 64.12 90 ILE B C 1
ATOM 2701 O O . ILE B 1 90 ? 16.375 -6.98 -0.233 1 64.12 90 ILE B O 1
ATOM 2705 N N . TRP B 1 91 ? 15.344 -5.09 -0.453 1 64.5 91 TRP B N 1
ATOM 2706 C CA . TRP B 1 91 ? 15.93 -4.887 -1.774 1 64.5 91 TRP B CA 1
ATOM 2707 C C . TRP B 1 91 ? 17.406 -4.5 -1.664 1 64.5 91 TRP B C 1
ATOM 2709 O O . TRP B 1 91 ? 18.219 -4.895 -2.502 1 64.5 91 TRP B O 1
ATOM 2719 N N . HIS B 1 92 ? 17.797 -3.754 -0.673 1 59.91 92 HIS B N 1
ATOM 2720 C CA . HIS B 1 92 ? 19.188 -3.299 -0.514 1 59.91 92 HIS B CA 1
ATOM 2721 C C . HIS B 1 92 ? 20.062 -4.41 0.038 1 59.91 92 HIS B C 1
ATOM 2723 O O . HIS B 1 92 ? 21.25 -4.488 -0.298 1 59.91 92 HIS B O 1
ATOM 2729 N N . ASN B 1 93 ? 19.578 -5.105 0.993 1 51.25 93 ASN B N 1
ATOM 2730 C CA . ASN B 1 93 ? 20.375 -6.199 1.543 1 51.25 93 ASN B CA 1
ATOM 2731 C C . ASN B 1 93 ? 20.594 -7.305 0.514 1 51.25 93 ASN B C 1
ATOM 2733 O O . ASN B 1 93 ? 21.578 -8.031 0.579 1 51.25 93 ASN B O 1
ATOM 2737 N N . LEU B 1 94 ? 19.688 -7.48 -0.295 1 50.69 94 LEU B N 1
ATOM 2738 C CA . LEU B 1 94 ? 19.922 -8.453 -1.357 1 50.69 94 LEU B CA 1
ATOM 2739 C C . LEU B 1 94 ? 21.047 -8.008 -2.275 1 50.69 94 LEU B C 1
ATOM 2741 O O . LEU B 1 94 ? 21.641 -8.828 -2.98 1 50.69 94 LEU B O 1
ATOM 2745 N N . LYS B 1 95 ? 21.406 -6.762 -2.33 1 46.72 95 LYS B N 1
ATOM 2746 C CA . LYS B 1 95 ? 22.547 -6.285 -3.117 1 46.72 95 LYS B CA 1
ATOM 2747 C C . LYS B 1 95 ? 23.859 -6.773 -2.531 1 46.72 95 LYS B C 1
ATOM 2749 O O . LYS B 1 95 ? 24.875 -6.82 -3.23 1 46.72 95 LYS B O 1
ATOM 2754 N N . ALA B 1 96 ? 24.109 -6.832 -1.286 1 42.06 96 ALA B N 1
ATOM 2755 C CA . ALA B 1 96 ? 25.422 -7.262 -0.808 1 42.06 96 ALA B CA 1
ATOM 2756 C C . ALA B 1 96 ? 25.719 -8.695 -1.242 1 42.06 96 ALA B C 1
ATOM 2758 O O . ALA B 1 96 ? 24.797 -9.5 -1.431 1 42.06 96 ALA B O 1
ATOM 2759 N N . ALA B 1 97 ? 27.094 -9.109 -1.598 1 37.31 97 ALA B N 1
ATOM 2760 C CA . ALA B 1 97 ? 27.719 -10.273 -2.223 1 37.31 97 ALA B CA 1
ATOM 2761 C C . ALA B 1 97 ? 27.047 -11.562 -1.761 1 37.31 97 ALA B C 1
ATOM 2763 O O . ALA B 1 97 ? 26.688 -11.695 -0.592 1 37.31 97 ALA B O 1
ATOM 2764 N N . PRO B 1 98 ? 26.812 -12.578 -2.74 1 38.19 98 PRO B N 1
ATOM 2765 C CA . PRO B 1 98 ? 26.25 -13.938 -2.676 1 38.19 98 PRO B CA 1
ATOM 2766 C C . PRO B 1 98 ? 26.781 -14.727 -1.482 1 38.19 98 PRO B C 1
ATOM 2768 O O . PRO B 1 98 ? 26.219 -15.773 -1.142 1 38.19 98 PRO B O 1
ATOM 2771 N N . SER B 1 99 ? 28.031 -14.539 -1.084 1 36.12 99 SER B N 1
ATOM 2772 C CA . SER B 1 99 ? 28.672 -15.484 -0.167 1 36.12 99 SER B CA 1
ATOM 2773 C C . SER B 1 99 ? 27.922 -15.547 1.162 1 36.12 99 SER B C 1
ATOM 2775 O O . SER B 1 99 ? 27.719 -16.625 1.711 1 36.12 99 SER B O 1
ATOM 2777 N N . MET B 1 100 ? 27.781 -14.477 1.903 1 34.41 100 MET B N 1
ATOM 2778 C CA . MET B 1 100 ? 27.094 -14.508 3.193 1 34.41 100 MET B CA 1
ATOM 2779 C C . MET B 1 100 ? 25.578 -14.57 3.008 1 34.41 100 MET B C 1
ATOM 2781 O O . MET B 1 100 ? 24.859 -15.086 3.871 1 34.41 100 MET B O 1
ATOM 2785 N N . THR B 1 101 ? 25.078 -14.172 1.982 1 36.16 101 THR B N 1
ATOM 2786 C CA . THR B 1 101 ? 23.641 -14.156 1.665 1 36.16 101 THR B CA 1
ATOM 2787 C C . THR B 1 101 ? 23.188 -15.516 1.16 1 36.16 101 THR B C 1
ATOM 2789 O O . THR B 1 101 ? 22.062 -15.945 1.438 1 36.16 101 THR B O 1
ATOM 2792 N N . GLU B 1 102 ? 24.047 -16.281 0.442 1 36.97 102 GLU B N 1
ATOM 2793 C CA . GLU B 1 102 ? 23.766 -17.672 0.067 1 36.97 102 GLU B CA 1
ATOM 2794 C C . GLU B 1 102 ? 23.688 -18.562 1.296 1 36.97 102 GLU B C 1
ATOM 2796 O O . GLU B 1 102 ? 22.812 -19.438 1.379 1 36.97 102 GLU B O 1
ATOM 2801 N N . ALA B 1 103 ? 24.781 -18.562 2.143 1 34.25 103 ALA B N 1
ATOM 2802 C CA . ALA B 1 103 ? 24.797 -19.375 3.355 1 34.25 103 ALA B CA 1
ATOM 2803 C C . ALA B 1 103 ? 23.641 -19.031 4.277 1 34.25 103 ALA B C 1
ATOM 2805 O O . ALA B 1 103 ? 23.047 -19.922 4.898 1 34.25 103 ALA B O 1
ATOM 2806 N N . ALA B 1 104 ? 23.297 -17.797 4.395 1 33.38 104 ALA B N 1
ATOM 2807 C CA . ALA B 1 104 ? 22.188 -17.328 5.223 1 33.38 104 ALA B CA 1
ATOM 2808 C C . ALA B 1 104 ? 20.844 -17.672 4.574 1 33.38 104 ALA B C 1
ATOM 2810 O O . ALA B 1 104 ? 19.875 -18 5.27 1 33.38 104 ALA B O 1
ATOM 2811 N N . MET B 1 105 ? 20.844 -17.734 3.293 1 37.03 105 MET B N 1
ATOM 2812 C CA . MET B 1 105 ? 19.688 -18.281 2.58 1 37.03 105 MET B CA 1
ATOM 2813 C C . MET B 1 105 ? 19.594 -19.781 2.781 1 37.03 105 MET B C 1
ATOM 2815 O O . MET B 1 105 ? 18.5 -20.359 2.639 1 37.03 105 MET B O 1
ATOM 2819 N N . GLY B 1 106 ? 20.641 -20.516 2.859 1 33 106 GLY B N 1
ATOM 2820 C CA . GLY B 1 106 ? 20.656 -21.938 3.166 1 33 106 GLY B CA 1
ATOM 2821 C C . GLY B 1 106 ? 20.016 -22.266 4.5 1 33 106 GLY B C 1
ATOM 2822 O O . GLY B 1 106 ? 19.266 -23.234 4.613 1 33 106 GLY B O 1
ATOM 2823 N N . LYS B 1 107 ? 20.5 -21.609 5.641 1 32.56 107 LYS B N 1
ATOM 2824 C CA . LYS B 1 107 ? 19.969 -21.859 6.977 1 32.56 107 LYS B CA 1
ATOM 2825 C C . LYS B 1 107 ? 18.578 -21.25 7.141 1 32.56 107 LYS 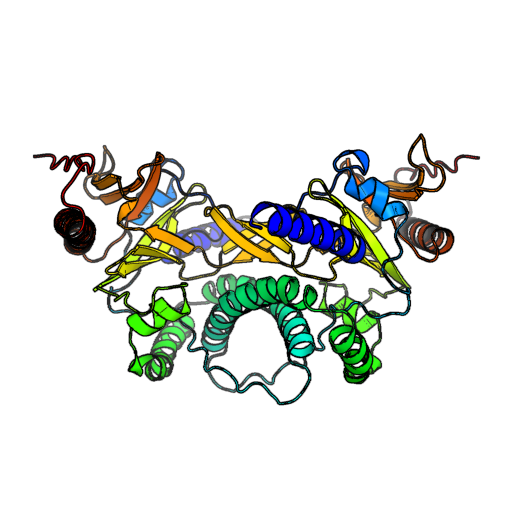B C 1
ATOM 2827 O O . LYS B 1 107 ? 17.844 -21.641 8.055 1 32.56 107 LYS B O 1
ATOM 2832 N N . LEU B 1 108 ? 18.203 -20.219 6.492 1 35.38 108 LEU B N 1
ATOM 2833 C CA . LEU B 1 108 ? 16.844 -19.734 6.332 1 35.38 108 LEU B CA 1
ATOM 2834 C C . LEU B 1 108 ? 15.906 -20.891 5.941 1 35.38 108 LEU B C 1
ATOM 2836 O O . LEU B 1 108 ? 14.688 -20.797 6.141 1 35.38 108 LEU B O 1
ATOM 2840 N N . SER B 1 109 ? 16.422 -21.875 5.461 1 31.47 109 SER B N 1
ATOM 2841 C CA . SER B 1 109 ? 15.781 -23.172 5.191 1 31.47 109 SER B CA 1
ATOM 2842 C C . SER B 1 109 ? 15.344 -23.844 6.48 1 31.47 109 SER B C 1
ATOM 2844 O O . SER B 1 109 ? 14.445 -24.688 6.465 1 31.47 109 SER B O 1
ATOM 2846 N N . LEU B 1 110 ? 16.125 -23.609 7.566 1 30.42 110 LEU B N 1
ATOM 2847 C CA . LEU B 1 110 ? 15.773 -24.375 8.758 1 30.42 110 LEU B CA 1
ATOM 2848 C C . LEU B 1 110 ? 14.477 -23.859 9.375 1 30.42 110 LEU B C 1
ATOM 2850 O O . LEU B 1 110 ? 13.656 -24.656 9.859 1 30.42 110 LEU B O 1
ATOM 2854 N N . SER B 1 111 ? 14.266 -22.609 9.688 1 32.56 111 SER B N 1
ATOM 2855 C CA . SER B 1 111 ? 12.969 -22.156 10.18 1 32.56 111 SER B CA 1
ATOM 2856 C C . SER B 1 111 ? 11.867 -22.438 9.164 1 32.56 111 SER B C 1
ATOM 2858 O O . SER B 1 111 ? 10.688 -22.219 9.453 1 32.56 111 SER B O 1
ATOM 2860 N N . ALA B 1 112 ? 12.141 -22.766 8.07 1 36.69 112 ALA B N 1
ATOM 2861 C CA . ALA B 1 112 ? 11.43 -23.641 7.133 1 36.69 112 ALA B CA 1
ATOM 2862 C C . ALA B 1 112 ? 10.883 -24.875 7.844 1 36.69 112 ALA B C 1
ATOM 2864 O O . ALA B 1 112 ? 9.906 -25.469 7.395 1 36.69 112 ALA B O 1
ATOM 2865 N N . LYS B 1 113 ? 11.617 -25.219 8.781 1 34.81 113 LYS B N 1
ATOM 2866 C CA . LYS B 1 113 ? 11.141 -26.422 9.445 1 34.81 113 LYS B CA 1
ATOM 2867 C C . LYS B 1 113 ? 9.758 -26.219 10.039 1 34.81 113 LYS B C 1
ATOM 2869 O O . LYS B 1 113 ? 8.898 -27.109 9.961 1 34.81 113 LYS B O 1
ATOM 2874 N N . ALA B 1 114 ? 9.641 -25.172 10.859 1 35.94 114 ALA B N 1
ATOM 2875 C CA . ALA B 1 114 ? 8.344 -25.062 11.508 1 35.94 114 ALA B CA 1
ATOM 2876 C C . ALA B 1 114 ? 7.234 -24.812 10.484 1 35.94 114 ALA B C 1
ATOM 2878 O O . ALA B 1 114 ? 6.055 -25 10.781 1 35.94 114 ALA B O 1
ATOM 2879 N N . PHE B 1 115 ? 7.52 -24.078 9.352 1 41.28 115 PHE B N 1
ATOM 2880 C CA . PHE B 1 115 ? 6.656 -24.141 8.18 1 41.28 115 PHE B CA 1
ATOM 2881 C C . PHE B 1 115 ? 6.363 -25.578 7.789 1 41.28 115 PHE B C 1
ATOM 2883 O O . PHE B 1 115 ? 5.477 -25.844 6.973 1 41.28 115 PHE B O 1
ATOM 2890 N N . THR B 1 116 ? 7.164 -26.391 8.07 1 41.22 116 THR B N 1
ATOM 2891 C CA . THR B 1 116 ? 7.152 -27.812 7.742 1 41.22 116 THR B CA 1
ATOM 2892 C C . THR B 1 116 ? 5.809 -28.438 8.094 1 41.22 116 THR B C 1
ATOM 2894 O O . THR B 1 116 ? 5.355 -29.359 7.426 1 41.22 116 THR B O 1
ATOM 2897 N N . GLU B 1 117 ? 5.25 -28.016 9.141 1 47.88 117 GLU B N 1
ATOM 2898 C CA . GLU B 1 117 ? 4.27 -29.078 9.359 1 47.88 117 GLU B CA 1
ATOM 2899 C C . GLU B 1 117 ? 3.115 -28.984 8.359 1 47.88 117 GLU B C 1
ATOM 2901 O O . GLU B 1 117 ? 2.471 -29.984 8.047 1 47.88 117 GLU B O 1
ATOM 2906 N N . GLY B 1 118 ? 3.072 -27.734 7.688 1 58.66 118 GLY B N 1
ATOM 2907 C CA . GLY B 1 118 ? 1.919 -27.781 6.801 1 58.66 118 GLY B CA 1
ATOM 2908 C C . GLY B 1 118 ? 2.275 -27.547 5.344 1 58.66 118 GLY B C 1
ATOM 2909 O O . GLY B 1 118 ? 1.419 -27.656 4.465 1 58.66 118 GLY B O 1
ATOM 2910 N N . GLY B 1 119 ? 3.635 -27.406 5.031 1 73.12 119 GLY B N 1
ATOM 2911 C CA . GLY B 1 119 ? 4.082 -27.359 3.648 1 73.12 119 GLY B CA 1
ATOM 2912 C C . GLY B 1 119 ? 3.514 -26.188 2.875 1 73.12 119 GLY B C 1
ATOM 2913 O O . GLY B 1 119 ? 3.223 -25.141 3.455 1 73.12 119 GLY B O 1
ATOM 2914 N N . PHE B 1 120 ? 3.373 -26.203 1.602 1 80.38 120 PHE B N 1
ATOM 2915 C CA . PHE B 1 120 ? 2.879 -25.156 0.708 1 80.38 120 PHE B CA 1
ATOM 2916 C C . PHE B 1 120 ? 1.408 -24.859 0.98 1 80.38 120 PHE B C 1
ATOM 2918 O O . PHE B 1 120 ? 0.943 -23.734 0.762 1 80.38 120 PHE B O 1
ATOM 2925 N N . GLU B 1 121 ? 0.747 -25.828 1.597 1 85.38 121 GLU B N 1
ATOM 2926 C CA . GLU B 1 121 ? -0.659 -25.625 1.935 1 85.38 121 GLU B CA 1
ATOM 2927 C C . GLU B 1 121 ? -0.823 -24.562 3.018 1 85.38 121 GLU B C 1
ATOM 2929 O O . GLU B 1 121 ? -1.652 -23.656 2.889 1 85.38 121 GLU B O 1
ATOM 2934 N N . SER B 1 122 ? -0.146 -24.703 3.973 1 77.94 122 SER B N 1
ATOM 2935 C CA . SER B 1 122 ? -0.206 -23.75 5.062 1 77.94 122 SER B CA 1
ATOM 2936 C C . SER B 1 122 ? 0.189 -22.344 4.586 1 77.94 122 SER B C 1
ATOM 2938 O O . SER B 1 122 ? -0.427 -21.359 4.977 1 77.94 122 SER B O 1
ATOM 2940 N N . LEU B 1 123 ? 1.211 -22.297 3.801 1 78 123 LEU B N 1
ATOM 2941 C CA . LEU B 1 123 ? 1.655 -21.016 3.252 1 78 123 LEU B CA 1
ATOM 2942 C C . LEU B 1 123 ? 0.552 -20.375 2.42 1 78 123 LEU B C 1
ATOM 2944 O O . LEU B 1 123 ? 0.316 -19.156 2.525 1 78 123 LEU B O 1
ATOM 2948 N N . TYR B 1 124 ? -0.046 -21.172 1.635 1 86.5 124 TYR B N 1
ATOM 2949 C CA . TYR B 1 124 ? -1.14 -20.703 0.795 1 86.5 124 TYR B CA 1
ATOM 2950 C C . TYR B 1 124 ? -2.26 -20.109 1.642 1 86.5 124 TYR B C 1
ATOM 2952 O O . TYR B 1 124 ? -2.742 -19.016 1.36 1 86.5 124 TYR B O 1
ATOM 2960 N N . ARG B 1 125 ? -2.639 -20.703 2.668 1 81.38 125 ARG B N 1
ATOM 2961 C CA . ARG B 1 125 ? -3.752 -20.281 3.518 1 81.38 125 ARG B CA 1
ATOM 2962 C C . ARG B 1 125 ? -3.396 -19.031 4.32 1 81.38 125 ARG B C 1
ATOM 2964 O O . ARG B 1 125 ? -4.273 -18.234 4.652 1 81.38 125 ARG B O 1
ATOM 2971 N N . ARG B 1 126 ? -2.23 -18.875 4.535 1 74.88 126 ARG B N 1
ATOM 2972 C CA . ARG B 1 126 ? -1.776 -17.703 5.273 1 74.88 126 ARG B CA 1
ATOM 2973 C C . ARG B 1 126 ? -1.661 -16.5 4.355 1 74.88 126 ARG B C 1
ATOM 2975 O O . ARG B 1 126 ? -1.772 -15.352 4.809 1 74.88 126 ARG B O 1
ATOM 2982 N N . THR B 1 127 ? -1.387 -16.75 3.104 1 77.5 127 THR B N 1
ATOM 2983 C CA . THR B 1 127 ? -1.135 -15.68 2.143 1 77.5 127 THR B CA 1
ATOM 2984 C C . THR B 1 127 ? -2.445 -15.148 1.566 1 77.5 127 THR B C 1
ATOM 2986 O O . THR B 1 127 ? -2.578 -13.953 1.316 1 77.5 127 THR B O 1
ATOM 2989 N N . PHE B 1 128 ? -3.377 -16.031 1.41 1 83.25 128 PHE B N 1
ATOM 2990 C CA . PHE B 1 128 ? -4.621 -15.68 0.736 1 83.25 128 PHE B CA 1
ATOM 2991 C C . PHE B 1 128 ? -5.824 -16.031 1.598 1 83.25 128 PHE B C 1
ATOM 2993 O O . PHE B 1 128 ? -5.734 -16.891 2.477 1 83.25 128 PHE B O 1
ATOM 3000 N N . HIS B 1 129 ? -6.848 -15.266 1.36 1 80.88 129 HIS B N 1
ATOM 3001 C CA . HIS B 1 129 ? -8.133 -15.688 1.903 1 80.88 129 HIS B CA 1
ATOM 3002 C C . HIS B 1 129 ? -8.711 -16.859 1.107 1 80.88 129 HIS B C 1
ATOM 3004 O O . HIS B 1 129 ? -9.031 -16.703 -0.074 1 80.88 129 HIS B O 1
ATOM 3010 N N . THR B 1 130 ? -8.859 -18 1.796 1 86.94 130 THR B N 1
ATOM 3011 C CA . THR B 1 130 ? -9.281 -19.219 1.094 1 86.94 130 THR B CA 1
ATOM 3012 C C . THR B 1 130 ? -10.508 -19.828 1.767 1 86.94 130 THR B C 1
ATOM 3014 O O . THR B 1 130 ? -10.742 -19.625 2.959 1 86.94 130 THR B O 1
ATOM 3017 N N . ASP B 1 131 ? -11.242 -20.562 1 1 90.88 131 ASP B N 1
ATOM 3018 C CA . ASP B 1 131 ? -12.336 -21.375 1.546 1 90.88 131 ASP B CA 1
ATOM 3019 C C . ASP B 1 131 ? -11.805 -22.531 2.381 1 90.88 131 ASP B C 1
ATOM 3021 O O . ASP B 1 131 ? -10.797 -23.141 2.025 1 90.88 131 ASP B O 1
ATOM 3025 N N . PRO B 1 132 ? -12.508 -22.891 3.406 1 90.44 132 PRO B N 1
ATOM 3026 C CA . PRO B 1 132 ? -12.047 -23.984 4.266 1 90.44 132 PRO B CA 1
ATOM 3027 C C . PRO B 1 132 ? -11.906 -25.297 3.508 1 90.44 132 PRO B C 1
ATOM 3029 O O . PRO B 1 132 ? -11.062 -26.125 3.861 1 90.44 132 PRO B O 1
ATOM 3032 N N . ASN B 1 133 ? -12.672 -25.484 2.463 1 92.81 133 ASN B N 1
ATOM 3033 C CA . ASN B 1 133 ? -12.656 -26.75 1.733 1 92.81 133 ASN B CA 1
ATOM 3034 C C . ASN B 1 133 ? -11.695 -26.703 0.547 1 92.81 133 ASN B C 1
ATOM 3036 O O . ASN B 1 133 ? -11.492 -27.703 -0.137 1 92.81 133 ASN B O 1
ATOM 3040 N N . GLU B 1 134 ? -11.141 -25.578 0.316 1 95.25 134 GLU B N 1
ATOM 3041 C CA . GLU B 1 134 ? -10.188 -25.422 -0.778 1 95.25 134 GLU B CA 1
ATOM 3042 C C . GLU B 1 134 ? -8.875 -26.125 -0.465 1 95.25 134 GLU B C 1
ATOM 3044 O O . GLU B 1 134 ? -8.398 -26.094 0.672 1 95.25 134 GLU B O 1
ATOM 3049 N N . ARG B 1 135 ? -8.344 -26.859 -1.451 1 95 135 ARG B N 1
ATOM 3050 C CA . ARG B 1 135 ? -7.074 -27.562 -1.277 1 95 135 ARG B CA 1
ATOM 3051 C C . ARG B 1 135 ? -6.059 -27.125 -2.328 1 95 135 ARG B C 1
ATOM 3053 O O . ARG B 1 135 ? -6.398 -26.969 -3.502 1 95 135 ARG B O 1
ATOM 3060 N N . LEU B 1 136 ? -4.883 -26.984 -1.894 1 95.25 136 LEU B N 1
ATOM 3061 C CA . LEU B 1 136 ? -3.783 -26.672 -2.803 1 95.25 136 LEU B CA 1
ATOM 3062 C C . LEU B 1 136 ? -3.342 -27.922 -3.562 1 95.25 136 LEU B C 1
ATOM 3064 O O . LEU B 1 136 ? -3.102 -28.969 -2.959 1 95.25 136 LEU B O 1
ATOM 3068 N N . LYS B 1 137 ? -3.238 -27.812 -4.871 1 95.38 137 LYS B N 1
ATOM 3069 C CA . LYS B 1 137 ? -2.836 -28.953 -5.707 1 95.38 137 LYS B CA 1
ATOM 3070 C C . LYS B 1 137 ? -1.341 -28.906 -6.008 1 95.38 137 LYS B C 1
ATOM 3072 O O . LYS B 1 137 ? -0.65 -29.922 -5.898 1 95.38 137 LYS B O 1
ATOM 3077 N N . LYS B 1 138 ? -0.86 -27.766 -6.426 1 94.5 138 LYS B N 1
ATOM 3078 C CA . LYS B 1 138 ? 0.532 -27.641 -6.855 1 94.5 138 LYS B CA 1
ATOM 3079 C C . LYS B 1 138 ? 1.027 -26.203 -6.746 1 94.5 138 LYS B C 1
ATOM 3081 O O . LYS B 1 138 ? 0.228 -25.266 -6.734 1 94.5 138 LYS B O 1
ATOM 3086 N N . THR B 1 139 ? 2.316 -26.062 -6.551 1 93.56 139 THR B N 1
ATOM 3087 C CA . THR B 1 139 ? 2.975 -24.766 -6.555 1 93.56 139 THR B CA 1
ATOM 3088 C C . THR B 1 139 ? 4.129 -24.734 -7.551 1 93.56 139 THR B C 1
ATOM 3090 O O . THR B 1 139 ? 4.805 -25.75 -7.746 1 93.56 139 THR B O 1
ATOM 3093 N N . PHE B 1 140 ? 4.371 -23.594 -8.18 1 92.94 140 PHE B N 1
ATOM 3094 C CA . PHE B 1 140 ? 5.484 -23.406 -9.102 1 92.94 140 PHE B CA 1
ATOM 3095 C C . PHE B 1 140 ? 6.164 -22.062 -8.867 1 92.94 140 PHE B C 1
ATOM 3097 O O . PHE B 1 140 ? 5.492 -21.047 -8.688 1 92.94 140 PHE B O 1
ATOM 3104 N N . ALA B 1 141 ? 7.492 -22.062 -8.828 1 90.25 141 ALA B N 1
ATOM 3105 C CA . ALA B 1 141 ? 8.219 -20.797 -8.922 1 90.25 141 ALA B CA 1
ATOM 3106 C C . ALA B 1 141 ? 8.195 -20.266 -10.352 1 90.25 141 ALA B C 1
ATOM 3108 O O . ALA B 1 141 ? 8.383 -21.016 -11.305 1 90.25 141 ALA B O 1
ATOM 3109 N N . CYS B 1 142 ? 7.949 -18.969 -10.469 1 94.06 142 CYS B N 1
ATOM 3110 C CA . CYS B 1 142 ? 7.895 -18.391 -11.812 1 94.06 142 CYS B CA 1
ATOM 3111 C C . CYS B 1 142 ? 7.961 -16.875 -11.758 1 94.06 142 CYS B C 1
ATOM 3113 O O . CYS B 1 142 ? 8.266 -16.297 -10.711 1 94.06 142 CYS B O 1
ATOM 3115 N N . TYR B 1 143 ? 7.84 -16.25 -12.938 1 95 143 TYR B N 1
ATOM 3116 C CA . TYR B 1 143 ? 7.695 -14.805 -13.078 1 95 143 TYR B CA 1
ATOM 3117 C C . TYR B 1 143 ? 6.324 -14.445 -13.641 1 95 143 TYR B C 1
ATOM 3119 O O . TYR B 1 143 ? 5.777 -15.18 -14.469 1 95 143 TYR B O 1
ATOM 3127 N N . LEU B 1 144 ? 5.785 -13.375 -13.188 1 97.31 144 LEU B N 1
ATOM 3128 C CA . LEU B 1 144 ? 4.594 -12.766 -13.766 1 97.31 144 LEU B CA 1
ATOM 3129 C C . LEU B 1 144 ? 4.957 -11.523 -14.57 1 97.31 144 LEU B C 1
ATOM 3131 O O . LEU B 1 144 ? 5.668 -10.641 -14.07 1 97.31 144 LEU B O 1
ATOM 3135 N N . SER B 1 145 ? 4.477 -11.469 -15.773 1 97.5 145 SER B N 1
ATOM 3136 C CA . SER B 1 145 ? 4.754 -10.336 -16.641 1 97.5 145 SER B CA 1
ATOM 3137 C C . SER B 1 145 ? 3.938 -9.109 -16.234 1 97.5 145 SER B C 1
ATOM 3139 O O . SER B 1 145 ? 2.719 -9.203 -16.062 1 97.5 145 SER B O 1
ATOM 3141 N N . THR B 1 146 ? 4.605 -7.926 -16.062 1 97.88 146 THR B N 1
ATOM 3142 C CA . THR B 1 146 ? 3.922 -6.672 -15.766 1 97.88 146 THR B CA 1
ATOM 3143 C C . THR B 1 146 ? 4.488 -5.535 -16.609 1 97.88 146 THR B C 1
ATOM 3145 O O . THR B 1 146 ? 5.492 -5.707 -17.312 1 97.88 146 THR B O 1
ATOM 3148 N N . ALA B 1 147 ? 3.822 -4.363 -16.594 1 97.81 147 ALA B N 1
ATOM 3149 C CA . ALA B 1 147 ? 4.27 -3.182 -17.328 1 97.81 147 ALA B CA 1
ATOM 3150 C C . ALA B 1 147 ? 5.582 -2.648 -16.766 1 97.81 147 ALA B C 1
ATOM 3152 O O . ALA B 1 147 ? 6.297 -1.898 -17.438 1 97.81 147 ALA B O 1
ATOM 3153 N N . ALA B 1 148 ? 5.914 -3.066 -15.523 1 96.69 148 ALA B N 1
ATOM 3154 C CA . ALA B 1 148 ? 7.137 -2.594 -14.883 1 96.69 148 ALA B CA 1
ATOM 3155 C C . ALA B 1 148 ? 8.234 -3.65 -14.953 1 96.69 148 ALA B C 1
ATOM 3157 O O . ALA B 1 148 ? 9.32 -3.471 -14.391 1 96.69 148 ALA B O 1
ATOM 3158 N N . GLY B 1 149 ? 7.949 -4.777 -15.578 1 95.88 149 GLY B N 1
ATOM 3159 C CA . GLY B 1 149 ? 8.891 -5.879 -15.672 1 95.88 149 GLY B CA 1
ATOM 3160 C C . GLY B 1 149 ? 8.398 -7.148 -15.008 1 95.88 149 GLY B C 1
ATOM 3161 O O . GLY B 1 149 ? 7.285 -7.184 -14.469 1 95.88 149 GLY B O 1
ATOM 3162 N N . PRO B 1 150 ? 9.211 -8.141 -15.102 1 95.94 150 PRO B N 1
ATOM 3163 C CA . PRO B 1 150 ? 8.805 -9.422 -14.516 1 95.94 150 PRO B CA 1
ATOM 3164 C C . PRO B 1 150 ? 8.852 -9.422 -12.992 1 95.94 150 PRO B C 1
ATOM 3166 O O . PRO B 1 150 ? 9.805 -8.914 -12.398 1 95.94 150 PRO B O 1
ATOM 3169 N N . VAL B 1 151 ? 7.863 -9.977 -12.445 1 94.19 151 VAL B N 1
ATOM 3170 C CA . VAL B 1 151 ? 7.793 -10.109 -10.992 1 94.19 151 VAL B CA 1
ATOM 3171 C C . VAL B 1 151 ? 8.055 -11.562 -10.594 1 94.19 151 VAL B C 1
ATOM 3173 O O . VAL B 1 151 ? 7.309 -12.461 -10.984 1 94.19 151 VAL B O 1
ATOM 3176 N N . ALA B 1 152 ? 9.102 -11.766 -9.781 1 91.44 152 ALA B N 1
ATOM 3177 C CA . ALA B 1 152 ? 9.43 -13.102 -9.289 1 91.44 152 ALA B CA 1
ATOM 3178 C C . ALA B 1 152 ? 8.492 -13.516 -8.164 1 91.44 152 ALA B C 1
ATOM 3180 O O . ALA B 1 152 ? 8.211 -12.734 -7.258 1 91.44 152 ALA B O 1
ATOM 3181 N N . GLY B 1 153 ? 7.965 -14.773 -8.305 1 91 153 GLY B N 1
ATOM 3182 C CA . GLY B 1 153 ? 7.07 -15.219 -7.25 1 91 153 GLY B CA 1
ATOM 3183 C C . GLY B 1 153 ? 6.66 -16.672 -7.398 1 91 153 GLY B C 1
ATOM 3184 O O . GLY B 1 153 ? 7.383 -17.469 -8 1 91 153 GLY B O 1
ATOM 3185 N N . THR B 1 154 ? 5.621 -17.016 -6.656 1 91 154 THR B N 1
ATOM 3186 C CA . THR B 1 154 ? 5.121 -18.391 -6.629 1 91 154 THR B CA 1
ATOM 3187 C C . THR B 1 154 ? 3.682 -18.453 -7.133 1 91 154 THR B C 1
ATOM 3189 O O . THR B 1 154 ? 2.836 -17.656 -6.719 1 91 154 THR B O 1
ATOM 3192 N N . LEU B 1 155 ? 3.494 -19.344 -8.055 1 95.81 155 LEU B N 1
ATOM 3193 C CA . LEU B 1 155 ? 2.16 -19.656 -8.555 1 95.81 155 LEU B CA 1
ATOM 3194 C C . LEU B 1 155 ? 1.537 -20.797 -7.754 1 95.81 155 LEU B C 1
ATOM 3196 O O . LEU B 1 155 ? 2.164 -21.844 -7.559 1 95.81 155 LEU B O 1
ATOM 3200 N N . TYR B 1 156 ? 0.37 -20.562 -7.277 1 94.25 156 TYR B N 1
ATOM 3201 C CA . TYR B 1 156 ? -0.393 -21.562 -6.523 1 94.25 156 TYR B CA 1
ATOM 3202 C C . TYR B 1 156 ? -1.604 -22.031 -7.32 1 94.25 156 TYR B C 1
ATOM 3204 O O . TYR B 1 156 ? -2.436 -21.219 -7.734 1 94.25 156 TYR B O 1
ATOM 3212 N N . ILE B 1 157 ? -1.687 -23.328 -7.516 1 97.62 157 ILE B N 1
ATOM 3213 C CA . ILE B 1 157 ? -2.846 -23.922 -8.164 1 97.62 157 ILE B CA 1
ATOM 3214 C C . ILE B 1 157 ? -3.645 -24.734 -7.148 1 97.62 157 ILE B C 1
ATOM 3216 O O . ILE B 1 157 ? -3.154 -25.734 -6.617 1 97.62 157 ILE B O 1
ATOM 3220 N N . SER B 1 158 ? -4.852 -24.297 -6.863 1 97.19 158 SER B N 1
ATOM 3221 C CA . SER B 1 158 ? -5.707 -25 -5.906 1 97.19 158 SER B CA 1
ATOM 3222 C C . SER B 1 158 ? -6.949 -25.562 -6.586 1 97.19 158 SER B C 1
ATOM 3224 O O . SER B 1 158 ? -7.066 -25.531 -7.816 1 97.19 158 SER B O 1
ATOM 3226 N N . THR B 1 159 ? -7.848 -26.141 -5.844 1 96.75 159 THR B N 1
ATOM 3227 C CA . THR B 1 159 ? -9.094 -26.688 -6.359 1 96.75 159 THR B CA 1
ATOM 3228 C C . THR B 1 159 ? -10.078 -25.578 -6.703 1 96.75 159 THR B C 1
ATOM 3230 O O . THR B 1 159 ? -11.109 -25.828 -7.332 1 96.75 159 THR B O 1
ATOM 3233 N N . ALA B 1 160 ? -9.719 -24.312 -6.348 1 96.75 160 ALA B N 1
ATOM 3234 C CA . ALA B 1 160 ? -10.711 -23.25 -6.523 1 96.75 160 ALA B CA 1
ATOM 3235 C C . ALA B 1 160 ? -10.109 -22.062 -7.273 1 96.75 160 ALA B C 1
ATOM 3237 O O . ALA B 1 160 ? -10.82 -21.312 -7.938 1 96.75 160 ALA B O 1
ATOM 3238 N N . ASN B 1 161 ? -8.758 -21.906 -7.156 1 97.75 161 ASN B N 1
ATOM 3239 C CA . ASN B 1 161 ? -8.148 -20.688 -7.656 1 97.75 161 ASN B CA 1
ATOM 3240 C C . ASN B 1 161 ? -6.789 -20.953 -8.297 1 97.75 161 ASN B C 1
ATOM 3242 O O . ASN B 1 161 ? -6.137 -21.953 -7.984 1 97.75 161 ASN B O 1
ATOM 3246 N N . VAL B 1 162 ? -6.438 -20.109 -9.18 1 98.12 162 VAL B N 1
ATOM 3247 C CA . VAL B 1 162 ? -5.043 -19.844 -9.539 1 98.12 162 VAL B CA 1
ATOM 3248 C C . VAL B 1 162 ? -4.578 -18.547 -8.875 1 98.12 162 VAL B C 1
ATOM 3250 O O . VAL B 1 162 ? -5.168 -17.5 -9.102 1 98.12 162 VAL B O 1
ATOM 3253 N N . ALA B 1 163 ? -3.545 -18.625 -8.055 1 95.94 163 ALA B N 1
ATOM 3254 C CA . ALA B 1 163 ? -3.094 -17.453 -7.312 1 95.94 163 ALA B CA 1
ATOM 3255 C C . ALA B 1 163 ? -1.591 -17.25 -7.484 1 95.94 163 ALA B C 1
ATOM 3257 O O . ALA B 1 163 ? -0.849 -18.188 -7.734 1 95.94 163 ALA B O 1
ATOM 3258 N N . PHE B 1 164 ? -1.135 -16.047 -7.406 1 95.69 164 PHE B N 1
ATOM 3259 C CA . PHE B 1 164 ? 0.274 -15.68 -7.5 1 95.69 164 PHE B CA 1
ATOM 3260 C C . PHE B 1 164 ? 0.648 -14.695 -6.398 1 95.69 164 PHE B C 1
ATOM 3262 O O . PHE B 1 164 ? -0.106 -13.766 -6.109 1 95.69 164 PHE B O 1
ATOM 3269 N N . CYS B 1 165 ? 1.757 -14.891 -5.809 1 89.56 165 CYS B N 1
ATOM 3270 C CA . CYS B 1 165 ? 2.303 -13.953 -4.836 1 89.56 165 CYS B CA 1
ATOM 3271 C C . CYS B 1 165 ? 3.787 -13.711 -5.082 1 89.56 165 CYS B C 1
ATOM 3273 O O . CYS B 1 165 ? 4.555 -14.664 -5.242 1 89.56 165 CYS B O 1
ATOM 3275 N N . SER B 1 166 ? 4.18 -12.477 -5.109 1 88.75 166 SER B N 1
ATOM 3276 C CA . SER B 1 166 ? 5.582 -12.133 -5.328 1 88.75 166 SER B CA 1
ATOM 3277 C C . SER B 1 166 ? 6.453 -12.594 -4.164 1 88.75 166 SER B C 1
ATOM 3279 O O . SER B 1 166 ? 5.98 -12.695 -3.031 1 88.75 166 SER B O 1
ATOM 3281 N N . ASP B 1 167 ? 7.66 -12.797 -4.414 1 80.56 167 ASP B N 1
ATOM 3282 C CA . ASP B 1 167 ? 8.625 -13.242 -3.412 1 80.56 167 ASP B CA 1
ATOM 3283 C C . ASP B 1 167 ? 9.023 -12.094 -2.488 1 80.56 167 ASP B C 1
ATOM 3285 O O . ASP B 1 167 ? 9.531 -12.328 -1.389 1 80.56 167 ASP B O 1
ATOM 3289 N N . ARG B 1 168 ? 8.82 -10.906 -3.018 1 77.19 168 ARG B N 1
ATOM 3290 C CA . ARG B 1 168 ? 9.188 -9.711 -2.264 1 77.19 168 ARG B CA 1
A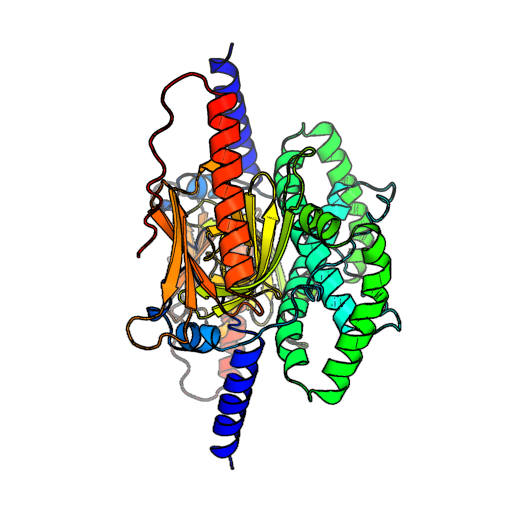TOM 3291 C C . ARG B 1 168 ? 8.156 -8.602 -2.455 1 77.19 168 ARG B C 1
ATOM 3293 O O . ARG B 1 168 ? 7.422 -8.594 -3.443 1 77.19 168 ARG B O 1
ATOM 3300 N N . PRO B 1 169 ? 8.211 -7.672 -1.409 1 80.94 169 PRO B N 1
ATOM 3301 C CA . PRO B 1 169 ? 7.359 -6.508 -1.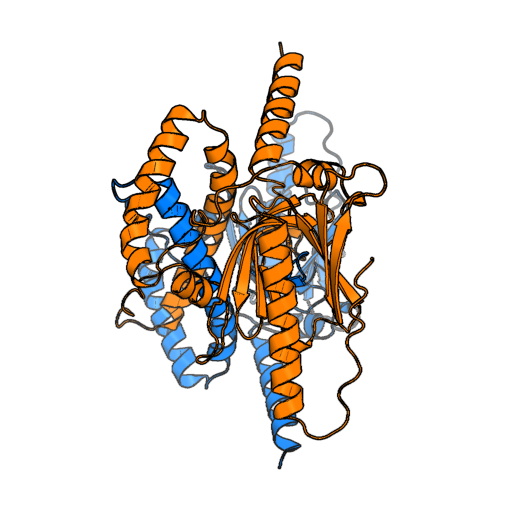634 1 80.94 169 PRO B CA 1
ATOM 3302 C C . PRO B 1 169 ? 7.859 -5.617 -2.771 1 80.94 169 PRO B C 1
ATOM 3304 O O . PRO B 1 169 ? 9.062 -5.527 -3.004 1 80.94 169 PRO B O 1
ATOM 3307 N N . LEU B 1 170 ? 6.941 -5.031 -3.387 1 87.5 170 LEU B N 1
ATOM 3308 C CA . LEU B 1 170 ? 7.262 -4.125 -4.484 1 87.5 170 LEU B CA 1
ATOM 3309 C C . LEU B 1 170 ? 6.781 -2.709 -4.18 1 87.5 170 LEU B C 1
ATOM 3311 O O . LEU B 1 170 ? 5.801 -2.525 -3.449 1 87.5 170 LEU B O 1
ATOM 3315 N N . SER B 1 171 ? 7.453 -1.774 -4.715 1 88.69 171 SER B N 1
ATOM 3316 C CA . SER B 1 171 ? 7.125 -0.376 -4.457 1 88.69 171 SER B CA 1
ATOM 3317 C C . SER B 1 171 ? 6.156 0.166 -5.5 1 88.69 171 SER B C 1
ATOM 3319 O O . SER B 1 171 ? 6.168 -0.271 -6.656 1 88.69 171 SER B O 1
ATOM 3321 N N . PHE B 1 172 ? 5.301 1.07 -5.098 1 92.19 172 PHE B N 1
ATOM 3322 C CA . PHE B 1 172 ? 4.438 1.829 -5.992 1 92.19 172 PHE B CA 1
ATOM 3323 C C . PHE B 1 172 ? 3.949 3.105 -5.32 1 92.19 172 PHE B C 1
ATOM 3325 O O . PHE B 1 172 ? 4.145 3.295 -4.117 1 92.19 172 PHE B O 1
ATOM 3332 N N . ARG B 1 173 ? 3.463 4.008 -6.133 1 93.38 173 ARG B N 1
ATOM 3333 C CA . ARG B 1 173 ? 3.004 5.293 -5.617 1 93.38 173 ARG B CA 1
ATOM 3334 C C . ARG B 1 173 ? 1.528 5.238 -5.238 1 93.38 173 ARG B C 1
ATOM 3336 O O . ARG B 1 173 ? 0.687 4.855 -6.051 1 93.38 173 ARG B O 1
ATOM 3343 N N . ALA B 1 174 ? 1.175 5.566 -3.967 1 92.69 174 ALA B N 1
ATOM 3344 C CA . ALA B 1 174 ? -0.211 5.664 -3.516 1 92.69 174 ALA B CA 1
ATOM 3345 C C . ALA B 1 174 ? -0.878 6.922 -4.059 1 92.69 174 ALA B C 1
ATOM 3347 O O . ALA B 1 174 ? -0.199 7.836 -4.535 1 92.69 174 ALA B O 1
ATOM 3348 N N . PRO B 1 175 ? -2.248 7.016 -3.982 1 94.25 175 PRO B N 1
ATOM 3349 C CA . PRO B 1 175 ? -2.943 8.203 -4.477 1 94.25 175 PRO B CA 1
ATOM 3350 C C . PRO B 1 175 ? -2.523 9.477 -3.75 1 94.25 175 PRO B C 1
ATOM 3352 O O . PRO B 1 175 ? -2.594 10.57 -4.32 1 94.25 175 PRO B O 1
ATOM 3355 N N . SER B 1 176 ? -2.088 9.375 -2.533 1 93.06 176 SER B N 1
ATOM 3356 C CA . SER B 1 176 ? -1.621 10.531 -1.77 1 93.06 176 SER B CA 1
ATOM 3357 C C . SER B 1 176 ? -0.325 11.086 -2.35 1 93.06 176 SER B C 1
ATOM 3359 O O . SER B 1 176 ? 0.072 12.211 -2.027 1 93.06 176 SER B O 1
ATOM 3361 N N . GLY B 1 177 ? 0.358 10.289 -3.15 1 92.19 177 GLY B N 1
ATOM 3362 C CA . GLY B 1 177 ? 1.646 10.664 -3.711 1 92.19 177 GLY B CA 1
ATOM 3363 C C . GLY B 1 177 ? 2.818 10 -3.012 1 92.19 177 GLY B C 1
ATOM 3364 O O . GLY B 1 177 ? 3.945 10.031 -3.512 1 92.19 177 GLY B O 1
ATOM 3365 N N . GLN B 1 178 ? 2.588 9.336 -1.905 1 89.56 178 GLN B N 1
ATOM 3366 C CA . GLN B 1 178 ? 3.668 8.703 -1.155 1 89.56 178 GLN B CA 1
ATOM 3367 C C . GLN B 1 178 ? 4.074 7.375 -1.786 1 89.56 178 GLN B C 1
ATOM 3369 O O . GLN B 1 178 ? 3.254 6.707 -2.422 1 89.56 178 GLN B O 1
ATOM 3374 N N . GLU B 1 179 ? 5.309 7.023 -1.562 1 87.75 179 GLU B N 1
ATOM 3375 C CA . GLU B 1 179 ? 5.746 5.68 -1.92 1 87.75 179 GLU B CA 1
ATOM 3376 C C . GLU B 1 179 ? 5.277 4.652 -0.893 1 87.75 179 GLU B C 1
ATOM 3378 O O . GLU B 1 179 ? 5.336 4.902 0.313 1 87.75 179 GLU B O 1
ATOM 3383 N N . THR B 1 180 ? 4.766 3.576 -1.346 1 84.06 180 THR B N 1
ATOM 3384 C CA . THR B 1 180 ? 4.348 2.484 -0.471 1 84.06 180 THR B CA 1
ATOM 3385 C C . THR B 1 180 ? 4.816 1.142 -1.021 1 84.06 180 THR B C 1
ATOM 3387 O O . THR B 1 180 ? 5.426 1.081 -2.092 1 84.06 180 THR B O 1
ATOM 3390 N N . TRP B 1 181 ? 4.648 0.069 -0.172 1 82.06 181 TRP B N 1
ATOM 3391 C CA . TRP B 1 181 ? 5.164 -1.256 -0.497 1 82.06 181 TRP B CA 1
ATOM 3392 C C . TRP B 1 181 ? 4.137 -2.336 -0.174 1 82.06 181 TRP B C 1
ATOM 3394 O O . TRP B 1 181 ? 3.445 -2.258 0.844 1 82.06 181 TRP B O 1
ATOM 3404 N N . SER B 1 182 ? 4.07 -3.295 -1.04 1 83.44 182 SER B N 1
ATOM 3405 C CA . SER B 1 182 ? 3.225 -4.461 -0.799 1 83.44 182 SER B CA 1
ATOM 3406 C C . SER B 1 182 ? 3.67 -5.648 -1.644 1 83.44 182 SER B C 1
ATOM 3408 O O . SER B 1 182 ? 4.344 -5.477 -2.662 1 83.44 182 SER B O 1
ATOM 3410 N N . TYR B 1 183 ? 3.303 -6.797 -1.17 1 84.38 183 TYR B N 1
ATOM 3411 C CA . TYR B 1 183 ? 3.441 -7.953 -2.049 1 84.38 183 TYR B CA 1
ATOM 3412 C C . TYR B 1 183 ? 2.479 -7.859 -3.229 1 84.38 183 TYR B C 1
ATOM 3414 O O . TYR B 1 183 ? 1.375 -7.328 -3.096 1 84.38 183 TYR B O 1
ATOM 3422 N N . TYR B 1 184 ? 3 -8.367 -4.316 1 89.88 184 TYR B N 1
ATOM 3423 C CA . TYR B 1 184 ? 2.152 -8.492 -5.496 1 89.88 184 TYR B CA 1
ATOM 3424 C C . TYR B 1 184 ? 1.279 -9.734 -5.414 1 89.88 184 TYR B C 1
ATOM 3426 O O . TYR B 1 184 ? 1.786 -10.859 -5.43 1 89.88 184 TYR B O 1
ATOM 3434 N N . LYS B 1 185 ? 0.006 -9.578 -5.352 1 90.5 185 LYS B N 1
ATOM 3435 C CA . LYS B 1 185 ? -0.896 -10.719 -5.219 1 90.5 185 LYS B CA 1
ATOM 3436 C C . LYS B 1 185 ? -1.959 -10.703 -6.316 1 90.5 185 LYS B C 1
ATOM 3438 O O . LYS B 1 185 ? -2.51 -9.648 -6.645 1 90.5 185 LYS B O 1
ATOM 3443 N N . VAL B 1 186 ? -2.152 -11.867 -6.875 1 95.12 186 VAL B N 1
ATOM 3444 C CA . VAL B 1 186 ? -3.217 -12.117 -7.84 1 95.12 186 VAL B CA 1
ATOM 3445 C C . VAL B 1 186 ? -3.973 -13.391 -7.457 1 95.12 186 VAL B C 1
ATOM 3447 O O . VAL B 1 186 ? -3.363 -14.391 -7.074 1 95.12 186 VAL B O 1
ATOM 3450 N N . MET B 1 187 ? -5.223 -13.289 -7.48 1 95.12 187 MET B N 1
ATOM 3451 C CA . MET B 1 187 ? -6.062 -14.469 -7.285 1 95.12 187 MET B CA 1
ATOM 3452 C C . MET B 1 187 ? -7.148 -14.547 -8.352 1 95.12 187 MET B C 1
ATOM 3454 O O . MET B 1 187 ? -7.965 -13.633 -8.484 1 95.12 187 MET B O 1
ATOM 3458 N N . ILE B 1 188 ? -7.141 -15.617 -9.094 1 97.06 188 ILE B N 1
ATOM 3459 C CA . ILE B 1 188 ? -8.102 -15.844 -10.172 1 97.06 188 ILE B CA 1
ATOM 3460 C C . ILE B 1 188 ? -8.93 -17.094 -9.867 1 97.06 188 ILE B C 1
ATOM 3462 O O . ILE B 1 188 ? -8.414 -18.219 -9.922 1 97.06 188 ILE B O 1
ATOM 3466 N N . PRO B 1 189 ? -10.195 -16.922 -9.562 1 96.81 189 PRO B N 1
ATOM 3467 C CA . PRO B 1 189 ? -11.023 -18.125 -9.43 1 96.81 189 PRO B CA 1
ATOM 3468 C C . PRO B 1 189 ? -11.047 -18.969 -10.711 1 96.81 189 PRO B C 1
ATOM 3470 O O . PRO B 1 189 ? -11.141 -18.422 -11.812 1 96.81 189 PRO B O 1
ATOM 3473 N N . LEU B 1 190 ? -11.008 -20.25 -10.555 1 97.5 190 LEU B N 1
ATOM 3474 C CA . LEU B 1 190 ? -10.992 -21.141 -11.703 1 97.5 190 LEU B CA 1
ATOM 3475 C C . LEU B 1 190 ? -12.219 -20.922 -12.578 1 97.5 190 LEU B C 1
ATOM 3477 O O . LEU B 1 190 ? -12.125 -20.969 -13.805 1 97.5 190 LEU B O 1
ATOM 3481 N N . GLY B 1 191 ? -13.336 -20.625 -12.008 1 96 191 GLY B N 1
ATOM 3482 C CA . GLY B 1 191 ? -14.578 -20.422 -12.734 1 96 191 GLY B CA 1
ATOM 3483 C C . GLY B 1 191 ? -14.57 -19.156 -13.57 1 96 191 GLY B C 1
ATOM 3484 O O . GLY B 1 191 ? -15.43 -18.984 -14.438 1 96 191 GLY B O 1
ATOM 3485 N N . LYS B 1 192 ? -13.594 -18.328 -13.391 1 96.62 192 LYS B N 1
ATOM 3486 C CA . LYS B 1 192 ? -13.523 -17.078 -14.125 1 96.62 192 LYS B CA 1
ATOM 3487 C C . LYS B 1 192 ? -12.453 -17.125 -15.211 1 96.62 192 LYS B C 1
ATOM 3489 O O . LYS B 1 192 ? -12.188 -16.125 -15.883 1 96.62 192 LYS B O 1
ATOM 3494 N N . ILE B 1 193 ? -11.781 -18.266 -15.359 1 97.44 193 ILE B N 1
ATOM 3495 C CA . ILE B 1 193 ? -10.758 -18.422 -16.391 1 97.44 193 ILE B CA 1
ATOM 3496 C C . ILE B 1 193 ? -11.406 -18.859 -17.703 1 97.44 193 ILE B C 1
ATOM 3498 O O . ILE B 1 193 ? -12.07 -19.906 -17.75 1 97.44 193 ILE B O 1
ATOM 3502 N N . ALA B 1 194 ? -11.242 -18.078 -18.734 1 96.69 194 ALA B N 1
ATOM 3503 C CA . ALA B 1 194 ? -11.781 -18.391 -20.062 1 96.69 194 ALA B CA 1
ATOM 3504 C C . ALA B 1 194 ? -10.836 -19.297 -20.828 1 96.69 194 ALA B C 1
ATOM 3506 O O . ALA B 1 194 ? -11.281 -20.234 -21.5 1 96.69 194 ALA B O 1
ATOM 3507 N N . ASN B 1 195 ? -9.516 -19 -20.688 1 96.62 195 ASN B N 1
ATOM 3508 C CA . ASN B 1 195 ? -8.555 -19.75 -21.484 1 96.62 195 ASN B CA 1
ATOM 3509 C C . ASN B 1 195 ? -7.184 -19.781 -20.812 1 96.62 195 ASN B C 1
ATOM 3511 O O . ASN B 1 195 ? -6.773 -18.812 -20.172 1 96.62 195 ASN B O 1
ATOM 3515 N N . VAL B 1 196 ? -6.562 -20.891 -20.906 1 97.81 196 VAL B N 1
ATOM 3516 C CA . VAL B 1 196 ? -5.152 -21.062 -20.578 1 97.81 196 VAL B CA 1
ATOM 3517 C C . VAL B 1 196 ? -4.398 -21.578 -21.812 1 97.81 196 VAL B C 1
ATOM 3519 O O . VAL B 1 196 ? -4.75 -22.609 -22.375 1 97.81 196 VAL B O 1
ATOM 3522 N N . SER B 1 197 ? -3.273 -20.828 -22.172 1 95.81 197 SER B N 1
ATOM 3523 C CA . SER B 1 197 ? -2.59 -21.188 -23.406 1 95.81 197 SER B CA 1
ATOM 3524 C C . SER B 1 197 ? -1.075 -21.109 -23.25 1 95.81 197 SER B C 1
ATOM 3526 O O . SER B 1 197 ? -0.531 -20.016 -23.016 1 95.81 197 SER B O 1
ATOM 3528 N N . PRO B 1 198 ? -0.443 -22.25 -23.312 1 94.5 198 PRO B N 1
ATOM 3529 C CA . PRO B 1 198 ? 1.007 -22.156 -23.484 1 94.5 198 PRO B CA 1
ATOM 3530 C C . PRO B 1 198 ? 1.396 -21.5 -24.812 1 94.5 198 PRO B C 1
ATOM 3532 O O . PRO B 1 198 ? 0.844 -21.828 -25.859 1 94.5 198 PRO B O 1
ATOM 3535 N N . THR B 1 199 ? 2.186 -20.406 -24.703 1 90.44 199 THR B N 1
ATOM 3536 C CA . THR B 1 199 ? 2.557 -19.656 -25.891 1 90.44 199 THR B CA 1
ATOM 3537 C C . THR B 1 199 ? 4.055 -19.375 -25.906 1 90.44 199 THR B C 1
ATOM 3539 O O . THR B 1 199 ? 4.734 -19.547 -24.891 1 90.44 199 THR B O 1
ATOM 3542 N N . THR B 1 200 ? 4.547 -19.109 -27.062 1 85.94 200 THR B N 1
ATOM 3543 C CA . THR B 1 200 ? 5.934 -18.672 -27.219 1 85.94 200 THR B CA 1
ATOM 3544 C C . THR B 1 200 ? 6 -17.266 -27.812 1 85.94 200 THR B C 1
ATOM 3546 O O . THR B 1 200 ? 5.016 -16.781 -28.359 1 85.94 200 THR B O 1
ATOM 3549 N N . SER B 1 201 ? 7.043 -16.594 -27.516 1 77.56 201 SER B N 1
ATOM 3550 C CA . SER B 1 201 ? 7.242 -15.305 -28.172 1 77.56 201 SER B CA 1
ATOM 3551 C C . SER B 1 201 ? 7.562 -15.477 -29.656 1 77.56 201 SER B C 1
ATOM 3553 O O . SER B 1 201 ? 8.227 -16.438 -30.047 1 77.56 201 SER B O 1
ATOM 3555 N N . GLY B 1 202 ? 6.777 -14.945 -30.656 1 68.31 202 GLY B N 1
ATOM 3556 C CA . GLY B 1 202 ? 6.867 -15.086 -32.094 1 68.31 202 GLY B CA 1
ATOM 3557 C C . GLY B 1 202 ? 8.281 -15.32 -32.594 1 68.31 202 GLY B C 1
ATOM 3558 O O . GLY B 1 202 ? 8.5 -16.062 -33.531 1 68.31 202 GLY B O 1
ATOM 3559 N N . GLY B 1 203 ? 9.203 -14.828 -32 1 68.69 203 GLY B N 1
ATOM 3560 C CA . GLY B 1 203 ? 10.508 -14.945 -32.625 1 68.69 203 GLY B CA 1
ATOM 3561 C C . GLY B 1 203 ? 11.469 -15.828 -31.844 1 68.69 203 GLY B C 1
ATOM 3562 O O . GLY B 1 203 ? 12.57 -16.125 -32.312 1 68.69 203 GLY B O 1
ATOM 3563 N N . ASN B 1 204 ? 11.133 -16.344 -30.781 1 80.75 204 ASN B N 1
ATOM 3564 C CA . ASN B 1 204 ? 12.055 -17.156 -29.984 1 80.75 204 ASN B CA 1
ATOM 3565 C C . ASN B 1 204 ? 11.32 -18.281 -29.25 1 80.75 204 ASN B C 1
ATOM 3567 O O . ASN B 1 204 ? 10.766 -18.047 -28.172 1 80.75 204 ASN B O 1
ATOM 3571 N N . PRO B 1 205 ? 11.383 -19.5 -29.812 1 82.31 205 PRO B N 1
ATOM 3572 C CA . PRO B 1 205 ? 10.656 -20.625 -29.234 1 82.31 205 PRO B CA 1
ATOM 3573 C C . PRO B 1 205 ? 11.117 -20.953 -27.812 1 82.31 205 PRO B C 1
ATOM 3575 O O . PRO B 1 205 ? 10.422 -21.656 -27.078 1 82.31 205 PRO B O 1
ATOM 3578 N N . ALA B 1 206 ? 12.25 -20.422 -27.5 1 84.69 206 ALA B N 1
ATOM 3579 C CA . ALA B 1 206 ? 12.773 -20.703 -26.156 1 84.69 206 ALA B CA 1
ATOM 3580 C C . ALA B 1 206 ? 12.062 -19.859 -25.094 1 84.69 206 ALA B C 1
ATOM 3582 O O . ALA B 1 206 ? 12.078 -20.203 -23.922 1 84.69 206 ALA B O 1
ATOM 3583 N N . GLN B 1 207 ? 11.453 -18.828 -25.594 1 91.06 207 GLN B N 1
ATOM 3584 C CA . GLN B 1 207 ? 10.711 -17.984 -24.672 1 91.06 207 GLN B CA 1
ATOM 3585 C C . GLN B 1 207 ? 9.266 -18.438 -24.531 1 91.06 207 GLN B C 1
ATOM 3587 O O . GLN B 1 207 ? 8.422 -18.109 -25.375 1 91.06 207 GLN B O 1
ATOM 3592 N N . LYS B 1 208 ? 9.023 -19.141 -23.5 1 92.75 208 LYS B N 1
ATOM 3593 C CA . LYS B 1 208 ? 7.715 -19.75 -23.281 1 92.75 208 LYS B CA 1
ATOM 3594 C C . LYS B 1 208 ? 6.934 -19.016 -22.203 1 92.75 208 LYS B C 1
ATOM 3596 O O . LYS B 1 208 ? 7.504 -18.609 -21.188 1 92.75 208 LYS B O 1
ATOM 3601 N N . PHE B 1 209 ? 5.609 -18.875 -22.5 1 95.12 209 PHE B N 1
ATOM 3602 C CA . PHE B 1 209 ? 4.688 -18.234 -21.578 1 95.12 209 PHE B CA 1
ATOM 3603 C C . PHE B 1 209 ? 3.414 -19.047 -21.422 1 95.12 209 PHE B C 1
ATOM 3605 O O . PHE B 1 209 ? 2.988 -19.734 -22.359 1 95.12 209 PHE B O 1
ATOM 3612 N N . ILE B 1 210 ? 2.912 -19.062 -20.281 1 97.31 210 ILE B N 1
ATOM 3613 C CA . ILE B 1 210 ? 1.528 -19.484 -20.109 1 97.31 210 ILE B CA 1
ATOM 3614 C C . ILE B 1 210 ? 0.612 -18.266 -20.062 1 97.31 210 ILE B C 1
ATOM 3616 O O . ILE B 1 210 ? 0.707 -17.453 -19.141 1 97.31 210 ILE B O 1
ATOM 3620 N N . HIS B 1 211 ? -0.183 -18.125 -20.984 1 97.75 211 HIS B N 1
ATOM 3621 C CA . HIS B 1 211 ? -1.122 -17.016 -21.109 1 97.75 211 HIS B CA 1
ATOM 3622 C C . HIS B 1 211 ? -2.484 -17.375 -20.531 1 97.75 211 HIS B C 1
ATOM 3624 O O . HIS B 1 211 ? -3.117 -18.328 -20.969 1 97.75 211 HIS B O 1
ATOM 3630 N N . VAL B 1 212 ? -2.951 -16.672 -19.516 1 98.12 212 VAL B N 1
ATOM 3631 C CA . VAL B 1 212 ? -4.246 -16.906 -18.875 1 98.12 212 VAL B CA 1
ATOM 3632 C C . VAL B 1 212 ? -5.168 -15.719 -19.156 1 98.12 212 VAL B C 1
ATOM 3634 O O . VAL B 1 212 ? -4.801 -14.57 -18.906 1 98.12 212 VAL B O 1
ATOM 3637 N N . VAL B 1 213 ? -6.305 -15.977 -19.672 1 97.88 213 VAL B N 1
ATOM 3638 C CA . VAL B 1 213 ? -7.297 -14.945 -19.969 1 97.88 213 VAL B CA 1
ATOM 3639 C C . VAL B 1 213 ? -8.57 -15.219 -19.172 1 97.88 213 VAL B C 1
ATOM 3641 O O . VAL B 1 213 ? -9.07 -16.344 -19.156 1 97.88 213 VAL B O 1
ATOM 3644 N N . THR B 1 214 ? -9.078 -14.195 -18.469 1 97.5 214 THR B N 1
ATOM 3645 C CA . THR B 1 214 ? -10.312 -14.344 -17.719 1 97.5 214 THR B CA 1
ATOM 3646 C C . THR B 1 214 ? -11.523 -14.031 -18.594 1 97.5 214 THR B C 1
ATOM 3648 O O . THR B 1 214 ? -11.391 -13.469 -19.672 1 97.5 214 THR B O 1
ATOM 3651 N N . VAL B 1 215 ? -12.703 -14.375 -18.078 1 96.81 215 VAL B N 1
ATOM 3652 C CA . VAL B 1 215 ? -13.953 -14.195 -18.797 1 96.81 215 VAL B CA 1
ATOM 3653 C C . VAL B 1 215 ? -14.203 -12.711 -19.031 1 96.81 215 VAL B C 1
ATOM 3655 O O . VAL B 1 215 ? -14.805 -12.32 -20.031 1 96.81 215 VAL B O 1
ATOM 3658 N N . ASP B 1 216 ? -13.758 -11.852 -18.172 1 95.5 216 ASP B N 1
ATOM 3659 C CA . ASP B 1 216 ? -13.969 -10.414 -18.281 1 95.5 216 ASP B CA 1
ATOM 3660 C C . ASP B 1 216 ? -12.836 -9.742 -19.047 1 95.5 216 ASP B C 1
ATOM 3662 O O . ASP B 1 216 ? -12.719 -8.516 -19.062 1 95.5 216 ASP B O 1
ATOM 3666 N N . GLY B 1 217 ? -11.914 -10.453 -19.562 1 95.69 217 GLY B N 1
ATOM 3667 C CA . GLY B 1 217 ? -10.938 -9.93 -20.5 1 95.69 217 GLY B CA 1
ATOM 3668 C C . GLY B 1 217 ? -9.617 -9.562 -19.859 1 95.69 217 GLY B C 1
ATOM 3669 O O . GLY B 1 217 ? -8.766 -8.93 -20.484 1 95.69 217 GLY B O 1
ATOM 3670 N N . HIS B 1 218 ? -9.406 -9.922 -18.609 1 96.75 218 HIS B N 1
ATOM 3671 C CA . HIS B 1 218 ? -8.102 -9.719 -17.984 1 96.75 218 HIS B CA 1
ATOM 3672 C C . HIS B 1 218 ? -7.102 -10.781 -18.438 1 96.75 218 HIS B C 1
ATOM 3674 O O . HIS B 1 218 ? -7.465 -11.953 -18.609 1 96.75 218 HIS B O 1
ATOM 3680 N N . GLU B 1 219 ? -5.82 -10.344 -18.609 1 97.81 219 GLU B N 1
ATOM 3681 C CA . GLU B 1 219 ? -4.793 -11.242 -19.125 1 97.81 219 GLU B CA 1
ATOM 3682 C C . GLU B 1 219 ? -3.59 -11.305 -18.188 1 97.81 219 GLU B C 1
ATOM 3684 O O . GLU B 1 219 ? -3.184 -10.289 -17.625 1 97.81 219 GLU B O 1
ATOM 3689 N N . PHE B 1 220 ? -3.059 -12.477 -18.094 1 98.19 220 PHE B N 1
ATOM 3690 C CA . PHE B 1 220 ? -1.862 -12.727 -17.312 1 98.19 220 PHE B CA 1
ATOM 3691 C C . PHE B 1 220 ? -0.895 -13.641 -18.047 1 98.19 220 PHE B C 1
ATOM 3693 O O . PHE B 1 220 ? -1.314 -14.594 -18.703 1 98.19 220 PHE B O 1
ATOM 3700 N N . TRP B 1 221 ? 0.388 -13.344 -17.969 1 97.56 221 TRP B N 1
ATOM 3701 C CA . TRP B 1 221 ? 1.437 -14.172 -18.562 1 97.56 221 TRP B CA 1
ATOM 3702 C C . TRP B 1 221 ? 2.434 -14.625 -17.5 1 97.56 221 TRP B C 1
ATOM 3704 O O . TRP B 1 221 ? 3.061 -13.797 -16.844 1 97.56 221 TRP B O 1
ATOM 3714 N N . PHE B 1 222 ? 2.59 -15.891 -17.391 1 97.38 222 PHE B N 1
ATOM 3715 C CA . PHE B 1 222 ? 3.568 -16.484 -16.484 1 97.38 222 PHE B CA 1
ATOM 3716 C C . PHE B 1 222 ? 4.711 -17.125 -17.266 1 97.38 222 PHE B C 1
ATOM 3718 O O . PHE B 1 222 ? 4.492 -17.703 -18.328 1 97.38 222 PHE B O 1
ATOM 3725 N N . MET B 1 223 ? 5.949 -17.062 -16.688 1 95.75 223 MET B N 1
ATOM 3726 C CA . MET B 1 223 ? 7.121 -17.547 -17.406 1 95.75 223 MET B CA 1
ATOM 3727 C C . MET B 1 223 ? 8.219 -17.953 -16.438 1 95.75 223 MET B C 1
ATOM 3729 O O . MET B 1 223 ? 8.086 -17.766 -15.219 1 95.75 223 MET B O 1
ATOM 3733 N N . GLY B 1 224 ? 9.188 -18.625 -17.016 1 93.19 224 GLY B N 1
ATOM 3734 C CA . GLY B 1 224 ? 10.383 -18.922 -16.25 1 93.19 224 GLY B CA 1
ATOM 3735 C C . GLY B 1 224 ? 10.234 -20.156 -15.367 1 93.19 224 GLY B C 1
ATOM 3736 O O . GLY B 1 224 ? 10.914 -20.281 -14.344 1 93.19 224 GLY B O 1
ATOM 3737 N N . PHE B 1 225 ? 9.43 -21.094 -15.773 1 93 225 PHE B N 1
ATOM 3738 C CA . PHE B 1 225 ? 9.219 -22.328 -15.023 1 93 225 PHE B CA 1
ATOM 3739 C C . PHE B 1 225 ? 10.398 -23.266 -15.211 1 93 225 PHE B C 1
ATOM 3741 O O . PHE B 1 225 ? 10.914 -23.422 -16.312 1 93 225 PHE B O 1
ATOM 3748 N N . VAL B 1 226 ? 10.812 -23.969 -14.078 1 90.75 226 VAL B N 1
ATOM 3749 C CA . VAL B 1 226 ? 11.797 -25.031 -14.219 1 90.75 226 VAL B CA 1
ATOM 3750 C C . VAL B 1 226 ? 11.242 -26.125 -15.125 1 90.75 226 VAL B C 1
ATOM 3752 O O . VAL B 1 226 ? 11.945 -26.625 -16.016 1 90.75 226 VAL B O 1
ATOM 3755 N N . ASN B 1 227 ? 10.047 -26.484 -14.883 1 91.81 227 ASN B N 1
ATOM 3756 C CA . ASN B 1 227 ? 9.336 -27.438 -15.734 1 91.81 227 ASN B CA 1
ATOM 3757 C C . ASN B 1 227 ? 8.086 -26.812 -16.344 1 91.81 227 ASN B C 1
ATOM 3759 O O . ASN B 1 227 ? 6.988 -26.922 -15.789 1 91.81 227 ASN B O 1
ATOM 3763 N N . PHE B 1 228 ? 8.242 -26.281 -17.469 1 94 228 PHE B N 1
ATOM 3764 C CA . PHE B 1 228 ? 7.195 -25.531 -18.156 1 94 228 PHE B CA 1
ATOM 3765 C C . PHE B 1 228 ? 6.004 -26.422 -18.453 1 94 228 PHE B C 1
ATOM 3767 O O . PHE B 1 228 ? 4.859 -26.047 -18.219 1 94 228 PHE B O 1
ATOM 3774 N N . GLU B 1 229 ? 6.289 -27.562 -18.984 1 94.62 229 GLU B N 1
ATOM 3775 C CA . GLU B 1 229 ? 5.234 -28.484 -19.406 1 94.62 229 GLU B CA 1
ATOM 3776 C C . GLU B 1 229 ? 4.387 -28.922 -18.219 1 94.62 229 GLU B C 1
ATOM 3778 O O . GLU B 1 229 ? 3.16 -29.016 -18.312 1 94.62 229 GLU B O 1
ATOM 3783 N N . LYS B 1 230 ? 5.043 -29.203 -17.172 1 95.62 230 LYS B N 1
ATOM 3784 C CA . LYS B 1 230 ? 4.336 -29.625 -15.969 1 95.62 230 LYS B CA 1
ATOM 3785 C C . LYS B 1 230 ? 3.42 -28.516 -15.445 1 95.62 230 LYS B C 1
ATOM 3787 O O . LYS B 1 230 ? 2.281 -28.781 -15.055 1 95.62 230 LYS B O 1
ATOM 3792 N N . ALA B 1 231 ? 3.904 -27.266 -15.461 1 96.25 231 ALA B N 1
ATOM 3793 C CA . ALA B 1 231 ? 3.1 -26.141 -15 1 96.25 231 ALA B CA 1
ATOM 3794 C C . ALA B 1 231 ? 1.878 -25.938 -15.891 1 96.25 231 ALA B C 1
ATOM 3796 O O . ALA B 1 231 ? 0.761 -25.766 -15.398 1 96.25 231 ALA B O 1
ATOM 3797 N N . ALA B 1 232 ? 2.117 -26.016 -17.188 1 97.25 232 ALA B N 1
ATOM 3798 C CA . ALA B 1 232 ? 1.02 -25.844 -18.141 1 97.25 232 ALA B CA 1
ATOM 3799 C C . ALA B 1 232 ? -0.031 -26.938 -17.938 1 97.25 232 ALA B C 1
ATOM 3801 O O . ALA B 1 232 ? -1.232 -26.656 -17.938 1 97.25 232 ALA B O 1
ATOM 3802 N N . GLU B 1 233 ? 0.424 -28.109 -17.766 1 97.56 233 GLU B N 1
ATOM 3803 C CA . GLU B 1 233 ? -0.47 -29.25 -17.594 1 97.56 233 GLU B CA 1
ATOM 3804 C C . GLU B 1 233 ? -1.32 -29.109 -16.344 1 97.56 233 GLU B C 1
ATOM 3806 O O . GLU B 1 233 ? -2.533 -29.312 -16.375 1 97.56 233 GLU B O 1
ATOM 3811 N N . HIS B 1 234 ? -0.7 -28.797 -15.281 1 97.25 234 HIS B N 1
ATOM 3812 C CA . HIS B 1 234 ? -1.423 -28.656 -14.016 1 97.25 234 HIS B CA 1
ATOM 3813 C C . HIS B 1 234 ? -2.453 -27.547 -14.086 1 97.25 234 HIS B C 1
ATOM 3815 O O . HIS B 1 234 ? -3.547 -27.656 -13.531 1 97.25 234 HIS B O 1
ATOM 3821 N N . LEU B 1 235 ? -2.092 -26.438 -14.734 1 97.88 235 LEU B N 1
ATOM 3822 C CA . LEU B 1 235 ? -3.027 -25.328 -14.883 1 97.88 235 LEU B CA 1
ATOM 3823 C C . LEU B 1 235 ? -4.227 -25.734 -15.734 1 97.88 235 LEU B C 1
ATOM 3825 O O . LEU B 1 235 ? -5.371 -25.484 -15.359 1 97.88 235 LEU B O 1
ATOM 3829 N N . LEU B 1 236 ? -3.938 -26.391 -16.812 1 97.44 236 LEU B N 1
ATOM 3830 C CA . LEU B 1 236 ? -4.996 -26.859 -17.703 1 97.44 236 LEU B CA 1
ATOM 3831 C C . LEU B 1 236 ? -5.887 -27.875 -17.016 1 97.44 236 LEU B C 1
ATOM 3833 O O . LEU B 1 236 ? -7.113 -27.828 -17.141 1 97.44 236 LEU B O 1
ATOM 3837 N N . ASP B 1 237 ? -5.324 -28.75 -16.297 1 97.44 237 ASP B N 1
ATOM 3838 C CA . ASP B 1 237 ? -6.07 -29.766 -15.555 1 97.44 237 ASP B CA 1
ATOM 3839 C C . ASP B 1 237 ? -6.984 -29.125 -14.516 1 97.44 237 ASP B C 1
ATOM 3841 O O . ASP B 1 237 ? -8.117 -29.578 -14.312 1 97.44 237 ASP B O 1
ATOM 3845 N N . ALA B 1 238 ? -6.434 -28.156 -13.836 1 97.19 238 ALA B N 1
ATOM 3846 C CA . ALA B 1 238 ? -7.223 -27.5 -12.797 1 97.19 238 ALA B CA 1
ATOM 3847 C C . ALA B 1 238 ? -8.477 -26.859 -13.383 1 97.19 238 ALA B C 1
ATOM 3849 O O . ALA B 1 238 ? -9.562 -26.969 -12.812 1 97.19 238 ALA B O 1
ATOM 3850 N N . VAL B 1 239 ? -8.336 -26.188 -14.508 1 96.75 239 VAL B N 1
ATOM 3851 C CA . VAL B 1 239 ? -9.461 -25.531 -15.156 1 96.75 239 VAL B CA 1
ATOM 3852 C C . VAL B 1 239 ? -10.445 -26.578 -15.664 1 96.75 239 VAL B C 1
ATOM 3854 O O . VAL B 1 239 ? -11.664 -26.438 -15.492 1 96.75 239 VAL B O 1
ATOM 3857 N N . ALA B 1 240 ? -9.953 -27.656 -16.234 1 95.81 240 ALA B N 1
ATOM 3858 C CA . ALA B 1 240 ? -10.789 -28.734 -16.75 1 95.81 240 ALA B CA 1
ATOM 3859 C C . ALA B 1 240 ? -11.562 -29.422 -15.625 1 95.81 240 ALA B C 1
ATOM 3861 O O . ALA B 1 240 ? -12.758 -29.688 -15.75 1 95.81 240 ALA B O 1
ATOM 3862 N N . ASP B 1 241 ? -10.852 -29.75 -14.57 1 95.12 241 ASP B N 1
ATOM 3863 C CA . ASP B 1 241 ? -11.469 -30.406 -13.422 1 95.12 241 ASP B CA 1
ATOM 3864 C C . ASP B 1 241 ? -12.602 -29.562 -12.852 1 95.12 241 ASP B C 1
ATOM 3866 O O . ASP B 1 241 ? -13.648 -30.078 -12.469 1 95.12 241 ASP B O 1
ATOM 3870 N N . TYR B 1 242 ? -12.344 -28.312 -12.773 1 94.06 242 TYR B N 1
ATOM 3871 C CA . TYR B 1 242 ? -13.352 -27.406 -12.234 1 94.06 242 TYR B CA 1
ATOM 3872 C C . TYR B 1 242 ? -14.586 -27.375 -13.133 1 94.06 242 TYR B C 1
ATOM 3874 O O . TYR B 1 242 ? -15.711 -27.406 -12.641 1 94.06 242 TYR B O 1
ATOM 3882 N N . ALA B 1 243 ? -14.344 -27.266 -14.406 1 92 243 ALA B N 1
ATOM 3883 C CA . ALA B 1 243 ? -15.445 -27.234 -15.367 1 92 243 ALA B CA 1
ATOM 3884 C C . ALA B 1 243 ? -16.266 -28.531 -15.297 1 92 243 ALA B C 1
ATOM 3886 O O . ALA B 1 243 ? -17.5 -28.484 -15.367 1 92 243 ALA B O 1
ATOM 3887 N N . ALA B 1 244 ? -15.609 -29.578 -15.141 1 92.19 244 ALA B N 1
ATOM 3888 C CA . ALA B 1 244 ? -16.281 -30.875 -15.062 1 92.19 244 ALA B CA 1
ATOM 3889 C C . ALA B 1 244 ? -17.125 -30.969 -13.789 1 92.19 244 ALA B C 1
ATOM 3891 O O . ALA B 1 244 ? -18.25 -31.469 -13.82 1 92.19 244 ALA B O 1
ATOM 3892 N N . ALA B 1 245 ? -16.594 -30.469 -12.734 1 89.75 245 ALA B N 1
ATOM 3893 C CA . ALA B 1 245 ? -17.328 -30.5 -11.469 1 89.75 245 ALA B CA 1
ATOM 3894 C C . ALA B 1 245 ? -18.531 -29.562 -11.523 1 89.75 245 ALA B C 1
ATOM 3896 O O . ALA B 1 245 ? -19.594 -29.891 -10.984 1 89.75 245 ALA B O 1
ATOM 3897 N N . ALA B 1 246 ? -18.391 -28.469 -12.117 1 84.94 246 ALA B N 1
ATOM 3898 C CA . ALA B 1 246 ? -19.5 -27.516 -12.25 1 84.94 246 ALA B CA 1
ATOM 3899 C C . ALA B 1 246 ? -20.594 -28.078 -13.141 1 84.94 246 ALA B C 1
ATOM 3901 O O . ALA B 1 246 ? -21.781 -27.875 -12.875 1 84.94 246 ALA B O 1
ATOM 3902 N N . ALA B 1 247 ? -20.188 -28.734 -14.203 1 84.25 247 ALA B N 1
ATOM 3903 C CA . ALA B 1 247 ? -21.156 -29.359 -15.109 1 84.25 247 ALA B CA 1
ATOM 3904 C C . ALA B 1 247 ? -21.906 -30.484 -14.406 1 84.25 247 ALA B C 1
ATOM 3906 O O . ALA B 1 247 ? -23.109 -30.672 -14.633 1 84.25 247 ALA B O 1
ATOM 3907 N N . ALA B 1 248 ? -21.234 -31.125 -13.625 1 83.06 248 ALA B N 1
ATOM 3908 C CA . ALA B 1 248 ? -21.859 -32.25 -12.898 1 83.06 248 ALA B CA 1
ATOM 3909 C C . ALA B 1 248 ? -22.828 -31.719 -11.836 1 83.06 248 ALA B C 1
ATOM 3911 O O . ALA B 1 248 ? -23.859 -32.344 -11.578 1 83.06 248 ALA B O 1
ATOM 3912 N N . ALA B 1 249 ? -22.312 -30.594 -11.266 1 73.81 249 ALA B N 1
ATOM 3913 C CA . ALA B 1 249 ? -23.188 -30 -10.25 1 73.81 249 ALA B CA 1
ATOM 3914 C C . ALA B 1 249 ? -24.359 -29.266 -10.898 1 73.81 249 ALA B C 1
ATOM 3916 O O . ALA B 1 249 ? -25.422 -29.141 -10.305 1 73.81 249 ALA B O 1
ATOM 3917 N N . GLY B 1 250 ? -23.953 -28.344 -12.086 1 62.25 250 GLY B N 1
ATOM 3918 C CA . GLY B 1 250 ? -25 -27.641 -12.82 1 62.25 250 GLY B CA 1
ATOM 3919 C C . GLY B 1 250 ? -25.688 -28.531 -13.852 1 62.25 250 GLY B C 1
ATOM 3920 O O . GLY B 1 250 ? -25.031 -29.078 -14.742 1 62.25 250 GLY B O 1
ATOM 3921 N N . GLY B 1 251 ? -26.547 -29.359 -13.953 1 44.5 251 GLY B N 1
ATOM 3922 C CA . GLY B 1 251 ? -27.312 -29.812 -15.094 1 44.5 251 GLY B CA 1
ATOM 3923 C C . GLY B 1 251 ? -27.25 -28.875 -16.281 1 44.5 251 GLY B C 1
ATOM 3924 O O . GLY B 1 251 ? -27.172 -29.312 -17.422 1 44.5 251 GLY B O 1
ATOM 3925 N N . ALA B 1 252 ? -27.781 -27.562 -16.453 1 36.12 252 ALA B N 1
ATOM 3926 C CA . ALA B 1 252 ? -28.078 -26.828 -17.688 1 36.12 252 ALA B CA 1
ATOM 3927 C C . ALA B 1 252 ? -26.828 -26.172 -18.266 1 36.12 252 ALA B C 1
ATOM 3929 O O . ALA B 1 252 ? -26.359 -26.547 -19.344 1 36.12 252 ALA B O 1
ATOM 3930 N N . GLN B 1 253 ? -26.609 -24.516 -18.516 1 35.78 253 GLN B N 1
ATOM 3931 C CA . GLN B 1 253 ? -26.172 -23.656 -19.609 1 35.78 253 GLN B CA 1
ATOM 3932 C C . GLN B 1 253 ? -24.688 -23.344 -19.5 1 35.78 253 GLN B C 1
ATOM 3934 O O . GLN B 1 253 ? -24.312 -22.344 -18.875 1 35.78 253 GLN B O 1
ATOM 3939 N N . GLN B 1 254 ? -23.828 -24.078 -19.203 1 37.22 254 GLN B N 1
ATOM 3940 C CA . GLN B 1 254 ? -22.484 -23.562 -19.016 1 37.22 254 GLN B CA 1
ATOM 3941 C C . GLN B 1 254 ? -21.844 -23.172 -20.344 1 37.22 254 GLN B C 1
ATOM 3943 O O . GLN B 1 254 ? -21.844 -23.969 -21.281 1 37.22 254 GLN B O 1
ATOM 3948 N N . PRO B 1 255 ? -21.469 -21.812 -20.766 1 38.09 255 PRO B N 1
ATOM 3949 C CA . PRO B 1 255 ? -20.797 -21.547 -22.047 1 38.09 255 PRO B CA 1
ATOM 3950 C C . PRO B 1 255 ? -19.484 -22.312 -22.203 1 38.09 255 PRO B C 1
ATOM 3952 O O . PRO B 1 255 ? -18.875 -22.688 -21.203 1 38.09 255 PRO B O 1
ATOM 3955 N N . GLY B 1 256 ? -19.141 -23.031 -23.297 1 32.56 256 GLY B N 1
ATOM 3956 C CA . GLY B 1 256 ? -18.078 -23.875 -23.844 1 32.56 256 GLY B CA 1
ATOM 3957 C C . GLY B 1 256 ? -16.703 -23.234 -23.75 1 32.56 256 GLY B C 1
ATOM 3958 O O . GLY B 1 256 ? -16.5 -22.094 -24.172 1 32.56 256 GLY B O 1
ATOM 3959 N N . ILE B 1 257 ? -15.883 -23.516 -22.75 1 36.34 257 ILE B N 1
ATOM 3960 C CA . ILE B 1 257 ? -14.477 -23.156 -22.672 1 36.34 257 ILE B CA 1
ATOM 3961 C C . ILE B 1 257 ? -13.758 -23.625 -23.938 1 36.34 257 ILE B C 1
ATOM 3963 O O . ILE B 1 257 ? -13.805 -24.812 -24.281 1 36.34 257 ILE B O 1
ATOM 3967 N N . ALA B 1 258 ? -13.406 -22.812 -24.938 1 34.16 258 ALA B N 1
ATOM 3968 C CA . ALA B 1 258 ? -12.664 -23.156 -26.156 1 34.16 258 ALA B CA 1
ATOM 3969 C C . ALA B 1 258 ? -11.234 -23.562 -25.828 1 34.16 258 ALA B C 1
ATOM 3971 O O . ALA B 1 258 ? -10.492 -22.812 -25.203 1 34.16 258 ALA B O 1
ATOM 3972 N N . GLN B 1 259 ? -10.812 -24.734 -25.656 1 31.64 259 GLN B N 1
ATOM 3973 C CA . GLN B 1 259 ? -9.484 -25.344 -25.562 1 31.64 259 GLN B CA 1
ATOM 3974 C C . GLN B 1 259 ? -8.719 -25.156 -26.875 1 31.64 259 GLN B C 1
ATOM 3976 O O . GLN B 1 259 ? -9.094 -25.719 -27.906 1 31.64 259 GLN B O 1
ATOM 3981 N N . SER B 1 260 ? -8.227 -24.031 -27.328 1 28.89 260 SER B N 1
ATOM 3982 C CA . SER B 1 260 ? -7.441 -24.094 -28.562 1 28.89 260 SER B CA 1
ATOM 3983 C C . SER B 1 260 ? -6.148 -24.875 -28.344 1 28.89 260 SER B C 1
ATOM 3985 O O . SER B 1 260 ? -5.273 -24.453 -27.594 1 28.89 260 SER B O 1
ATOM 3987 N N . VAL B 1 261 ? -6.184 -26.156 -28.391 1 27.75 261 VAL B N 1
ATOM 3988 C CA . VAL B 1 261 ? -5.043 -27.062 -28.531 1 27.75 261 VAL B CA 1
ATOM 3989 C C . VAL B 1 261 ? -4.324 -26.766 -29.844 1 27.75 261 VAL B C 1
ATOM 3991 O O . VAL B 1 261 ? -4.918 -26.891 -30.922 1 27.75 261 VAL B O 1
ATOM 3994 N N . GLY B 1 262 ? -3.559 -25.781 -30.062 1 21.3 262 GLY B N 1
ATOM 3995 C CA . GLY B 1 262 ? -2.787 -25.766 -31.297 1 21.3 262 GLY B CA 1
ATOM 3996 C C . GLY B 1 262 ? -2.033 -27.062 -31.531 1 21.3 262 GLY B C 1
ATOM 3997 O O . GLY B 1 262 ? -1.305 -27.531 -30.656 1 21.3 262 GLY B O 1
ATOM 3998 N N . VAL B 1 263 ? -2.578 -27.984 -32.312 1 24.22 263 VAL B N 1
ATOM 3999 C CA . VAL B 1 263 ? -1.812 -28.953 -33.094 1 24.22 263 VAL B CA 1
ATOM 4000 C C . VAL B 1 263 ? -0.803 -28.219 -34 1 24.22 263 VAL B C 1
ATOM 4002 O O . VAL B 1 263 ? -1.109 -27.172 -34.562 1 24.22 263 VAL B O 1
#

Sequence (526 aa):
MEKDAKVVDAHVDAAEQAKWGTRQMGPPAAPAAHPENQRAALWTLRGDDEHPPYVLDFQPVSRPAGSPMESILDYFNSWAKKAEDLAHNIWHNLKAAPSMTEAAMGKLSLSAKAFTEGGFESLYRRTFHTDPNERLKKTFACYLSTAAGPVAGTLYISTANVAFCSDRPLSFRAPSGQETWSYYKVMIPLGKIANVSPTTSGGNPAQKFIHVVTVDGHEFWFMGFVNFEKAAEHLLDAVADYAAAAAAAGGAQQPGIAQSVGVMEKDAKVVDAHVDAAEQAKWGTRQMGPPAAPAAHPENQRAALWTLRGDDEHPPYVLDFQPVSRPAGSPMESILDYFNSWAKKAEDLAHNIWHNLKAAPSMTEAAMGKLSLSAKAFTEGGFESLYRRTFHTDPNERLKKTFACYLSTAAGPVAGTLYISTANVAFCSDRPLSFRAPSGQETWSYYKVMIPLGKIANVSPTTSGGNPAQKFIHVVTVDGHEFWFMGFVNFEKAAEHLLDAVADYAAAAAAAGGAQQPGIAQSVGV

Organism: Zingiber officinale (NCBI:txid94328)

Nearest PDB structures (foldseek):
  4tyz-assembly2_B  TM=8.874E-01  e=1.762E-05  Leishmania infantum
  4ifs-assembly1_A  TM=7.500E-01  e=2.385E-02  Homo sapiens
  4gzu-assembly2_B  TM=4.358E-01  e=2.041E-03  Mus musculus
  9eh2-assembly1_y  TM=7.133E-01  e=7.110E-02  Homo sapiens
  1f9s-assembly1_C  TM=5.812E-01  e=1.885E+00  Homo sapiens

Solvent-accessible surface area (backbone atoms only — not comparable to full-atom values): 28358 Å² total; per-residue (Å²): 122,74,71,59,56,58,52,51,56,49,50,54,46,49,57,46,32,66,65,50,29,41,60,48,56,32,33,62,25,59,47,85,60,20,77,55,22,54,53,41,20,72,34,70,68,51,56,56,86,49,75,63,75,31,72,31,75,63,67,80,69,77,76,68,91,62,72,64,60,62,54,44,41,19,50,39,45,40,37,49,51,48,41,45,51,47,45,54,42,56,60,53,60,65,65,51,67,66,70,64,51,49,52,49,51,52,54,46,51,52,69,42,46,76,46,43,85,50,48,69,50,47,45,48,56,67,74,41,94,69,60,91,85,55,46,70,73,50,60,39,29,26,27,38,22,13,54,52,21,22,36,33,25,39,38,38,36,31,72,50,34,42,32,36,39,36,43,52,54,21,35,43,71,44,58,61,67,37,80,44,68,42,63,46,49,46,75,41,48,41,89,44,54,43,40,77,39,83,41,55,48,95,85,36,81,73,26,40,31,40,38,38,31,31,70,89,68,51,59,44,34,36,25,10,43,80,54,52,68,59,53,52,48,54,54,50,47,44,44,50,52,44,52,52,50,46,48,70,71,39,83,77,90,71,86,81,69,69,76,79,73,82,126,121,72,71,60,54,58,52,50,55,50,50,54,45,48,56,45,33,66,66,49,28,41,60,48,58,30,33,63,25,58,48,84,62,20,75,54,23,53,53,41,22,70,34,71,67,50,55,56,87,49,75,63,76,33,73,32,75,64,68,78,70,74,78,66,92,62,71,66,61,57,52,45,37,21,50,41,42,37,39,51,50,48,41,46,52,46,45,56,42,57,61,54,60,65,64,56,68,65,70,66,51,47,56,52,54,55,56,54,49,51,71,42,46,75,46,42,82,50,47,71,50,48,45,48,56,68,73,40,94,71,59,92,85,55,45,72,73,49,62,39,28,26,27,39,21,11,53,50,20,22,35,34,24,40,38,37,37,30,73,51,33,42,32,35,38,34,45,51,56,21,33,42,73,45,58,61,65,37,80,43,68,42,64,47,48,48,76,42,49,42,89,44,53,43,38,75,38,83,40,55,47,95,85,38,82,72,27,38,31,40,37,37,32,31,69,89,68,51,61,43,34,38,24,11,43,78,53,52,67,59,52,52,47,53,54,51,48,45,44,50,52,44,52,52,50,45,49,71,72,46,82,82,89,73,86,81,70,67,77,80,73,82,127

InterPro domains:
  IPR004182 GRAM domain [PF02893] (125-237)
  IPR004182 GRAM domain [SM00568] (122-200)
  IPR037848 GEM-like protein [PTHR31969] (61-240)

Secondary structure (DSSP, 8-state):
--HHHHHHHHHHHHHHHHHHB-SB---B--GGGSHHHHHHTT-----TTSPPTT----------SS-HHHHHHHHHHHHHHHHHHHHHHHHHHHHS-HHHHHHHHHHHHHHTTGGGGTHHHHHHHHHS---TT--EEEEEEEEE-BTT--EEEEEEEESSEEEEEEEEEEEEE-TTS-EEEEEEEEEEEGGGEEEEEEEEETTEEEEEEEEEEETTS-EEEEE--TTHHHHHHHHHHHHHHHHHHHHHH--S-----------/--HHHHHHHHHHHHHHHHHHB-SB---B--GGGSHHHHHHTT-----TTSPPTT----------SS-HHHHHHHHHHHHHHHHHHHHHHHHHHTTS-HHHHHHHHHHTTTTTTGGGGTHHHHHHHHHS---TT--EEEEEEEEE-BTT--EEEEEEEESSEEEEEEEEEEEEE-TTS-EEEEEEEEEEEGGGEEEEEEEEETTEEEEEEEEEEETTS-EEEEE--TTHHHHHHHHHHHHHHHHHHHHHH--S-----------

Radius of gyration: 25.99 Å; Cα contacts (8 Å, |Δi|>4): 912; chains: 2; bounding box: 74×75×62 Å